Protein AF-A0A1Q2MFT2-F1 (afdb_monomer)

Sequence (692 aa):
MNIEKLARWLEPIIPDKIKTWMKARDMGDISMRQLIEKQIISTAYRIFGDPRKAMILSLPPYKITNKPIKLGNVWYDHKRQVFGLNYEQLLQHTAIFGRSGAGKSNIVMNIFRQLIGRDMPTLFLDWKRNGREILPHVTKKVNVYTAGRKVNSFPFNPFIPPPGVELNVYIQHVVDVMAEAYTLGDGARSLIQKALVSANMKLGVAPSVDQLIDELELISESSKSDKSRSRGWKTTAMRALEELKLANLTGGSSKEQQMFTIGLATSINVIELDSLSISTRKFIIPLLFSWIYQVKLSSSQREKLSLVLILEEAHNVLYRTQRSTETLTEQLLRQAREIGIGVILVDQQPSQISPTVLGNVHTSVIMNLKDPADITKAAGLSLLDDTEKYYLTRLEIGVGIVKLQSTWQRPFIVSFDHLKLDKGKITDEVLLRLAQGKSPRFPQRQGICTDTGRGSRGRLADTGFAGVEDGVLLLVNDIIVHPDDGVRVRYKRIGLSVGKANRLKQELLVLGWIRQRAVAVGITRKVILEIADEGKRVFGLPTKLDAMLHSPVKPEKNGRIDVGLVIDHIQASNEDNKLRKESMEHAYWKYRYAKKLAELGYTVQVEAPVGAGFADLAAQKGQERLIFEIETGSSDFVKNLTQGLQLADTVVMVATSEMAMQRIEKTLAKKGLLIQGRVEMVLKDKSRYFKG

Secondary structure (DSSP, 8-state):
--HHHHHHHHTTTSHHHHHHHHHHHHHS-HHHHHHHHHHHHHHHHHHHSSTTTS-------HHHH--SEEEEEEEETTEEEEEEE-HHHHHT-EEEE--TTSSHHHHHHHHHHHHHHTT--EEEEESSS-GGGGGGG-SS--EEEETTSSSS-----TTSPPTT--HHHHHHHHHHHHHHHTT--HHHHHHHHHHHHHHHHHHSSPPPHHHHHHHHHHHHHH--S-TTHHHHHHHHHHHHHHHHHHTT-----HHHHHHHHHHHHHSEEEEE-TTS-HHHHHHHHHHHHHHHHHHHHT-S--SS--EEEEEETGGGTSB--SSSSPPHHHHHHHHHTTTTEEEEEEES-GGGB-HHHHHT-SEEEE-----HHHHHHHHHHHT--TTTTTHHHHPPTTEEEEEESSS-SS-EEEEEPP----TT-S-HHHHHHHHTT---------PPPPP------------------HHHHHHHHHHHH-TT--HHHHHHHTT--HHHHHHHHHHHHHTTSEEEEEEEETTEEEEEEEE-HHHHHHTTPPPHHHHHHSS--PPPSS----TT-SSTTTT-------SSS--HHHHHHHHHHHHHHHHTT-EEEEEEEETTEEEEEEEEETTEEEEEEEE-SSS-HHHHHHHHHHH-SEEEEEESSHHHHHHHHHHHHHTT---TTTEEEEETTSSGGG--

Mean predicted aligned error: 18.17 Å

Foldseek 3Di:
DDLVVLLQLCCVVCVVLSVVLVVCLVPDDPVSVVVSSVVSVVVSCVQQPPPLPGQAWHDDDLVLAPEQLWFFWFDRRPDTHTGDDYLLQLLLAEEAAAAPLQCQVQSVLSNLQSCQVVQFQEEEAAQDPCNCLCVVVHPGDEAEAEFLDPLHHDQDDLQADAPPDDNLNSLVLLLVLLCVLLVADPLLSVLLSVLQVVLCVVVVGGDDLVSSLVSSVVVLVPPPPDPPVNVVSSVSNNVSSVLLVSSVHHYDGSVVNLVVLVCSQNGHYYYYCNNHDLSNCSNVVLSSLVNNLSSLVPDPDFQAARYEYEDAQCLSNQFADPDPDDRSNLVSLVCSRGSRYRYYHYHHALLGGHPSNLVSNFKYWQTAHDDPSRLVNSCVSQVNDPSSSCVSNVGHRQKTWMAGVPSDHIITIGRTDGDDGDPPQCDSVQSSCVVVVHDRDRDDPDDDDDDDDDDDDDDDDDDDDPDDPPLLVLLVVLCVLPQPDAQVVSCVVSVHDPVVSVVSVVVCVVVVQKDWDWDDDDPDTGIGMHGGQVVCVVLVHQDPVNVVVPDDDDDDPDDDDDPPPPPPPPPDDDDDDDPNDDDSLQVVLLVVVQVLLVVVVWDKDAQPDQPPGTFRMWTDDDPAIETEHEDPPPDPVVVVLVSRLVPGQAYEYEYQDPVSLVVVVVVCVVVVNPDPRHYHYDYSQGDPSNDD

Solvent-accessible surface area (backbone atoms only — not comparable to full-atom values): 39136 Å² total; per-residue (Å²): 131,65,61,68,61,52,45,63,57,40,28,89,79,44,46,71,60,40,56,52,44,54,53,48,36,76,74,41,54,75,67,52,24,54,52,41,53,51,49,54,52,54,51,44,38,72,72,56,46,58,64,91,76,47,93,78,67,47,78,79,59,65,83,72,26,60,34,84,49,65,52,30,29,34,54,49,91,91,50,73,44,59,27,27,42,46,60,74,52,42,23,36,15,32,36,40,33,21,38,92,84,25,41,65,68,43,53,52,49,49,48,48,55,52,33,54,76,65,72,44,17,24,35,34,46,24,59,79,62,59,67,63,47,49,56,90,79,50,92,67,83,67,48,67,29,28,37,43,42,88,62,36,64,40,64,52,47,84,62,51,61,44,78,95,50,57,62,73,63,41,51,50,52,49,41,52,40,41,25,64,32,65,68,48,52,69,64,22,40,53,48,53,47,51,19,52,53,52,39,29,70,74,65,76,42,62,54,53,64,66,55,40,51,55,38,40,53,55,57,59,70,72,54,86,74,57,79,66,66,54,49,54,24,49,53,55,42,47,53,51,48,54,56,48,50,67,31,59,56,39,58,68,56,72,67,55,39,49,53,52,43,49,49,47,53,67,32,38,33,30,40,29,42,58,72,38,52,71,42,52,48,35,34,47,52,47,52,51,48,51,38,45,49,45,63,38,63,75,50,89,66,58,66,42,65,54,27,37,39,34,34,49,59,30,48,67,69,43,41,60,68,94,60,94,68,82,51,72,48,56,55,50,57,72,50,23,36,54,50,6,34,11,39,38,39,30,35,60,51,61,59,43,36,24,66,73,56,58,72,58,40,33,33,41,37,40,26,21,40,81,54,69,63,31,44,53,42,48,23,63,75,36,70,48,51,85,86,51,45,62,50,41,63,66,41,50,73,38,24,30,40,36,22,36,64,84,87,40,84,59,32,25,38,32,42,44,60,85,69,90,64,64,80,81,61,67,42,65,68,32,48,37,34,46,73,70,74,39,80,73,62,60,83,66,82,79,70,80,88,74,79,92,78,86,82,84,91,84,89,85,84,90,84,92,85,87,82,78,59,71,67,55,56,49,53,54,50,46,36,70,79,43,43,90,43,35,63,71,60,53,30,62,73,68,72,42,54,70,68,59,45,48,50,52,50,50,52,35,44,74,71,44,25,32,45,77,47,78,42,78,57,87,97,45,73,41,47,26,42,45,76,24,66,61,24,21,61,75,71,73,44,87,32,75,67,54,55,69,73,63,58,84,76,77,85,69,98,68,97,72,91,73,90,83,74,81,77,81,69,87,82,76,82,92,80,85,92,80,88,87,79,76,54,71,70,45,53,52,52,49,56,51,52,46,53,46,41,42,76,72,63,27,56,64,39,73,60,29,81,42,92,98,47,64,36,52,29,33,36,36,48,92,90,51,31,38,28,35,43,68,46,82,79,86,72,72,58,69,61,54,51,58,51,36,59,76,77,25,62,30,28,37,42,32,14,72,41,74,70,44,38,54,52,52,50,56,53,31,56,76,69,70,62,73,42,87,85,36,50,45,81,32,49,70,83,72,34,78,86,66,71,127

Radius of gyration: 33.86 Å; Cα contacts (8 Å, |Δi|>4): 1054; chains: 1; bounding box: 88×83×98 Å

Nearest PDB structures (foldseek):
  4d2i-assembly1_B-3  TM=6.577E-01  e=5.277E-15  Saccharolobus solfataricus P2
  4d2i-assembly1_A  TM=6.431E-01  e=2.480E-14  Saccharolobus solfataricus P2
  8woc-assembly1_D  TM=6.471E-01  e=1.477E-11  Paenibacillus sp. 453mf
  8wld-assembly1_D  TM=6.047E-01  e=5.722E-12  Paenibacillus sp. 453mf
  8wk0-assembly1_O  TM=6.307E-01  e=4.009E-11  Paenibacillus sp. 453mf

InterPro domains:
  IPR002789 Helicase HerA, central domain [PF01935] (70-286)
  IPR027417 P-loop containing nucleoside triphosphate hydrolase [G3DSA:3.40.50.300] (61-157)
  IPR027417 P-loop containing nucleoside triphosphate hydrolase [G3DSA:3.40.50.300] (240-431)
  IPR027417 P-loop containing nucleoside triphosphate hydrolase [SSF52540] (56-419)

pLDDT: mean 80.15, std 19.77, range [22.45, 98.5]

Organism: NCBI:txid1851148

Structure (mmCIF, N/CA/C/O backbone):
data_AF-A0A1Q2MFT2-F1
#
_entry.id   AF-A0A1Q2MFT2-F1
#
loop_
_atom_site.group_PDB
_atom_site.id
_atom_site.type_symbol
_atom_site.label_atom_id
_atom_site.label_alt_id
_atom_site.label_comp_id
_atom_site.label_asym_id
_atom_site.label_entity_id
_atom_site.label_seq_id
_atom_site.pdbx_PDB_ins_code
_atom_site.Cartn_x
_atom_site.Cartn_y
_atom_site.Cartn_z
_atom_site.occupancy
_atom_site.B_iso_or_equiv
_atom_site.auth_seq_id
_atom_site.auth_comp_id
_atom_site.auth_asym_id
_atom_site.auth_atom_id
_atom_site.pdbx_PDB_model_num
ATOM 1 N N . MET A 1 1 ? 33.132 -2.093 -22.147 1.00 68.06 1 MET A N 1
ATOM 2 C CA . MET A 1 1 ? 31.696 -2.460 -22.166 1.00 68.06 1 MET A CA 1
ATOM 3 C C . MET A 1 1 ? 31.608 -3.945 -21.846 1.00 68.06 1 MET A C 1
ATOM 5 O O . MET A 1 1 ? 32.399 -4.693 -22.401 1.00 68.06 1 MET A O 1
ATOM 9 N N . ASN A 1 2 ? 30.758 -4.369 -20.911 1.00 86.94 2 ASN A N 1
ATOM 10 C CA . ASN A 1 2 ? 30.739 -5.765 -20.460 1.00 86.94 2 ASN A CA 1
ATOM 11 C C . ASN A 1 2 ? 30.124 -6.672 -21.551 1.00 86.94 2 ASN A C 1
ATOM 13 O O . ASN A 1 2 ? 28.916 -6.620 -21.782 1.00 86.94 2 ASN A O 1
ATOM 17 N N . ILE A 1 3 ? 30.954 -7.480 -22.226 1.00 91.88 3 ILE A N 1
ATOM 18 C CA . ILE A 1 3 ? 30.529 -8.368 -23.325 1.00 91.88 3 ILE A CA 1
ATOM 19 C C . ILE A 1 3 ? 29.489 -9.380 -22.859 1.00 91.88 3 ILE A C 1
ATOM 21 O O . ILE A 1 3 ? 28.518 -9.626 -23.566 1.00 91.88 3 ILE A O 1
ATOM 25 N N . GLU A 1 4 ? 29.649 -9.942 -21.664 1.00 91.00 4 GLU A N 1
ATOM 26 C CA . GLU A 1 4 ? 28.701 -10.920 -21.130 1.00 91.00 4 GLU A CA 1
ATOM 27 C C . GLU A 1 4 ? 27.334 -10.294 -20.866 1.00 91.00 4 GLU A C 1
ATOM 29 O O . GLU A 1 4 ? 26.314 -10.951 -21.054 1.00 91.00 4 GLU A O 1
ATOM 34 N N . LYS A 1 5 ? 27.292 -9.025 -20.437 1.00 89.50 5 LYS A N 1
ATOM 35 C CA . LYS A 1 5 ? 26.039 -8.276 -20.266 1.00 89.50 5 LYS A CA 1
ATOM 36 C C . LYS A 1 5 ? 25.350 -8.053 -21.616 1.00 89.50 5 LYS A C 1
ATOM 38 O O . LYS A 1 5 ? 24.159 -8.316 -21.735 1.00 89.50 5 LYS A O 1
ATOM 43 N N . LEU A 1 6 ? 26.100 -7.669 -22.652 1.00 91.56 6 LEU A N 1
ATOM 44 C CA . LEU A 1 6 ? 25.559 -7.513 -24.010 1.00 91.56 6 LEU A CA 1
ATOM 45 C C . LEU A 1 6 ? 25.082 -8.836 -24.608 1.00 91.56 6 LEU A C 1
ATOM 47 O O . LEU A 1 6 ? 24.008 -8.885 -25.201 1.00 91.56 6 LEU A O 1
ATOM 51 N N . ALA A 1 7 ? 25.850 -9.911 -24.435 1.00 92.44 7 ALA A N 1
ATOM 52 C CA . ALA A 1 7 ? 25.461 -11.241 -24.881 1.00 92.44 7 ALA A CA 1
ATOM 53 C C . ALA A 1 7 ? 24.163 -11.685 -24.191 1.00 92.44 7 ALA A C 1
ATOM 55 O O . ALA A 1 7 ? 23.237 -12.123 -24.869 1.00 92.44 7 ALA A O 1
ATOM 56 N N . ARG A 1 8 ? 24.045 -11.462 -22.873 1.00 90.69 8 ARG A N 1
ATOM 57 C CA . ARG A 1 8 ? 22.811 -11.696 -22.101 1.00 90.69 8 ARG A CA 1
ATOM 58 C C . ARG A 1 8 ? 21.625 -10.874 -22.605 1.00 90.69 8 ARG A C 1
ATOM 60 O O . ARG A 1 8 ? 20.501 -11.363 -22.566 1.00 90.69 8 ARG A O 1
ATOM 67 N N . TRP A 1 9 ? 21.848 -9.645 -23.066 1.00 91.56 9 TRP A N 1
ATOM 68 C CA . TRP A 1 9 ? 20.788 -8.829 -23.660 1.00 91.56 9 TRP A CA 1
ATOM 69 C C . TRP A 1 9 ? 20.393 -9.295 -25.071 1.00 91.56 9 TRP A C 1
ATOM 71 O O . TRP A 1 9 ? 19.230 -9.218 -25.466 1.00 91.56 9 TRP A O 1
ATOM 81 N N . LEU A 1 10 ? 21.339 -9.798 -25.854 1.00 92.38 10 LEU A N 1
ATOM 82 C CA . LEU A 1 10 ? 21.076 -10.287 -27.207 1.00 92.38 10 LEU A CA 1
ATOM 83 C C . LEU A 1 10 ? 20.459 -11.690 -27.230 1.00 92.38 10 LEU A C 1
ATOM 85 O O . LEU A 1 10 ? 19.709 -12.007 -28.153 1.00 92.38 10 LEU A O 1
ATOM 89 N N . GLU A 1 11 ? 20.744 -12.517 -26.225 1.00 92.56 11 GLU A N 1
ATOM 90 C CA . GLU A 1 11 ? 20.306 -13.914 -26.134 1.00 92.56 11 GLU A CA 1
ATOM 91 C C . GLU A 1 11 ? 18.787 -14.095 -26.343 1.00 92.56 11 GLU A C 1
ATOM 93 O O . GLU A 1 11 ? 18.416 -14.920 -27.175 1.00 92.56 11 GLU A O 1
ATOM 98 N N . PRO A 1 12 ? 17.876 -13.304 -25.737 1.00 90.12 12 PRO A N 1
ATOM 99 C CA . PRO A 1 12 ? 16.438 -13.452 -25.980 1.00 90.12 12 PRO A CA 1
ATOM 100 C C . PRO A 1 12 ? 15.972 -13.053 -27.393 1.00 90.12 12 PRO A C 1
ATOM 102 O O . PRO A 1 12 ? 14.805 -13.265 -27.741 1.00 90.12 12 PRO A O 1
ATOM 105 N N . ILE A 1 13 ? 16.829 -12.418 -28.198 1.00 90.19 13 ILE A N 1
ATOM 106 C CA . ILE A 1 13 ? 16.522 -11.965 -29.565 1.00 90.19 13 ILE A CA 1
ATOM 107 C C . ILE A 1 13 ? 17.140 -12.912 -30.599 1.00 90.19 13 ILE A C 1
ATOM 109 O O . ILE A 1 13 ? 16.458 -13.290 -31.547 1.00 90.19 13 ILE A O 1
ATOM 113 N N . ILE A 1 14 ? 18.400 -13.310 -30.402 1.00 92.62 14 ILE A N 1
ATOM 114 C CA . ILE A 1 14 ? 19.185 -14.156 -31.317 1.00 92.62 14 ILE A CA 1
ATOM 115 C C . ILE A 1 14 ? 19.902 -15.299 -30.561 1.00 92.62 14 ILE A C 1
ATOM 117 O O . ILE A 1 14 ? 21.136 -15.362 -30.569 1.00 92.62 14 ILE A O 1
ATOM 121 N N . PRO A 1 15 ? 19.157 -16.214 -29.911 1.00 93.06 15 PRO A N 1
ATOM 122 C CA . PRO A 1 15 ? 19.715 -17.185 -28.965 1.00 93.06 15 PRO A CA 1
ATOM 123 C C . PRO A 1 15 ? 20.765 -18.108 -29.594 1.00 93.06 15 PRO A C 1
ATOM 125 O O . PRO A 1 15 ? 21.859 -18.252 -29.050 1.00 93.06 15 PRO A O 1
ATOM 128 N N . ASP A 1 16 ? 20.489 -18.667 -30.776 1.00 95.19 16 ASP A N 1
ATOM 129 C CA . ASP A 1 16 ? 21.389 -19.627 -31.433 1.00 95.19 16 ASP A CA 1
ATOM 130 C C . ASP A 1 16 ? 22.723 -18.992 -31.843 1.00 95.19 16 ASP A C 1
ATOM 132 O O . ASP A 1 16 ? 23.794 -19.587 -31.674 1.00 95.19 16 ASP A O 1
ATOM 136 N N . LYS A 1 17 ? 22.677 -17.740 -32.323 1.00 95.31 17 LYS A N 1
ATOM 137 C CA . LYS A 1 17 ? 23.882 -16.976 -32.672 1.00 95.31 17 LYS A CA 1
ATOM 138 C C . LYS A 1 17 ? 24.712 -16.683 -31.432 1.00 95.31 17 LYS A C 1
ATOM 140 O O . LYS A 1 17 ? 25.914 -16.915 -31.455 1.00 95.31 17 LYS A O 1
ATOM 145 N N . ILE A 1 18 ? 24.081 -16.230 -30.348 1.00 96.19 18 ILE A N 1
ATOM 146 C CA . ILE A 1 18 ? 24.788 -15.924 -29.100 1.00 96.19 18 ILE A CA 1
ATOM 147 C C . ILE A 1 18 ? 25.408 -17.178 -28.494 1.00 96.19 18 ILE A C 1
ATOM 149 O O . ILE A 1 18 ? 26.580 -17.142 -28.132 1.00 96.19 18 ILE A O 1
ATOM 153 N N . LYS A 1 19 ? 24.690 -18.305 -28.461 1.00 94.94 19 LYS A N 1
ATOM 154 C CA . LYS A 1 19 ? 25.240 -19.582 -27.986 1.00 94.94 19 LYS A CA 1
ATOM 155 C C . LYS A 1 19 ? 26.477 -20.000 -28.787 1.00 94.94 19 LYS A C 1
ATOM 157 O O . LYS A 1 19 ? 27.484 -20.398 -28.205 1.00 94.94 19 LYS A O 1
ATOM 162 N N . THR A 1 20 ? 26.415 -19.866 -30.112 1.00 95.62 20 THR A N 1
ATOM 163 C CA . THR A 1 20 ? 27.535 -20.182 -31.011 1.00 95.62 20 THR A CA 1
ATOM 164 C C . THR A 1 20 ? 28.718 -19.239 -30.789 1.00 95.62 20 THR A C 1
ATOM 166 O O . THR A 1 20 ? 29.846 -19.696 -30.630 1.00 95.62 20 THR A O 1
ATOM 169 N N . TRP A 1 21 ? 28.466 -17.930 -30.727 1.00 96.19 21 TRP A N 1
ATOM 170 C CA . TRP A 1 21 ? 29.494 -16.912 -30.512 1.00 96.19 21 TRP A CA 1
ATOM 171 C C . TRP A 1 21 ? 30.176 -17.064 -29.156 1.00 96.19 21 TRP A C 1
ATOM 173 O O . TRP A 1 21 ? 31.397 -17.064 -29.101 1.00 96.19 21 TRP A O 1
ATOM 183 N N . MET A 1 22 ? 29.422 -17.261 -28.075 1.00 95.88 22 MET A N 1
ATOM 184 C CA . MET A 1 22 ? 29.998 -17.443 -26.740 1.00 95.88 22 MET A CA 1
ATOM 185 C C . MET A 1 22 ? 30.873 -18.701 -26.678 1.00 95.88 22 MET A C 1
ATOM 187 O O . MET A 1 22 ? 32.005 -18.622 -26.213 1.00 95.88 22 MET A O 1
ATOM 191 N N . LYS A 1 23 ? 30.424 -19.824 -27.259 1.00 94.44 23 LYS A N 1
ATOM 192 C CA . LYS A 1 23 ? 31.241 -21.045 -27.354 1.00 94.44 23 LYS A CA 1
ATOM 193 C C . LYS A 1 23 ? 32.531 -20.817 -28.156 1.00 94.44 23 LYS A C 1
ATOM 195 O O . LYS A 1 23 ? 33.597 -21.233 -27.718 1.00 94.44 23 LYS A O 1
ATOM 200 N N . ALA A 1 24 ? 32.442 -20.142 -29.304 1.00 93.62 24 ALA A N 1
ATOM 201 C CA . ALA A 1 24 ? 33.606 -19.819 -30.131 1.00 93.62 24 ALA A CA 1
ATOM 202 C C . ALA A 1 24 ? 34.573 -18.851 -29.430 1.00 93.62 24 ALA A C 1
ATOM 204 O O . ALA A 1 24 ? 35.781 -18.997 -29.554 1.00 93.62 24 ALA A O 1
ATOM 205 N N . ARG A 1 25 ? 34.055 -17.888 -28.661 1.00 93.81 25 ARG A N 1
ATOM 206 C CA . ARG A 1 25 ? 34.855 -16.948 -27.864 1.00 93.81 25 ARG A CA 1
ATOM 207 C C . ARG A 1 25 ? 35.655 -17.660 -26.776 1.00 93.81 25 ARG A C 1
ATOM 209 O O . ARG A 1 25 ? 36.798 -17.290 -26.536 1.00 93.81 25 ARG A O 1
ATOM 216 N N . ASP A 1 26 ? 35.037 -18.634 -26.114 1.00 93.19 26 ASP A N 1
ATOM 217 C CA . ASP A 1 26 ? 35.637 -19.332 -24.977 1.00 93.19 26 ASP A CA 1
ATOM 218 C C . ASP A 1 26 ? 36.643 -20.415 -25.424 1.00 93.19 26 ASP A C 1
ATOM 220 O O . ASP A 1 26 ? 37.579 -20.715 -24.690 1.00 93.19 26 ASP A O 1
ATOM 224 N N . MET A 1 27 ? 36.474 -20.978 -26.628 1.00 93.00 27 MET A N 1
ATOM 225 C CA . MET A 1 27 ? 37.380 -21.983 -27.219 1.00 93.00 27 MET A CA 1
ATOM 226 C C . MET A 1 27 ? 38.430 -21.394 -28.176 1.00 93.00 27 MET A C 1
ATOM 228 O O . MET A 1 27 ? 39.373 -22.089 -28.547 1.00 93.00 27 MET A O 1
ATOM 232 N N . GLY A 1 28 ? 38.231 -20.159 -28.637 1.00 89.50 28 GLY A N 1
ATOM 233 C CA . GLY A 1 28 ? 39.033 -19.527 -29.681 1.00 89.50 28 GLY A CA 1
ATOM 234 C C . GLY A 1 28 ? 40.343 -18.922 -29.181 1.00 89.50 28 GLY A C 1
ATOM 235 O O . GLY A 1 28 ? 40.512 -18.622 -27.998 1.00 89.50 28 GLY A O 1
ATOM 236 N N . ASP A 1 29 ? 41.263 -18.694 -30.118 1.00 93.12 29 ASP A N 1
ATOM 237 C CA . ASP A 1 29 ? 42.487 -17.934 -29.872 1.00 93.12 29 ASP A CA 1
ATOM 238 C C . ASP A 1 29 ? 42.196 -16.437 -29.626 1.00 93.12 29 ASP A C 1
ATOM 240 O O . ASP A 1 29 ? 41.060 -15.959 -29.722 1.00 93.12 29 ASP A O 1
ATOM 244 N N . ILE A 1 30 ? 43.235 -15.665 -29.291 1.00 94.00 30 ILE A N 1
ATOM 245 C CA . ILE A 1 30 ? 43.105 -14.235 -28.956 1.00 94.00 30 ILE A CA 1
ATOM 246 C C . ILE A 1 30 ? 42.434 -13.455 -30.101 1.00 94.00 30 ILE A C 1
ATOM 248 O O . ILE A 1 30 ? 41.567 -12.611 -29.853 1.00 94.00 30 ILE A O 1
ATOM 252 N N . SER A 1 31 ? 42.793 -13.758 -31.350 1.00 93.38 31 SER A N 1
ATOM 253 C CA . SER A 1 31 ? 42.261 -13.102 -32.548 1.00 93.38 31 SER A CA 1
ATOM 254 C C . SER A 1 31 ? 40.775 -13.399 -32.752 1.00 93.38 31 SER A C 1
ATOM 256 O O . SER A 1 31 ? 39.971 -12.480 -32.940 1.00 93.38 31 SER A O 1
ATOM 258 N N . MET A 1 32 ? 40.381 -14.671 -32.662 1.00 92.56 32 MET A N 1
ATOM 259 C CA . MET A 1 32 ? 38.991 -15.104 -32.776 1.00 92.56 32 MET A CA 1
ATOM 260 C C . MET A 1 32 ? 38.139 -14.517 -31.654 1.00 92.56 32 MET A C 1
ATOM 262 O O . MET A 1 32 ? 37.052 -13.995 -31.912 1.00 92.56 32 MET A O 1
ATOM 266 N N . ARG A 1 33 ? 38.647 -14.520 -30.418 1.00 94.25 33 ARG A N 1
ATOM 267 C CA . ARG A 1 33 ? 37.972 -13.905 -29.274 1.00 94.25 33 ARG A CA 1
ATOM 268 C C . ARG A 1 33 ? 37.681 -12.425 -29.521 1.00 94.25 33 ARG A C 1
ATOM 270 O O . ARG A 1 33 ? 36.534 -12.005 -29.369 1.00 94.25 33 ARG A O 1
ATOM 277 N N . GLN A 1 34 ? 38.671 -11.647 -29.961 1.00 94.38 34 GLN A N 1
ATOM 278 C CA . GLN A 1 34 ? 38.482 -10.223 -30.266 1.00 94.38 34 GLN A CA 1
ATOM 279 C C . GLN A 1 34 ? 37.464 -9.989 -31.391 1.00 94.38 34 GLN A C 1
ATOM 281 O O . GLN A 1 34 ? 36.662 -9.053 -31.315 1.00 94.38 34 GLN A O 1
ATOM 286 N N . LEU A 1 35 ? 37.471 -10.833 -32.427 1.00 94.94 35 LEU A N 1
ATOM 287 C CA . LEU A 1 35 ? 36.508 -10.752 -33.524 1.00 94.94 35 LEU A CA 1
ATOM 288 C C . LEU A 1 35 ? 35.076 -10.990 -33.026 1.00 94.94 35 LEU A C 1
ATOM 290 O O . LEU A 1 35 ? 34.175 -10.209 -33.339 1.00 94.94 35 LEU A O 1
ATOM 294 N N . ILE A 1 36 ? 34.868 -12.026 -32.209 1.00 95.88 36 ILE A N 1
ATOM 295 C CA . ILE A 1 36 ? 33.556 -12.339 -31.636 1.00 95.88 36 ILE A CA 1
ATOM 296 C C . ILE A 1 36 ? 33.075 -11.230 -30.693 1.00 95.88 36 ILE A C 1
ATOM 298 O O . ILE A 1 36 ? 31.911 -10.831 -30.754 1.00 95.88 36 ILE A O 1
ATOM 302 N N . GLU A 1 37 ? 33.952 -10.684 -29.849 1.00 95.50 37 GLU A N 1
ATOM 303 C CA . GLU A 1 37 ? 33.603 -9.571 -28.961 1.00 95.50 37 GLU A CA 1
ATOM 304 C C . GLU A 1 37 ? 33.158 -8.331 -29.760 1.00 95.50 37 GLU A C 1
ATOM 306 O O . GLU A 1 37 ? 32.112 -7.747 -29.459 1.00 95.50 37 GLU A O 1
ATOM 311 N N . LYS A 1 38 ? 33.872 -7.976 -30.840 1.00 95.31 38 LYS A N 1
ATOM 312 C CA . LYS A 1 38 ? 33.462 -6.905 -31.769 1.00 95.31 38 LYS A CA 1
ATOM 313 C C . LYS A 1 38 ? 32.120 -7.204 -32.440 1.00 95.31 38 LYS A C 1
ATOM 315 O O . LYS A 1 38 ? 31.290 -6.302 -32.563 1.00 95.31 38 LYS A O 1
ATOM 320 N N . GLN A 1 39 ? 31.880 -8.456 -32.829 1.00 95.75 39 GLN A N 1
ATOM 321 C CA . GLN A 1 39 ? 30.625 -8.881 -33.447 1.00 95.75 39 GLN A CA 1
ATOM 322 C C . GLN A 1 39 ? 29.432 -8.727 -32.492 1.00 95.75 39 GLN A C 1
ATOM 324 O O . GLN A 1 39 ? 28.379 -8.220 -32.894 1.00 95.75 39 GLN A O 1
ATOM 329 N N . ILE A 1 40 ? 29.598 -9.112 -31.220 1.00 96.12 40 ILE A N 1
ATOM 330 C CA . ILE A 1 40 ? 28.587 -8.935 -30.166 1.00 96.12 40 ILE A CA 1
ATOM 331 C C . ILE A 1 40 ? 28.298 -7.446 -29.960 1.00 96.12 40 ILE A C 1
ATOM 333 O O . ILE A 1 40 ? 27.134 -7.046 -29.962 1.00 96.12 40 ILE A O 1
ATOM 337 N N . ILE A 1 41 ? 29.342 -6.617 -29.837 1.00 95.06 41 ILE A N 1
ATOM 338 C CA . ILE A 1 41 ? 29.201 -5.164 -29.671 1.00 95.06 41 ILE A CA 1
ATOM 339 C C . ILE A 1 41 ? 28.439 -4.557 -30.852 1.00 95.06 41 ILE A C 1
ATOM 341 O O . ILE A 1 41 ? 27.421 -3.901 -30.646 1.00 95.06 41 ILE A O 1
ATOM 345 N N . SER A 1 42 ? 28.899 -4.800 -32.080 1.00 94.81 42 SER A N 1
ATOM 346 C CA . SER A 1 42 ? 28.284 -4.266 -33.301 1.00 94.81 42 SER A CA 1
ATOM 347 C C . SER A 1 42 ? 26.813 -4.674 -33.415 1.00 94.81 42 SER A C 1
ATOM 349 O O . SER A 1 42 ? 25.937 -3.850 -33.683 1.00 94.81 42 SER A O 1
ATOM 351 N N . THR A 1 43 ? 26.509 -5.938 -33.107 1.00 94.69 43 THR A N 1
ATOM 352 C CA . THR A 1 43 ? 25.132 -6.441 -33.118 1.00 94.69 43 THR A CA 1
ATOM 353 C C . THR A 1 43 ? 24.265 -5.766 -32.056 1.00 94.69 43 THR A C 1
ATOM 355 O O . THR A 1 43 ? 23.126 -5.412 -32.354 1.00 94.69 43 THR A O 1
ATOM 358 N N . ALA A 1 44 ? 24.791 -5.547 -30.846 1.00 92.62 44 ALA A N 1
ATOM 359 C CA . ALA A 1 44 ? 24.077 -4.832 -29.792 1.00 92.62 44 ALA A CA 1
ATOM 360 C C . ALA A 1 44 ? 23.773 -3.385 -30.193 1.00 92.62 44 ALA A C 1
ATOM 362 O O . ALA A 1 44 ? 22.648 -2.938 -29.992 1.00 92.62 44 ALA A O 1
ATOM 363 N N . TYR A 1 45 ? 24.730 -2.682 -30.811 1.00 93.38 45 TYR A N 1
ATOM 364 C CA . TYR A 1 45 ? 24.505 -1.319 -31.298 1.00 93.38 45 TYR A CA 1
ATOM 365 C C . TYR A 1 45 ? 23.442 -1.255 -32.397 1.00 93.38 45 TYR A C 1
ATOM 367 O O . TYR A 1 45 ? 22.596 -0.365 -32.419 1.00 93.38 45 TYR A O 1
ATOM 375 N N . ARG A 1 46 ? 23.458 -2.232 -33.305 1.00 92.62 46 ARG A N 1
ATOM 376 C CA . ARG A 1 46 ? 22.487 -2.312 -34.398 1.00 92.62 46 ARG A CA 1
ATOM 377 C C . ARG A 1 46 ? 21.059 -2.556 -33.908 1.00 92.62 46 ARG A C 1
ATOM 379 O O . ARG A 1 46 ? 20.132 -2.044 -34.519 1.00 92.62 46 ARG A O 1
ATOM 386 N N . ILE A 1 47 ? 20.883 -3.362 -32.860 1.00 90.25 47 ILE A N 1
ATOM 387 C CA . ILE A 1 47 ? 19.554 -3.722 -32.339 1.00 90.25 47 ILE A CA 1
ATOM 388 C C . ILE A 1 47 ? 19.049 -2.673 -31.345 1.00 90.25 47 ILE A C 1
ATOM 390 O O . ILE A 1 47 ? 17.924 -2.215 -31.464 1.00 90.25 47 ILE A O 1
ATOM 394 N N . PHE A 1 48 ? 19.879 -2.266 -30.386 1.00 88.56 48 PHE A N 1
ATOM 395 C CA . PHE A 1 48 ? 19.445 -1.446 -29.252 1.00 88.56 48 PHE A CA 1
ATOM 396 C C . PHE A 1 48 ? 19.782 0.049 -29.378 1.00 88.56 48 PHE A C 1
ATOM 398 O O . PHE A 1 48 ? 19.527 0.817 -28.448 1.00 88.56 48 PHE A O 1
ATOM 405 N N . GLY A 1 49 ? 20.395 0.487 -30.482 1.00 89.31 49 GLY A N 1
ATOM 406 C CA . GLY A 1 49 ? 20.943 1.840 -30.594 1.00 89.31 49 GLY A CA 1
ATOM 407 C C . GLY A 1 49 ? 22.216 1.982 -29.760 1.00 89.31 49 GLY A C 1
ATOM 408 O O . GLY A 1 49 ? 23.114 1.169 -29.890 1.00 89.31 49 GLY A O 1
ATOM 409 N N . ASP A 1 50 ? 22.338 2.995 -28.897 1.00 87.00 50 ASP A N 1
ATOM 410 C CA . ASP A 1 50 ? 23.468 3.071 -27.955 1.00 87.00 50 ASP A CA 1
ATOM 411 C C . ASP A 1 50 ? 23.156 2.248 -26.689 1.00 87.00 50 ASP A C 1
ATOM 413 O O . ASP A 1 50 ? 22.403 2.733 -25.833 1.00 87.00 50 ASP A O 1
ATOM 417 N N . PRO A 1 51 ? 23.744 1.046 -26.491 1.00 82.06 51 PRO A N 1
ATOM 418 C CA . PRO A 1 51 ? 23.402 0.182 -25.360 1.00 82.06 51 PRO A CA 1
ATOM 419 C C . PRO A 1 51 ? 23.770 0.804 -24.007 1.00 82.06 51 PRO A C 1
ATOM 421 O O . PRO A 1 51 ? 23.263 0.383 -22.974 1.00 82.06 51 PRO A O 1
ATOM 424 N N . ARG A 1 52 ? 24.630 1.833 -23.996 1.00 79.44 52 ARG A N 1
ATOM 425 C CA . ARG A 1 52 ? 24.988 2.596 -22.788 1.00 79.44 52 ARG A CA 1
ATOM 426 C C . ARG A 1 52 ? 23.865 3.529 -22.333 1.00 79.44 52 ARG A C 1
ATOM 428 O O . ARG A 1 52 ? 23.833 3.927 -21.174 1.00 79.44 52 ARG A O 1
ATOM 435 N N . LYS A 1 53 ? 22.975 3.920 -23.250 1.00 80.69 53 LYS A N 1
ATOM 436 C CA . LYS A 1 53 ? 21.833 4.809 -22.985 1.00 80.69 53 LYS A CA 1
ATOM 437 C C . LYS A 1 53 ? 20.513 4.049 -22.896 1.00 80.69 53 LYS A C 1
ATOM 439 O O . LYS A 1 53 ? 19.568 4.574 -22.303 1.00 80.69 53 LYS A O 1
ATOM 444 N N . ALA A 1 54 ? 20.451 2.857 -23.487 1.00 82.00 54 ALA A N 1
ATOM 445 C CA . ALA A 1 54 ? 19.278 2.001 -23.476 1.00 82.00 54 ALA A CA 1
ATOM 446 C C . ALA A 1 54 ? 18.978 1.476 -22.061 1.00 82.00 54 ALA A C 1
ATOM 448 O O . ALA A 1 54 ? 19.880 1.134 -21.295 1.00 82.00 54 ALA A O 1
ATOM 449 N N . MET A 1 55 ? 17.692 1.423 -21.713 1.00 87.44 55 MET A N 1
ATOM 450 C CA . MET A 1 55 ? 17.211 0.855 -20.454 1.00 87.44 55 MET A CA 1
ATOM 451 C C . MET A 1 55 ? 16.824 -0.603 -20.705 1.00 87.44 55 MET A C 1
ATOM 453 O O . MET A 1 55 ? 15.695 -0.885 -21.099 1.00 87.44 55 MET A O 1
ATOM 457 N N . ILE A 1 56 ? 17.777 -1.522 -20.551 1.00 88.94 56 ILE A N 1
ATOM 458 C CA . ILE A 1 56 ? 17.578 -2.942 -20.868 1.00 88.94 56 ILE A CA 1
ATOM 459 C C . ILE A 1 56 ? 17.874 -3.767 -19.624 1.00 88.94 56 ILE A C 1
ATOM 461 O O . ILE A 1 56 ? 18.945 -3.662 -19.035 1.00 88.94 56 ILE A O 1
ATOM 465 N N . LEU A 1 57 ? 16.908 -4.598 -19.234 1.00 92.12 57 LEU A N 1
ATOM 466 C CA . LEU A 1 57 ? 17.063 -5.571 -18.156 1.00 92.12 57 LEU A CA 1
ATOM 467 C C . LEU A 1 57 ? 16.977 -6.984 -18.744 1.00 92.12 57 LEU A C 1
ATOM 469 O O . LEU A 1 57 ? 17.771 -7.335 -19.612 1.00 92.12 57 LEU A O 1
ATOM 473 N N . SER A 1 58 ? 16.027 -7.809 -18.306 1.00 93.06 58 SER A N 1
ATOM 474 C CA . SER A 1 58 ? 15.823 -9.155 -18.847 1.00 93.06 58 SER A CA 1
ATOM 475 C C . SER A 1 58 ? 14.476 -9.311 -19.557 1.00 93.06 58 SER A C 1
ATOM 477 O O . SER A 1 58 ? 13.540 -8.551 -19.309 1.00 93.06 58 SER A O 1
ATOM 479 N N . LEU A 1 59 ? 14.376 -10.323 -20.424 1.00 94.00 59 LEU A N 1
ATOM 480 C CA . LEU A 1 59 ? 13.123 -10.780 -21.023 1.00 94.00 59 LEU A CA 1
ATOM 481 C C . LEU A 1 59 ? 12.776 -12.169 -20.464 1.00 94.00 59 LEU A C 1
ATOM 483 O O . LEU A 1 59 ? 13.395 -13.153 -20.875 1.00 94.00 59 LEU A O 1
ATOM 487 N N . PRO A 1 60 ? 11.817 -12.285 -19.529 1.00 93.44 60 PRO A N 1
ATOM 488 C CA . PRO A 1 60 ? 11.384 -13.586 -19.035 1.00 93.44 60 PRO A CA 1
ATOM 489 C C . PRO A 1 60 ? 10.637 -14.378 -20.125 1.00 93.44 60 PRO A C 1
ATOM 491 O O . PRO A 1 60 ? 9.968 -13.767 -20.959 1.00 93.44 60 PRO A O 1
ATOM 494 N N . PRO A 1 61 ? 10.658 -15.721 -20.104 1.00 92.44 61 PRO A N 1
ATOM 495 C CA . PRO A 1 61 ? 9.839 -16.556 -20.981 1.00 92.44 61 PRO A CA 1
ATOM 496 C C . PRO A 1 61 ? 8.335 -16.262 -20.879 1.00 92.44 61 PRO A C 1
ATOM 498 O O . PRO A 1 61 ? 7.806 -16.058 -19.784 1.00 92.44 61 PRO A O 1
ATOM 501 N N . TYR A 1 62 ? 7.613 -16.372 -21.999 1.00 92.81 62 TYR A N 1
ATOM 502 C CA . TYR A 1 62 ? 6.167 -16.110 -22.069 1.00 92.81 62 TYR A CA 1
ATOM 503 C C . TYR A 1 62 ? 5.338 -16.921 -21.055 1.00 92.81 62 TYR A C 1
ATOM 505 O O . TYR A 1 62 ? 4.392 -16.412 -20.463 1.00 92.81 62 TYR A O 1
ATOM 513 N N . LYS A 1 63 ? 5.720 -18.176 -20.775 1.00 93.25 63 LYS A N 1
ATOM 514 C CA . LYS A 1 63 ? 5.050 -19.038 -19.778 1.00 93.25 63 LYS A CA 1
ATOM 515 C C . LYS A 1 63 ? 5.122 -18.478 -18.346 1.00 93.25 63 LYS A C 1
ATOM 517 O O . LYS A 1 63 ? 4.252 -18.771 -17.517 1.00 93.25 63 LYS A O 1
ATOM 522 N N . ILE A 1 64 ? 6.160 -17.697 -18.042 1.00 93.50 64 ILE A N 1
ATOM 523 C CA . ILE A 1 64 ? 6.348 -17.055 -16.737 1.00 93.50 64 ILE A CA 1
ATOM 524 C C . ILE A 1 64 ? 5.483 -15.799 -16.629 1.00 93.50 64 ILE A C 1
ATOM 526 O O . ILE A 1 64 ? 4.882 -15.571 -15.583 1.00 93.50 64 ILE A O 1
ATOM 530 N N . THR A 1 65 ? 5.381 -15.014 -17.700 1.00 94.44 65 THR A N 1
ATOM 531 C CA . THR A 1 65 ? 4.725 -13.698 -17.691 1.00 94.44 65 THR A CA 1
ATOM 532 C C . THR A 1 65 ? 3.232 -13.771 -17.992 1.00 94.44 65 THR A C 1
ATOM 534 O O . THR A 1 65 ? 2.450 -13.023 -17.409 1.00 94.44 65 THR A O 1
ATOM 537 N N . ASN A 1 66 ? 2.790 -14.707 -18.832 1.00 95.69 66 ASN A N 1
ATOM 538 C CA . ASN A 1 66 ? 1.390 -14.862 -19.206 1.00 95.69 66 ASN A CA 1
ATOM 539 C C . ASN A 1 66 ? 0.571 -15.568 -18.108 1.00 95.69 66 ASN A C 1
ATOM 541 O O . ASN A 1 66 ? 0.283 -16.761 -18.197 1.00 95.69 66 ASN A O 1
ATOM 545 N N . LYS A 1 67 ? 0.178 -14.832 -17.062 1.00 96.25 67 LYS A N 1
ATOM 546 C CA . LYS A 1 67 ? -0.665 -15.343 -15.961 1.00 96.25 67 LYS A CA 1
ATOM 547 C C . LYS A 1 67 ? -2.056 -14.692 -15.924 1.00 96.25 67 LYS A C 1
ATOM 549 O O . LYS A 1 67 ? -2.253 -13.702 -16.627 1.00 96.25 67 LYS A O 1
ATOM 554 N N . PRO A 1 68 ? -3.038 -15.229 -15.171 1.00 96.06 68 PRO A N 1
ATOM 555 C CA . PRO A 1 68 ? -4.435 -14.792 -15.256 1.00 96.06 68 PRO A CA 1
ATOM 556 C C . PRO A 1 68 ? -4.714 -13.341 -14.848 1.00 96.06 68 PRO A C 1
ATOM 558 O O . PRO A 1 68 ? -5.593 -12.731 -15.451 1.00 96.06 68 PRO A O 1
ATOM 561 N N . ILE A 1 69 ? -4.017 -12.790 -13.848 1.00 96.94 69 ILE A N 1
ATOM 562 C CA . ILE A 1 69 ? -4.214 -11.408 -13.381 1.00 96.94 69 ILE A CA 1
ATOM 563 C C . ILE A 1 69 ? -3.296 -10.488 -14.182 1.00 96.94 69 ILE A C 1
ATOM 565 O O . ILE A 1 69 ? -2.107 -10.402 -13.893 1.00 96.94 69 ILE A O 1
ATOM 569 N N . LYS A 1 70 ? -3.828 -9.841 -15.220 1.00 97.06 70 LYS A N 1
ATOM 570 C CA . LYS A 1 70 ? -3.058 -9.050 -16.191 1.00 97.06 70 LYS A CA 1
ATOM 571 C C . LYS A 1 70 ? -2.653 -7.700 -15.614 1.00 97.06 70 LYS A C 1
ATOM 573 O O . LYS A 1 70 ? -3.498 -6.973 -15.116 1.00 97.06 70 LYS A O 1
ATOM 578 N N . LEU A 1 71 ? -1.378 -7.349 -15.689 1.00 95.56 71 LEU A N 1
ATOM 579 C CA . LEU A 1 71 ? -0.874 -6.079 -15.156 1.00 95.56 71 LEU A CA 1
ATOM 580 C C . LEU A 1 71 ? -0.453 -5.117 -16.266 1.00 95.56 71 LEU A C 1
ATOM 582 O O . LEU A 1 71 ? -0.613 -3.905 -16.126 1.00 95.56 71 LEU A O 1
ATOM 586 N N . GLY A 1 72 ? 0.075 -5.655 -17.361 1.00 96.06 72 GLY A N 1
ATOM 587 C CA . GLY A 1 72 ? 0.526 -4.868 -18.496 1.00 96.06 72 GLY A CA 1
ATOM 588 C C . GLY A 1 72 ? 1.410 -5.690 -19.415 1.00 96.06 72 GLY A C 1
ATOM 589 O O . GLY A 1 72 ? 1.197 -6.891 -19.578 1.00 96.06 72 GLY A O 1
ATOM 590 N N . ASN A 1 73 ? 2.426 -5.061 -19.994 1.00 96.31 73 ASN A N 1
ATOM 591 C CA . ASN A 1 73 ? 3.300 -5.672 -20.984 1.00 96.31 73 ASN A CA 1
ATOM 592 C C . ASN A 1 73 ? 4.769 -5.517 -20.589 1.00 96.31 73 ASN A C 1
ATOM 594 O O . ASN A 1 73 ? 5.223 -4.407 -20.313 1.00 96.31 73 ASN A O 1
ATOM 598 N N . VAL A 1 74 ? 5.525 -6.618 -20.596 1.00 95.88 74 VAL A N 1
ATOM 599 C CA . VAL A 1 74 ? 6.987 -6.566 -20.532 1.00 95.88 74 VAL A CA 1
ATOM 600 C C . VAL A 1 74 ? 7.484 -5.842 -21.770 1.00 95.88 74 VAL A C 1
ATOM 602 O O . VAL A 1 74 ? 7.117 -6.198 -22.894 1.00 95.88 74 VAL A O 1
ATOM 605 N N . TRP A 1 75 ? 8.321 -4.841 -21.540 1.00 86.69 75 TRP A N 1
ATOM 606 C CA . TRP A 1 75 ? 8.952 -4.064 -22.585 1.00 86.69 75 TRP A CA 1
ATOM 607 C C . TRP A 1 75 ? 10.412 -4.486 -22.714 1.00 86.69 75 TRP A C 1
ATOM 609 O O . TRP A 1 75 ? 11.187 -4.382 -21.763 1.00 86.69 75 TRP A O 1
ATOM 619 N N . TYR A 1 76 ? 10.765 -5.006 -23.887 1.00 88.75 76 TYR A N 1
ATOM 620 C CA . TYR A 1 76 ? 12.125 -5.414 -24.205 1.00 88.75 76 TYR A CA 1
ATOM 621 C C . TYR A 1 76 ? 12.426 -5.060 -25.655 1.00 88.75 76 TYR A C 1
ATOM 623 O O . TYR A 1 76 ? 12.120 -5.833 -26.566 1.00 88.75 76 TYR A O 1
ATOM 631 N N . ASP A 1 77 ? 12.984 -3.866 -25.856 1.00 82.50 77 ASP A N 1
ATOM 632 C CA . ASP A 1 77 ? 13.204 -3.304 -27.188 1.00 82.50 77 ASP A CA 1
ATOM 633 C C . ASP A 1 77 ? 11.889 -3.288 -28.009 1.00 82.50 77 ASP A C 1
ATOM 635 O O . ASP A 1 77 ? 10.902 -2.679 -27.574 1.00 82.50 77 ASP A O 1
ATOM 639 N N . HIS A 1 78 ? 11.822 -3.979 -29.152 1.00 75.00 78 HIS A N 1
ATOM 640 C CA . HIS A 1 78 ? 10.614 -4.087 -29.973 1.00 75.00 78 HIS A CA 1
ATOM 641 C C . HIS A 1 78 ? 9.655 -5.197 -29.514 1.00 75.00 78 HIS A C 1
ATOM 643 O O . HIS A 1 78 ? 8.507 -5.248 -29.960 1.00 75.00 78 HIS A O 1
ATOM 649 N N . LYS A 1 79 ? 10.089 -6.102 -28.626 1.00 76.62 79 LYS A N 1
ATOM 650 C CA . LYS A 1 79 ? 9.243 -7.192 -28.130 1.00 76.62 79 LYS A CA 1
ATOM 651 C C . LYS A 1 79 ? 8.311 -6.683 -27.032 1.00 76.62 79 LYS A C 1
ATOM 653 O O . LYS A 1 79 ? 8.734 -6.047 -26.065 1.00 76.62 79 LYS A O 1
ATOM 658 N N . ARG A 1 80 ? 7.030 -7.030 -27.168 1.00 84.75 80 ARG A N 1
ATOM 659 C CA . ARG A 1 80 ? 6.000 -6.834 -26.145 1.00 84.75 80 ARG A CA 1
ATOM 660 C C . ARG A 1 80 ? 5.382 -8.178 -25.810 1.00 84.75 80 ARG A C 1
ATOM 662 O O . ARG A 1 80 ? 4.952 -8.902 -26.702 1.00 84.75 80 ARG A O 1
ATOM 669 N N . GLN A 1 81 ? 5.339 -8.506 -24.527 1.00 92.88 81 GLN A N 1
ATOM 670 C CA . GLN A 1 81 ? 4.661 -9.708 -24.049 1.00 92.88 81 GLN A CA 1
ATOM 671 C C . GLN A 1 81 ? 3.833 -9.387 -22.816 1.00 92.88 81 GLN A C 1
ATOM 673 O O . GLN A 1 81 ? 4.257 -8.617 -21.960 1.00 92.88 81 GLN A O 1
ATOM 678 N N . VAL A 1 82 ? 2.661 -10.000 -22.710 1.00 95.62 82 VAL A N 1
ATOM 679 C CA . VAL A 1 82 ? 1.756 -9.763 -21.588 1.00 95.62 82 VAL A CA 1
ATOM 680 C C . VAL A 1 82 ? 2.394 -10.240 -20.285 1.00 95.62 82 VAL A C 1
ATOM 682 O O . VAL A 1 82 ? 2.894 -11.360 -20.201 1.00 95.62 82 VAL A O 1
ATOM 685 N N . PHE A 1 83 ? 2.324 -9.401 -19.261 1.00 97.00 83 PHE A N 1
ATOM 686 C CA . PHE A 1 83 ? 2.705 -9.708 -17.894 1.00 97.00 83 PHE A CA 1
ATOM 687 C C . PHE A 1 83 ? 1.476 -9.756 -16.985 1.00 97.00 83 PHE A C 1
ATOM 689 O O . PHE A 1 83 ? 0.589 -8.902 -17.042 1.00 97.00 83 PHE A O 1
ATOM 696 N N . GLY A 1 84 ? 1.448 -10.750 -16.110 1.00 97.00 84 GLY A N 1
ATOM 697 C CA . GLY A 1 84 ? 0.465 -10.888 -15.058 1.00 97.00 84 GLY A CA 1
ATOM 698 C C . GLY A 1 84 ? 0.951 -11.779 -13.924 1.00 97.00 84 GLY A C 1
ATOM 699 O O . GLY A 1 84 ? 2.030 -12.366 -14.0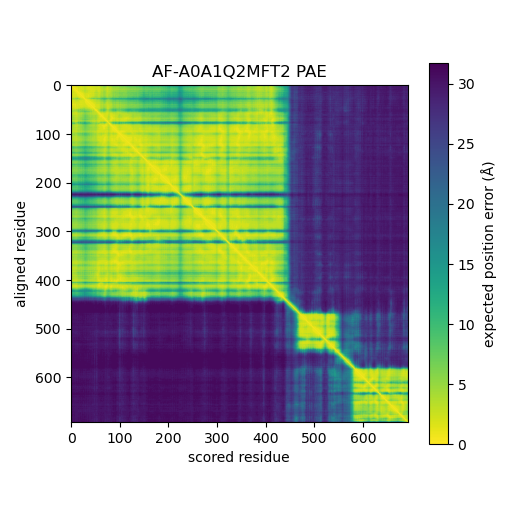00 1.00 97.00 84 GLY A O 1
ATOM 700 N N . LEU A 1 85 ? 0.106 -11.929 -12.905 1.00 96.88 85 LEU A N 1
ATOM 701 C CA . LEU A 1 85 ? 0.329 -12.804 -11.752 1.00 96.88 85 LEU A CA 1
ATOM 702 C C . LEU A 1 85 ? -0.725 -13.916 -11.674 1.00 96.88 85 LEU A C 1
ATOM 704 O O . LEU A 1 85 ? -1.835 -13.787 -12.202 1.00 96.88 85 LEU A O 1
ATOM 708 N N . ASN A 1 86 ? -0.374 -15.033 -11.039 1.00 96.00 86 ASN A N 1
ATOM 709 C CA . ASN A 1 86 ? -1.328 -16.069 -10.638 1.00 96.00 86 ASN A CA 1
ATOM 710 C C . ASN A 1 86 ? -1.663 -15.953 -9.136 1.00 96.00 86 ASN A C 1
ATOM 712 O O . ASN A 1 86 ? -1.104 -15.126 -8.415 1.00 96.00 86 ASN A O 1
ATOM 716 N N . TYR A 1 87 ? -2.593 -16.779 -8.660 1.00 96.50 87 TYR A N 1
ATOM 717 C CA . TYR A 1 87 ? -3.018 -16.749 -7.260 1.00 96.50 87 TYR A CA 1
ATOM 718 C C . TYR A 1 87 ? -1.934 -17.208 -6.278 1.00 96.50 87 TYR A C 1
ATOM 720 O O . TYR A 1 87 ? -1.829 -16.641 -5.198 1.00 96.50 87 TYR A O 1
ATOM 728 N N . GLU A 1 88 ? -1.089 -18.167 -6.661 1.00 95.00 88 GLU A N 1
ATOM 729 C CA . GLU A 1 88 ? 0.049 -18.618 -5.842 1.00 95.00 88 GLU A CA 1
ATOM 730 C C . GLU A 1 88 ? 1.080 -17.502 -5.624 1.00 95.00 88 GLU A C 1
ATOM 732 O O . GLU A 1 88 ? 1.666 -17.387 -4.550 1.00 95.00 88 GLU A O 1
ATOM 737 N N . GLN A 1 89 ? 1.298 -16.657 -6.634 1.00 95.69 89 GLN A N 1
ATOM 738 C CA . GLN A 1 89 ? 2.187 -15.500 -6.550 1.00 95.69 89 GLN A CA 1
ATOM 739 C C . GLN A 1 89 ? 1.571 -14.376 -5.711 1.00 95.69 89 GLN A C 1
ATOM 741 O O . GLN A 1 89 ? 2.287 -13.724 -4.959 1.00 95.69 89 GLN A O 1
ATOM 746 N N . LEU A 1 90 ? 0.254 -14.156 -5.805 1.00 96.69 90 LEU A N 1
ATOM 747 C CA . LEU A 1 90 ? -0.452 -13.192 -4.948 1.00 96.69 90 LEU A CA 1
ATOM 748 C C . LEU A 1 90 ? -0.486 -13.634 -3.478 1.00 96.69 90 LEU A C 1
ATOM 750 O O . LEU A 1 90 ? -0.388 -12.791 -2.586 1.00 96.69 90 LEU A O 1
ATOM 754 N N . LEU A 1 91 ? -0.589 -14.943 -3.225 1.00 96.44 91 LEU A N 1
ATOM 755 C CA . LEU A 1 91 ? -0.527 -15.519 -1.881 1.00 96.44 91 LEU A CA 1
ATOM 756 C C . LEU A 1 91 ? 0.817 -15.239 -1.197 1.00 96.44 91 LEU A C 1
ATOM 758 O O . LEU A 1 91 ? 0.849 -14.999 0.002 1.00 96.44 91 LEU A O 1
ATOM 762 N N . GLN A 1 92 ? 1.910 -15.198 -1.961 1.00 95.50 92 GLN A N 1
ATOM 763 C CA . GLN A 1 92 ? 3.257 -14.882 -1.468 1.00 95.50 92 GLN A CA 1
ATOM 764 C C . GLN A 1 92 ? 3.551 -13.370 -1.423 1.00 95.50 92 GLN A C 1
ATOM 766 O O . GLN A 1 92 ? 4.703 -12.947 -1.473 1.00 95.50 92 GLN A O 1
ATOM 771 N N . HIS A 1 93 ? 2.501 -12.557 -1.347 1.00 97.06 93 HIS A N 1
ATOM 772 C CA . HIS A 1 93 ? 2.539 -11.104 -1.232 1.00 97.06 93 HIS A CA 1
ATOM 773 C C . HIS A 1 93 ? 3.153 -10.363 -2.436 1.00 97.06 93 HIS A C 1
ATOM 775 O O . HIS A 1 93 ? 3.974 -10.851 -3.216 1.00 97.06 93 HIS A O 1
ATOM 781 N N . THR A 1 94 ? 2.709 -9.127 -2.620 1.00 97.94 94 THR A N 1
ATOM 782 C CA . THR A 1 94 ? 3.173 -8.225 -3.676 1.00 97.94 94 THR A CA 1
ATOM 783 C C . THR A 1 94 ? 3.451 -6.864 -3.068 1.00 97.94 94 THR A C 1
ATOM 785 O O . THR A 1 94 ? 2.629 -6.361 -2.314 1.00 97.94 94 THR A O 1
ATOM 788 N N . ALA A 1 95 ? 4.577 -6.245 -3.404 1.00 98.00 95 ALA A N 1
ATOM 789 C CA . ALA A 1 95 ? 4.887 -4.883 -2.998 1.00 98.00 95 ALA A CA 1
ATOM 790 C C . ALA A 1 95 ? 4.991 -3.961 -4.212 1.00 98.00 95 ALA A C 1
ATOM 792 O O . ALA A 1 95 ? 5.646 -4.289 -5.200 1.00 98.00 95 ALA A O 1
ATOM 793 N N . ILE A 1 96 ? 4.338 -2.805 -4.133 1.00 98.50 96 ILE A N 1
ATOM 794 C CA . ILE A 1 96 ? 4.266 -1.797 -5.188 1.00 98.50 96 ILE A CA 1
ATOM 795 C C . ILE A 1 96 ? 4.815 -0.486 -4.627 1.00 98.50 96 ILE A C 1
ATOM 797 O O . ILE A 1 96 ? 4.182 0.160 -3.791 1.00 98.50 96 ILE A O 1
ATOM 801 N N . PHE A 1 97 ? 5.980 -0.077 -5.125 1.00 98.38 97 PHE A N 1
ATOM 802 C CA . PHE A 1 97 ? 6.699 1.115 -4.684 1.00 98.38 97 PHE A CA 1
ATOM 803 C C . PHE A 1 97 ? 6.810 2.164 -5.784 1.00 98.38 97 PHE A C 1
ATOM 805 O O . PHE A 1 97 ? 6.870 1.846 -6.969 1.00 98.38 97 PHE A O 1
ATOM 812 N N . GLY A 1 98 ? 6.856 3.438 -5.401 1.00 97.25 98 GLY A N 1
ATOM 813 C CA . GLY A 1 98 ? 7.025 4.546 -6.340 1.00 97.25 98 GLY A CA 1
ATOM 814 C C . GLY A 1 98 ? 6.580 5.882 -5.764 1.00 97.25 98 GLY A C 1
ATOM 815 O O . GLY A 1 98 ? 5.717 5.940 -4.891 1.00 97.25 98 GLY A O 1
ATOM 816 N N . ARG A 1 99 ? 7.091 6.991 -6.294 1.00 95.19 99 ARG A N 1
ATOM 817 C CA . ARG A 1 99 ? 6.698 8.339 -5.856 1.00 95.19 99 ARG A CA 1
ATOM 818 C C . ARG A 1 99 ? 5.210 8.638 -6.085 1.00 95.19 99 ARG A C 1
ATOM 820 O O . ARG A 1 99 ? 4.507 7.936 -6.825 1.00 95.19 99 ARG A O 1
ATOM 827 N N . SER A 1 100 ? 4.712 9.717 -5.484 1.00 92.50 100 SER A N 1
ATOM 828 C CA . SER A 1 100 ? 3.390 10.252 -5.829 1.00 92.50 100 SER A CA 1
ATOM 829 C C . SER A 1 100 ? 3.283 10.543 -7.337 1.00 92.50 100 SER A C 1
ATOM 831 O O . SER A 1 100 ? 4.219 11.058 -7.960 1.00 92.50 100 SER A O 1
ATOM 833 N N . GLY A 1 101 ? 2.159 10.140 -7.935 1.00 91.75 101 GLY A N 1
ATOM 834 C CA . GLY A 1 101 ? 1.900 10.267 -9.373 1.00 91.75 101 GLY A CA 1
ATOM 835 C C . GLY A 1 101 ? 2.605 9.248 -10.281 1.00 91.75 101 GLY A C 1
ATOM 836 O O . GLY A 1 101 ? 2.416 9.311 -11.487 1.00 91.75 101 GLY A O 1
ATOM 837 N N . ALA A 1 102 ? 3.382 8.293 -9.752 1.00 95.12 102 ALA A N 1
ATOM 838 C CA . ALA A 1 102 ? 4.075 7.303 -10.591 1.00 95.12 102 ALA A CA 1
ATOM 839 C C . ALA A 1 102 ? 3.132 6.289 -11.275 1.00 95.12 102 ALA A C 1
ATOM 841 O O . ALA A 1 102 ? 3.496 5.719 -12.299 1.00 95.12 102 ALA A O 1
ATOM 842 N N . GLY A 1 103 ? 1.927 6.081 -10.727 1.00 94.94 103 GLY A N 1
ATOM 843 C CA . GLY A 1 103 ? 0.936 5.124 -11.242 1.00 94.94 103 GLY A CA 1
ATOM 844 C C . GLY A 1 103 ? 0.591 3.961 -10.301 1.00 94.94 103 GLY A C 1
ATOM 845 O O . GLY A 1 103 ? -0.138 3.064 -10.707 1.00 94.94 103 GLY A O 1
ATOM 846 N N . LYS A 1 104 ? 1.048 3.974 -9.039 1.00 96.50 104 LYS A N 1
ATOM 847 C CA . LYS A 1 104 ? 0.776 2.901 -8.055 1.00 96.50 104 LYS A CA 1
ATOM 848 C C . LYS A 1 104 ? -0.710 2.559 -7.923 1.00 96.50 104 LYS A C 1
ATOM 850 O O . LYS A 1 104 ? -1.093 1.415 -8.135 1.00 96.50 104 LYS A O 1
ATOM 855 N N . SER A 1 105 ? -1.551 3.559 -7.640 1.00 94.81 105 SER A N 1
ATOM 856 C CA . SER A 1 105 ? -2.995 3.352 -7.472 1.00 94.81 105 SER A CA 1
ATOM 857 C C . SER A 1 105 ? -3.650 2.811 -8.747 1.00 94.81 105 SER A C 1
ATOM 859 O O . SER A 1 105 ? -4.576 2.022 -8.654 1.00 94.81 105 SER A O 1
ATOM 861 N N . ASN A 1 106 ? -3.132 3.130 -9.941 1.00 95.94 106 ASN A N 1
ATOM 862 C CA . ASN A 1 106 ? -3.619 2.533 -11.189 1.00 95.94 106 ASN A CA 1
ATOM 863 C C . ASN A 1 106 ? -3.361 1.016 -11.239 1.00 95.94 106 ASN A C 1
ATOM 865 O O . ASN A 1 106 ? -4.260 0.255 -11.589 1.00 95.94 106 ASN A O 1
ATOM 869 N N . ILE A 1 107 ? -2.163 0.570 -10.843 1.00 97.31 107 ILE A N 1
ATOM 870 C CA . ILE A 1 107 ? -1.831 -0.863 -10.765 1.00 97.31 107 ILE A CA 1
ATOM 871 C C . ILE A 1 107 ? -2.759 -1.560 -9.766 1.00 97.31 107 ILE A C 1
ATOM 873 O O . ILE A 1 107 ? -3.353 -2.589 -10.088 1.00 97.31 107 ILE A O 1
ATOM 877 N N . VAL A 1 108 ? -2.930 -0.965 -8.582 1.00 97.38 108 VAL A N 1
ATOM 878 C CA . VAL A 1 108 ? -3.812 -1.477 -7.523 1.00 97.38 108 VAL A CA 1
ATOM 879 C C . VAL A 1 108 ? -5.245 -1.612 -8.022 1.00 97.38 108 VAL A C 1
ATOM 881 O O . VAL A 1 108 ? -5.831 -2.680 -7.883 1.00 97.38 108 VAL A O 1
ATOM 884 N N . MET A 1 109 ? -5.796 -0.582 -8.668 1.00 96.75 109 MET A N 1
ATOM 885 C CA . MET A 1 109 ? -7.159 -0.627 -9.200 1.00 96.75 109 MET A CA 1
ATOM 886 C C . MET A 1 109 ? -7.324 -1.642 -10.324 1.00 96.75 109 MET A C 1
ATOM 888 O O . MET A 1 109 ? -8.364 -2.292 -10.411 1.00 96.75 109 MET A O 1
ATOM 892 N N . ASN A 1 110 ? -6.312 -1.821 -11.176 1.00 96.50 110 ASN A N 1
ATOM 893 C CA . ASN A 1 110 ? -6.364 -2.830 -12.228 1.00 96.50 110 ASN A CA 1
ATOM 894 C C . ASN A 1 110 ? -6.383 -4.253 -11.640 1.00 96.50 110 ASN A C 1
ATOM 896 O O . ASN A 1 110 ? -7.180 -5.092 -12.074 1.00 96.50 110 ASN A O 1
ATOM 900 N N . ILE A 1 111 ? -5.569 -4.509 -10.609 1.00 97.62 111 ILE A N 1
ATOM 901 C CA . ILE A 1 111 ? -5.623 -5.762 -9.846 1.00 97.62 111 ILE A CA 1
ATOM 902 C C . ILE A 1 111 ? -6.995 -5.909 -9.189 1.00 97.62 111 ILE A C 1
ATOM 904 O O . ILE A 1 111 ? -7.665 -6.918 -9.398 1.00 97.62 111 ILE A O 1
ATOM 908 N N . PHE A 1 112 ? -7.448 -4.891 -8.459 1.00 98.00 112 PHE A N 1
ATOM 909 C CA . PHE A 1 112 ? -8.696 -4.927 -7.706 1.00 98.00 112 PHE A CA 1
ATOM 910 C C . PHE A 1 112 ? -9.903 -5.213 -8.605 1.00 98.00 112 PHE A C 1
ATOM 912 O O . PHE A 1 112 ? -10.669 -6.134 -8.330 1.00 98.00 112 PHE A O 1
ATOM 919 N N . ARG A 1 113 ? -10.011 -4.535 -9.756 1.00 97.19 113 ARG A N 1
ATOM 920 C CA . ARG A 1 113 ? -11.040 -4.793 -10.779 1.00 97.19 113 ARG A CA 1
ATOM 921 C C . ARG A 1 113 ? -11.074 -6.253 -11.222 1.00 97.19 113 ARG A C 1
ATOM 923 O O . ARG A 1 113 ? -12.138 -6.837 -11.415 1.00 97.19 113 ARG A O 1
ATOM 930 N N . GLN A 1 114 ? -9.899 -6.841 -11.425 1.00 97.25 114 GLN A N 1
ATOM 931 C CA . GLN A 1 114 ? -9.768 -8.217 -11.888 1.00 97.25 114 GLN A CA 1
ATOM 932 C C . GLN A 1 114 ? -10.080 -9.244 -10.805 1.00 97.25 114 GLN A C 1
ATOM 934 O O . GLN A 1 114 ? -10.628 -10.298 -11.139 1.00 97.25 114 GLN A O 1
ATOM 939 N N . LEU A 1 115 ? -9.751 -8.944 -9.548 1.00 97.88 115 LEU A N 1
ATOM 940 C CA . LEU A 1 115 ? -10.140 -9.744 -8.389 1.00 97.88 115 LEU A CA 1
ATOM 941 C C . LEU A 1 115 ? -11.660 -9.710 -8.199 1.00 97.88 115 LEU A C 1
ATOM 943 O O . LEU A 1 115 ? -12.265 -10.773 -8.076 1.00 97.88 115 LEU A O 1
ATOM 947 N N . ILE A 1 116 ? -12.276 -8.526 -8.323 1.00 97.19 116 ILE A N 1
ATOM 948 C CA . ILE A 1 116 ? -13.735 -8.358 -8.322 1.00 97.19 116 ILE A CA 1
ATOM 949 C C . ILE A 1 116 ? -14.366 -9.233 -9.403 1.00 97.19 116 ILE A C 1
ATOM 951 O O . ILE A 1 116 ? -15.188 -10.092 -9.101 1.00 97.19 116 ILE A O 1
ATOM 955 N N . GLY A 1 117 ? -13.929 -9.093 -10.659 1.00 95.94 117 GLY A N 1
ATOM 956 C CA . GLY A 1 117 ? -14.452 -9.883 -11.779 1.00 95.94 117 GLY A CA 1
ATOM 957 C C . GLY A 1 117 ? -14.370 -11.402 -11.566 1.00 95.94 117 GLY A C 1
ATOM 958 O O . GLY A 1 117 ? -15.185 -12.137 -12.116 1.00 95.94 117 GLY A O 1
ATOM 959 N N . ARG A 1 118 ? -13.452 -11.871 -10.713 1.00 96.06 118 ARG A N 1
ATOM 960 C CA . ARG A 1 118 ? -13.213 -13.289 -10.404 1.00 96.06 118 ARG A CA 1
ATOM 961 C C . ARG A 1 118 ? -13.814 -13.762 -9.072 1.00 96.06 118 ARG A C 1
ATOM 963 O O . ARG A 1 118 ? -13.520 -14.882 -8.682 1.00 96.06 118 ARG A O 1
ATOM 970 N N . ASP A 1 119 ? -14.622 -12.942 -8.389 1.00 95.75 119 ASP A N 1
ATOM 971 C CA . ASP A 1 119 ? -15.157 -13.237 -7.039 1.00 95.75 119 ASP A CA 1
ATOM 972 C C . ASP A 1 119 ? -14.070 -13.618 -6.026 1.00 95.75 119 ASP A C 1
ATOM 974 O O . ASP A 1 119 ? -14.281 -14.453 -5.154 1.00 95.75 119 ASP A O 1
ATOM 978 N N . MET A 1 120 ? -12.885 -13.011 -6.130 1.00 97.25 120 MET A N 1
ATOM 979 C CA . MET A 1 120 ? -11.853 -13.210 -5.116 1.00 97.25 120 MET A CA 1
ATOM 980 C C . MET A 1 120 ? -12.137 -12.283 -3.927 1.00 97.25 120 MET A C 1
ATOM 982 O O . MET A 1 120 ? -12.083 -11.058 -4.117 1.00 97.25 120 MET A O 1
ATOM 986 N N . PRO A 1 121 ? -12.392 -12.814 -2.711 1.00 97.75 121 PRO A N 1
ATOM 987 C CA . PRO A 1 121 ? -12.546 -11.986 -1.524 1.00 97.75 121 PRO A CA 1
ATOM 988 C C . PRO A 1 121 ? -11.350 -11.054 -1.379 1.00 97.75 121 PRO A C 1
ATOM 990 O O . PRO A 1 121 ? -10.192 -11.469 -1.482 1.00 97.75 121 PRO A O 1
ATOM 993 N N . THR A 1 122 ? -11.636 -9.770 -1.210 1.00 98.50 122 THR A N 1
ATOM 994 C CA . THR A 1 122 ? -10.611 -8.729 -1.190 1.00 98.50 122 THR A CA 1
ATOM 995 C C . THR A 1 122 ? -10.990 -7.694 -0.154 1.00 98.50 122 THR A C 1
ATOM 997 O O . THR A 1 122 ? -12.109 -7.192 -0.182 1.00 98.50 122 THR A O 1
ATOM 1000 N N . LEU A 1 123 ? -10.058 -7.352 0.728 1.00 98.44 123 LEU A N 1
ATOM 1001 C CA . LEU A 1 123 ? -10.188 -6.238 1.652 1.00 98.44 123 LEU A CA 1
ATOM 1002 C C . LEU A 1 123 ? -9.209 -5.142 1.243 1.00 98.44 123 LEU A C 1
ATOM 1004 O O . LEU A 1 123 ? -7.998 -5.315 1.356 1.00 98.44 123 LEU A O 1
ATOM 1008 N N . PHE A 1 124 ? -9.728 -4.014 0.777 1.00 98.44 124 PHE A N 1
ATOM 1009 C CA . PHE A 1 124 ? -8.932 -2.846 0.438 1.00 98.44 124 PHE A CA 1
ATOM 1010 C C . PHE A 1 124 ? -9.007 -1.813 1.564 1.00 98.44 124 PHE A C 1
ATOM 1012 O O . PHE A 1 124 ? -10.023 -1.147 1.742 1.00 98.44 124 PHE A O 1
ATOM 1019 N N . LEU A 1 125 ? -7.914 -1.678 2.313 1.00 97.56 125 LEU A N 1
ATOM 1020 C CA . LEU A 1 125 ? -7.700 -0.588 3.257 1.00 97.56 125 LEU A CA 1
ATOM 1021 C C . LEU A 1 125 ? -7.213 0.642 2.478 1.00 97.56 125 LEU A C 1
ATOM 1023 O O . LEU A 1 125 ? -6.080 0.677 1.998 1.00 97.56 125 LEU A O 1
ATOM 1027 N N . ASP A 1 126 ? -8.100 1.616 2.298 1.00 95.62 126 ASP A N 1
ATOM 1028 C CA . ASP A 1 126 ? -7.932 2.747 1.386 1.00 95.62 126 ASP A CA 1
ATOM 1029 C C . ASP A 1 126 ? -7.699 4.052 2.155 1.00 95.62 126 ASP A C 1
ATOM 1031 O O . ASP A 1 126 ? -8.525 4.491 2.958 1.00 95.62 126 ASP A O 1
ATOM 1035 N N . TRP A 1 127 ? -6.565 4.700 1.885 1.00 92.69 127 TRP A N 1
ATOM 1036 C CA . TRP A 1 127 ? -6.159 5.932 2.564 1.00 92.69 127 TRP A CA 1
ATOM 1037 C C . TRP A 1 127 ? -6.726 7.190 1.913 1.00 92.69 127 TRP A C 1
ATOM 1039 O O . TRP A 1 127 ? -6.788 8.234 2.564 1.00 92.69 127 TRP A O 1
ATOM 1049 N N . LYS A 1 128 ? -7.061 7.128 0.621 1.00 88.56 128 LYS A N 1
ATOM 1050 C CA . LYS A 1 128 ? -7.320 8.310 -0.219 1.00 88.56 128 LYS A CA 1
ATOM 1051 C C . LYS A 1 128 ? -8.711 8.313 -0.846 1.00 88.56 128 LYS A C 1
ATOM 1053 O O . LYS A 1 128 ? -9.006 9.227 -1.609 1.00 88.56 128 LYS A O 1
ATOM 1058 N N . ARG A 1 129 ? -9.565 7.345 -0.496 1.00 90.62 129 ARG A N 1
ATOM 1059 C CA . ARG A 1 129 ? -10.924 7.161 -1.045 1.00 90.62 129 ARG A CA 1
ATOM 1060 C C . ARG A 1 129 ? -10.910 6.861 -2.542 1.00 90.62 129 ARG A C 1
ATOM 1062 O O . ARG A 1 129 ? -11.839 7.223 -3.261 1.00 90.62 129 ARG A O 1
ATOM 1069 N N . ASN A 1 130 ? -9.855 6.214 -3.023 1.00 89.88 130 ASN A N 1
ATOM 1070 C CA . ASN A 1 130 ? -9.770 5.806 -4.417 1.00 89.88 130 ASN A CA 1
ATOM 1071 C C . ASN A 1 130 ? -10.593 4.527 -4.668 1.00 89.88 130 ASN A C 1
ATOM 1073 O O . ASN A 1 130 ? -11.131 4.338 -5.753 1.00 89.88 130 ASN A O 1
ATOM 1077 N N . GLY A 1 131 ? -10.705 3.626 -3.688 1.00 92.44 131 GLY A N 1
ATOM 1078 C CA . GLY A 1 131 ? -11.315 2.297 -3.809 1.00 92.44 131 GLY A CA 1
ATOM 1079 C C . GLY A 1 131 ? -12.759 2.340 -4.293 1.00 92.44 131 GLY A C 1
ATOM 1080 O O . GLY A 1 131 ? -13.154 1.540 -5.138 1.00 92.44 131 GLY A O 1
ATOM 1081 N N . ARG A 1 132 ? -13.533 3.331 -3.837 1.00 93.00 132 ARG A N 1
ATOM 1082 C CA . ARG A 1 132 ? -14.913 3.571 -4.292 1.00 93.00 132 ARG A CA 1
ATOM 1083 C C . ARG A 1 132 ? -15.029 3.929 -5.775 1.00 93.00 132 ARG A C 1
ATOM 1085 O O . ARG A 1 132 ? -16.097 3.754 -6.354 1.00 93.00 132 ARG A O 1
ATOM 1092 N N . GLU A 1 133 ? -13.969 4.433 -6.407 1.00 92.81 133 GLU A N 1
ATOM 1093 C CA . GLU A 1 133 ? -14.007 4.855 -7.813 1.00 92.81 133 GLU A CA 1
ATOM 1094 C C . GLU A 1 133 ? -14.191 3.662 -8.754 1.00 92.81 133 GLU A C 1
ATOM 1096 O O . GLU A 1 133 ? -14.575 3.843 -9.905 1.00 92.81 133 GLU A O 1
ATOM 1101 N N . ILE A 1 134 ? -13.976 2.434 -8.267 1.00 93.31 134 ILE A N 1
ATOM 1102 C CA . ILE A 1 134 ? -14.176 1.225 -9.060 1.00 93.31 134 ILE A CA 1
ATOM 1103 C C . ILE A 1 134 ? -15.652 0.872 -9.267 1.00 93.31 134 ILE A C 1
ATOM 1105 O O . ILE A 1 134 ? -15.964 0.151 -10.212 1.00 93.31 134 ILE A O 1
ATOM 1109 N N . LEU A 1 135 ? -16.556 1.367 -8.410 1.00 91.69 135 LEU A N 1
ATOM 1110 C CA . LEU A 1 135 ? -17.960 0.939 -8.366 1.00 91.69 135 LEU A CA 1
ATOM 1111 C C . LEU A 1 135 ? -18.695 1.065 -9.717 1.00 91.69 135 LEU A C 1
ATOM 1113 O O . LEU A 1 135 ? -19.383 0.117 -10.081 1.00 91.69 135 LEU A O 1
ATOM 1117 N N . PRO A 1 136 ? -18.540 2.148 -10.510 1.00 88.56 136 PRO A N 1
ATOM 1118 C CA . PRO A 1 136 ? -19.163 2.245 -11.836 1.00 88.56 136 PRO A CA 1
ATOM 1119 C C . PRO A 1 136 ? -18.611 1.260 -12.874 1.00 88.56 136 PRO A C 1
ATOM 1121 O O . PRO A 1 136 ? -19.223 1.059 -13.919 1.00 88.56 136 PRO A O 1
ATOM 1124 N N . HIS A 1 137 ? -17.432 0.689 -12.626 1.00 88.69 137 HIS A N 1
ATOM 1125 C CA . HIS A 1 137 ? -16.685 -0.123 -13.586 1.00 88.69 137 HIS A CA 1
ATOM 1126 C C . HIS A 1 137 ? -16.770 -1.624 -13.293 1.00 88.69 137 HIS A C 1
ATOM 1128 O O . HIS A 1 137 ? -16.067 -2.417 -13.928 1.00 88.69 137 HIS A O 1
ATOM 1134 N N . VAL A 1 138 ? -17.606 -2.022 -12.332 1.00 89.62 138 VAL A N 1
ATOM 1135 C CA . VAL A 1 138 ? -17.825 -3.417 -11.948 1.00 89.62 138 VAL A CA 1
ATOM 1136 C C . VAL A 1 138 ? -19.313 -3.697 -11.786 1.00 89.62 138 VAL A C 1
ATOM 1138 O O . VAL A 1 138 ? -20.087 -2.837 -11.387 1.00 89.62 138 VAL A O 1
ATOM 1141 N N . THR A 1 139 ? -19.717 -4.924 -12.100 1.00 87.44 139 THR A N 1
ATOM 1142 C CA . THR A 1 139 ? -21.108 -5.385 -11.952 1.00 87.44 139 THR A CA 1
ATOM 1143 C C . THR A 1 139 ? -21.355 -6.088 -10.621 1.00 87.44 139 THR A C 1
ATOM 1145 O O . THR A 1 139 ? -22.495 -6.232 -10.189 1.00 87.44 139 THR A O 1
ATOM 1148 N N . LYS A 1 140 ? -20.283 -6.547 -9.974 1.00 90.44 140 LYS A N 1
ATOM 1149 C CA . LYS A 1 140 ? -20.330 -7.301 -8.724 1.00 90.44 140 LYS A CA 1
ATOM 1150 C C . LYS A 1 140 ? -20.378 -6.367 -7.524 1.00 90.44 140 LYS A C 1
ATOM 1152 O O . LYS A 1 140 ? -19.830 -5.266 -7.554 1.00 90.44 140 LYS A O 1
ATOM 1157 N N . LYS A 1 141 ? -21.029 -6.832 -6.457 1.00 90.69 141 LYS A N 1
ATOM 1158 C CA . LYS A 1 141 ? -21.196 -6.069 -5.220 1.00 90.69 141 LYS A CA 1
ATOM 1159 C C . LYS A 1 141 ? -19.841 -5.846 -4.546 1.00 90.69 141 LYS A C 1
ATOM 1161 O O . LYS A 1 141 ? -19.094 -6.793 -4.316 1.00 90.69 141 LYS A O 1
ATOM 1166 N N . VAL A 1 142 ? -19.573 -4.595 -4.187 1.00 94.44 142 VAL A N 1
ATOM 1167 C CA . VAL A 1 142 ? -18.433 -4.183 -3.363 1.00 94.44 142 VAL A CA 1
ATOM 1168 C C . VAL A 1 142 ? -18.990 -3.427 -2.162 1.00 94.44 142 VAL A C 1
ATOM 1170 O O . VAL A 1 142 ? -19.725 -2.453 -2.333 1.00 94.44 142 VAL A O 1
ATOM 1173 N N . ASN A 1 143 ? -18.672 -3.877 -0.951 1.00 94.12 143 ASN A N 1
ATOM 1174 C CA . ASN A 1 143 ? -19.065 -3.187 0.274 1.00 94.12 143 ASN A CA 1
ATOM 1175 C C . ASN A 1 143 ? -18.047 -2.080 0.561 1.00 94.12 143 ASN A C 1
ATOM 1177 O O . ASN A 1 143 ? -16.849 -2.344 0.559 1.00 94.12 143 ASN A O 1
ATOM 1181 N N . VAL A 1 144 ? -18.497 -0.852 0.819 1.00 95.31 144 VAL A N 1
ATOM 1182 C CA . VAL A 1 144 ? -17.599 0.269 1.145 1.00 95.31 144 VAL A CA 1
ATOM 1183 C C . VAL A 1 144 ? -17.946 0.800 2.525 1.00 95.31 144 VAL A C 1
ATOM 1185 O O . VAL A 1 144 ? -19.027 1.352 2.704 1.00 95.31 144 VAL A O 1
ATOM 1188 N N . TYR A 1 145 ? -17.042 0.641 3.484 1.00 93.56 145 TYR A N 1
ATOM 1189 C CA . TYR A 1 145 ? -17.168 1.140 4.850 1.00 93.56 145 TYR A CA 1
ATOM 1190 C C . TYR A 1 145 ? -16.360 2.425 5.016 1.00 93.56 145 TYR A C 1
ATOM 1192 O O . TYR A 1 145 ? -15.264 2.554 4.474 1.00 93.56 145 TYR A O 1
ATOM 1200 N N . THR A 1 146 ? -16.883 3.375 5.781 1.00 91.94 146 THR A N 1
ATOM 1201 C CA . THR A 1 146 ? -16.275 4.689 5.998 1.00 91.94 146 THR A CA 1
ATOM 1202 C C . THR A 1 146 ? -15.885 4.841 7.463 1.00 91.94 146 THR A C 1
ATOM 1204 O O . THR A 1 146 ? -16.702 5.249 8.287 1.00 91.94 146 THR A O 1
ATOM 1207 N N . ALA A 1 147 ? -14.647 4.500 7.821 1.00 90.44 147 ALA A N 1
ATOM 1208 C CA . ALA A 1 147 ? -14.194 4.624 9.203 1.00 90.44 147 ALA A CA 1
ATOM 1209 C C . ALA A 1 147 ? -14.048 6.109 9.590 1.00 90.44 147 ALA A C 1
ATOM 1211 O O . ALA A 1 147 ? -13.532 6.916 8.815 1.00 90.44 147 ALA A O 1
ATOM 1212 N N . GLY A 1 148 ? -14.550 6.498 10.766 1.00 86.94 148 GLY A N 1
ATOM 1213 C CA . GLY A 1 148 ? -14.608 7.906 11.182 1.00 86.94 148 GLY A CA 1
ATOM 1214 C C . GLY A 1 148 ? -15.752 8.724 10.575 1.00 86.94 148 GLY A C 1
ATOM 1215 O O . GLY A 1 148 ? -15.926 9.882 10.952 1.00 86.94 148 GLY A O 1
ATOM 1216 N N . ARG A 1 149 ? -16.565 8.158 9.668 1.00 87.06 149 ARG A N 1
ATOM 1217 C CA . ARG A 1 149 ? -17.686 8.860 9.019 1.00 87.06 149 ARG A CA 1
ATOM 1218 C C . ARG A 1 149 ? -18.983 8.060 9.091 1.00 87.06 149 ARG A C 1
ATOM 1220 O O . ARG A 1 149 ? -18.994 6.843 8.971 1.00 87.06 149 ARG A O 1
ATOM 1227 N N . LYS A 1 150 ? -20.108 8.769 9.207 1.00 81.44 150 LYS A N 1
ATOM 1228 C CA . LYS A 1 150 ? -21.453 8.181 9.363 1.00 81.44 150 LYS A CA 1
ATOM 1229 C C . LYS A 1 150 ? -22.139 7.805 8.036 1.00 81.44 150 LYS A C 1
ATOM 1231 O O . LYS A 1 150 ? -23.357 7.699 7.994 1.00 81.44 150 LYS A O 1
ATOM 1236 N N . VAL A 1 151 ? -21.387 7.654 6.941 1.00 83.81 151 VAL A N 1
ATOM 1237 C CA . VAL A 1 151 ? -21.957 7.362 5.610 1.00 83.81 151 VAL A CA 1
ATOM 1238 C C . VAL A 1 151 ? -22.325 5.886 5.506 1.00 83.81 151 VAL A C 1
ATOM 1240 O O . VAL A 1 151 ? -23.471 5.546 5.236 1.00 83.81 151 VAL A O 1
ATOM 1243 N N . ASN A 1 152 ? -21.358 5.008 5.755 1.00 84.56 152 ASN A N 1
ATOM 1244 C CA . ASN A 1 152 ? -21.593 3.588 5.961 1.00 84.56 152 ASN A CA 1
ATOM 1245 C C . ASN A 1 152 ? -20.615 3.117 7.037 1.00 84.56 152 ASN A C 1
ATOM 1247 O O . ASN A 1 152 ? -19.450 2.851 6.741 1.00 84.56 152 ASN A O 1
ATOM 1251 N N . SER A 1 153 ? -21.061 3.138 8.293 1.00 83.12 153 SER A N 1
ATOM 1252 C CA . SER A 1 153 ? -20.198 2.988 9.469 1.00 83.12 153 SER A CA 1
ATOM 1253 C C . SER A 1 153 ? -19.354 1.715 9.425 1.00 83.12 153 SER A C 1
ATOM 1255 O O . SER A 1 153 ? -19.764 0.700 8.871 1.00 83.12 153 SER A O 1
ATOM 1257 N N . PHE A 1 154 ? -18.175 1.774 10.042 1.00 89.12 154 PHE A N 1
ATOM 1258 C CA . PHE A 1 154 ? -17.273 0.641 10.238 1.00 89.12 154 PHE A CA 1
ATOM 1259 C C . PHE A 1 154 ? -17.481 0.069 11.656 1.00 89.12 154 PHE A C 1
ATOM 1261 O O . PHE A 1 154 ? -16.981 0.663 12.617 1.00 89.12 154 PHE A O 1
ATOM 1268 N N . PRO A 1 155 ? -18.255 -1.027 11.821 1.00 88.75 155 PRO A N 1
ATOM 1269 C CA . PRO A 1 155 ? -18.655 -1.533 13.129 1.00 88.75 155 PRO A CA 1
ATOM 1270 C C . PRO A 1 155 ? -17.576 -2.433 13.743 1.00 88.75 155 PRO A C 1
ATOM 1272 O O . PRO A 1 155 ? -17.693 -3.658 13.750 1.00 88.75 155 PRO A O 1
ATOM 1275 N N . PHE A 1 156 ? -16.502 -1.820 14.231 1.00 92.00 156 PHE A N 1
ATOM 1276 C CA . PHE A 1 156 ? -15.381 -2.525 14.838 1.00 92.00 156 PHE A CA 1
ATOM 1277 C C . PHE A 1 156 ? -14.994 -1.899 16.177 1.00 92.00 156 PHE A C 1
ATOM 1279 O O . PHE A 1 156 ? -14.503 -0.772 16.218 1.00 92.00 156 PHE A O 1
ATOM 1286 N N . ASN A 1 157 ? -15.161 -2.650 17.264 1.00 93.44 157 ASN A N 1
ATOM 1287 C CA . ASN A 1 157 ? -14.618 -2.308 18.570 1.00 93.44 157 ASN A CA 1
ATOM 1288 C C . ASN A 1 157 ? -13.253 -3.000 18.762 1.00 93.44 157 ASN A C 1
ATOM 1290 O O . ASN A 1 157 ? -13.192 -4.233 18.832 1.00 93.44 157 ASN A O 1
ATOM 1294 N N . PRO A 1 158 ? -12.153 -2.231 18.885 1.00 94.50 158 PRO A N 1
ATOM 1295 C CA . PRO A 1 158 ? -10.812 -2.786 19.048 1.00 94.50 158 PRO A CA 1
ATOM 1296 C C . PRO A 1 158 ? -10.611 -3.510 20.387 1.00 94.50 158 PRO A C 1
ATOM 1298 O O . PRO A 1 158 ? -9.655 -4.268 20.515 1.00 94.50 158 PRO A O 1
ATOM 1301 N N . PHE A 1 159 ? -11.489 -3.319 21.374 1.00 95.25 159 PHE A N 1
ATOM 1302 C CA . PHE A 1 159 ? -11.373 -3.936 22.698 1.00 95.25 159 PHE A CA 1
ATOM 1303 C C . PHE A 1 159 ? -12.057 -5.302 22.806 1.00 95.25 159 PHE A C 1
ATOM 1305 O O . PHE A 1 159 ? -11.863 -5.995 23.803 1.00 95.25 159 PHE A O 1
ATOM 1312 N N . ILE A 1 160 ? -12.819 -5.720 21.789 1.00 94.94 160 ILE A N 1
ATOM 1313 C CA . ILE A 1 160 ? -13.405 -7.064 21.748 1.00 94.94 160 ILE A CA 1
ATOM 1314 C C . ILE A 1 160 ? -12.315 -8.066 21.329 1.00 94.94 160 ILE A C 1
ATOM 1316 O O . ILE A 1 160 ? -11.698 -7.861 20.277 1.00 94.94 160 ILE A O 1
ATOM 1320 N N . PRO A 1 161 ? -12.084 -9.151 22.093 1.00 94.44 161 PRO A N 1
ATOM 1321 C CA . PRO A 1 161 ? -11.137 -10.193 21.710 1.00 94.44 161 PRO A CA 1
ATOM 1322 C C . PRO A 1 161 ? -11.661 -11.039 20.534 1.00 94.44 161 PRO A C 1
ATOM 1324 O O . PRO A 1 161 ? -12.849 -11.380 20.514 1.00 94.44 161 PRO A O 1
ATOM 1327 N N . PRO A 1 162 ? -10.799 -11.409 19.564 1.00 94.00 162 PRO A N 1
ATOM 1328 C CA . PRO A 1 162 ? -11.142 -12.362 18.519 1.00 94.00 162 PRO A CA 1
ATOM 1329 C C . PRO A 1 162 ? -11.568 -13.722 19.090 1.00 94.00 162 PRO A C 1
ATOM 1331 O O . PRO A 1 162 ? -11.129 -14.100 20.180 1.00 94.00 162 PRO A O 1
ATOM 1334 N N . PRO A 1 163 ? -12.364 -14.509 18.344 1.00 90.75 163 PRO A N 1
ATOM 1335 C CA . PRO A 1 163 ? -12.745 -15.849 18.774 1.00 90.75 163 PRO A CA 1
ATOM 1336 C C . PRO A 1 163 ? -11.504 -16.728 18.987 1.00 90.75 163 PRO A C 1
ATOM 1338 O O . PRO A 1 163 ? -10.616 -16.764 18.139 1.00 90.75 163 PRO A O 1
ATOM 1341 N N . GLY A 1 164 ? -11.459 -17.441 20.116 1.00 89.94 164 GLY A N 1
ATOM 1342 C CA . GLY A 1 164 ? -10.353 -18.338 20.475 1.00 89.94 164 GLY A CA 1
ATOM 1343 C C . GLY A 1 164 ? -9.132 -17.657 21.102 1.00 89.94 164 GLY A C 1
ATOM 1344 O O . GLY A 1 164 ? -8.175 -18.348 21.441 1.00 89.94 164 GLY A O 1
ATOM 1345 N N . VAL A 1 165 ? -9.146 -16.331 21.279 1.00 93.12 165 VAL A N 1
ATOM 1346 C CA . VAL A 1 165 ? -8.068 -15.601 21.959 1.00 93.12 165 VAL A CA 1
ATOM 1347 C C . VAL A 1 165 ? -8.486 -15.274 23.388 1.00 93.12 165 VAL A C 1
ATOM 1349 O O . VAL A 1 165 ? -9.483 -14.590 23.612 1.00 93.12 165 VAL A O 1
ATOM 1352 N N . GLU A 1 166 ? -7.688 -15.724 24.354 1.00 93.69 166 GLU A N 1
ATOM 1353 C CA . GLU A 1 166 ? -7.898 -15.424 25.771 1.00 93.69 166 GLU A CA 1
ATOM 1354 C C . GLU A 1 166 ? -7.832 -13.917 26.051 1.00 93.69 166 GLU A C 1
ATOM 1356 O O . GLU A 1 166 ? -6.935 -13.213 25.572 1.00 93.69 166 GLU A O 1
ATOM 1361 N N . LEU A 1 167 ? -8.755 -13.421 26.881 1.00 93.50 167 LEU A N 1
ATOM 1362 C CA . LEU A 1 167 ? -8.930 -11.987 27.134 1.00 93.50 167 LEU A CA 1
ATOM 1363 C C . LEU A 1 167 ? -7.637 -11.311 27.612 1.00 93.50 167 LEU A C 1
ATOM 1365 O O . LEU A 1 167 ? -7.276 -10.252 27.109 1.00 93.50 167 LEU A O 1
ATOM 1369 N N . ASN A 1 168 ? -6.913 -11.930 28.547 1.00 93.12 168 ASN A N 1
ATOM 1370 C CA . ASN A 1 168 ? -5.682 -11.357 29.102 1.00 93.12 168 ASN A CA 1
ATOM 1371 C C . ASN A 1 168 ? -4.572 -11.222 28.049 1.00 93.12 168 ASN A C 1
ATOM 1373 O O . ASN A 1 168 ? -3.852 -10.224 28.032 1.00 93.12 168 ASN A O 1
ATOM 1377 N N . VAL A 1 169 ? -4.465 -12.198 27.142 1.00 93.75 169 VAL A N 1
ATOM 1378 C CA . VAL A 1 169 ? -3.518 -12.155 26.018 1.00 93.75 169 VAL A CA 1
ATOM 1379 C C . VAL A 1 169 ? -3.917 -11.042 25.052 1.00 93.75 169 VAL A C 1
ATOM 1381 O O . VAL A 1 169 ? -3.076 -10.257 24.616 1.00 93.75 169 VAL A O 1
ATOM 1384 N N . TYR A 1 170 ? -5.214 -10.919 24.760 1.00 95.38 170 TYR A N 1
ATOM 1385 C CA . TYR A 1 170 ? -5.709 -9.870 23.879 1.00 95.38 170 TYR A CA 1
ATOM 1386 C C . TYR A 1 170 ? -5.524 -8.463 24.460 1.00 95.38 170 TYR A C 1
ATOM 1388 O O . TYR A 1 170 ? -5.097 -7.566 23.738 1.00 95.38 170 TYR A O 1
ATOM 1396 N N . ILE A 1 171 ? -5.769 -8.266 25.760 1.00 95.75 171 ILE A N 1
ATOM 1397 C CA . ILE A 1 171 ? -5.509 -6.990 26.443 1.00 95.75 171 ILE A CA 1
ATOM 1398 C C . ILE A 1 171 ? -4.039 -6.591 26.280 1.00 95.75 171 ILE A C 1
ATOM 1400 O O . ILE A 1 171 ? -3.765 -5.431 25.978 1.00 95.75 171 ILE A O 1
ATOM 1404 N N . GLN A 1 172 ? -3.101 -7.534 26.413 1.00 93.62 172 GLN A N 1
ATOM 1405 C CA . GLN A 1 172 ? -1.681 -7.254 26.204 1.00 93.62 172 GLN A CA 1
ATOM 1406 C C . GLN A 1 172 ? -1.401 -6.793 24.765 1.00 93.62 172 GLN A C 1
ATOM 1408 O O . GLN A 1 172 ? -0.768 -5.756 24.572 1.00 93.62 172 GLN A O 1
ATOM 1413 N N . HIS A 1 173 ? -1.948 -7.487 23.759 1.00 94.12 173 HIS A N 1
ATOM 1414 C CA . HIS A 1 173 ? -1.827 -7.069 22.357 1.00 94.12 173 HIS A CA 1
ATOM 1415 C C . HIS A 1 173 ? -2.400 -5.668 22.113 1.00 94.12 173 HIS A C 1
ATOM 1417 O O . HIS A 1 173 ? -1.757 -4.846 21.464 1.00 94.12 173 HIS A O 1
ATOM 1423 N N . VAL A 1 174 ? -3.589 -5.375 22.647 1.00 96.06 174 VAL A N 1
ATOM 1424 C CA . VAL A 1 174 ? -4.222 -4.054 22.532 1.00 96.06 174 VAL A CA 1
ATOM 1425 C C . VAL A 1 174 ? -3.333 -2.979 23.148 1.00 96.06 174 VAL A C 1
ATOM 1427 O O . VAL A 1 174 ? -3.074 -1.967 22.503 1.00 96.06 174 VAL A O 1
ATOM 1430 N N . VAL A 1 175 ? -2.836 -3.196 24.369 1.00 95.50 175 VAL A N 1
ATOM 1431 C CA . VAL A 1 175 ? -1.972 -2.237 25.073 1.00 95.50 175 VAL A CA 1
ATOM 1432 C C . VAL A 1 175 ? -0.667 -2.015 24.316 1.00 95.50 175 VAL A C 1
ATOM 1434 O O . VAL A 1 175 ? -0.227 -0.873 24.202 1.00 95.50 175 VAL A O 1
ATOM 1437 N N . ASP A 1 176 ? -0.061 -3.064 23.762 1.00 93.00 176 ASP A N 1
ATOM 1438 C CA . ASP A 1 176 ? 1.195 -2.957 23.020 1.00 93.00 176 ASP A CA 1
ATOM 1439 C C . ASP A 1 176 ? 1.029 -2.197 21.705 1.00 93.00 176 ASP A C 1
ATOM 1441 O O . ASP A 1 176 ? 1.783 -1.257 21.440 1.00 93.00 176 ASP A O 1
ATOM 1445 N N . VAL A 1 177 ? -0.011 -2.527 20.936 1.00 94.19 177 VAL A N 1
ATOM 1446 C CA . VAL A 1 177 ? -0.342 -1.822 19.692 1.00 94.19 177 VAL A CA 1
ATOM 1447 C C . VAL A 1 177 ? -0.721 -0.366 19.981 1.00 94.19 177 VAL A C 1
ATOM 1449 O O . VAL A 1 177 ? -0.291 0.540 19.267 1.00 94.19 177 VAL A O 1
ATOM 1452 N N . MET A 1 178 ? -1.476 -0.098 21.051 1.00 94.69 178 MET A N 1
ATOM 1453 C CA . MET A 1 178 ? -1.839 1.266 21.449 1.00 94.69 178 MET A CA 1
ATOM 1454 C C . MET A 1 178 ? -0.615 2.070 21.895 1.00 94.69 178 MET A C 1
ATOM 1456 O O . MET A 1 178 ? -0.461 3.234 21.526 1.00 94.69 178 MET A O 1
ATOM 1460 N N . ALA A 1 179 ? 0.290 1.452 22.652 1.00 93.19 179 ALA A N 1
ATOM 1461 C CA . ALA A 1 179 ? 1.514 2.095 23.104 1.00 93.19 179 ALA A CA 1
ATOM 1462 C C . ALA A 1 179 ? 2.420 2.504 21.952 1.00 93.19 179 ALA A C 1
ATOM 1464 O O . ALA A 1 179 ? 3.040 3.564 21.984 1.00 93.19 179 ALA A O 1
ATOM 1465 N N . GLU A 1 180 ? 2.481 1.664 20.931 1.00 90.62 180 GLU A N 1
ATOM 1466 C CA . GLU A 1 180 ? 3.221 1.923 19.712 1.00 90.62 180 GLU A CA 1
ATOM 1467 C C . GLU A 1 180 ? 2.561 3.021 18.867 1.00 90.62 180 GLU A C 1
ATOM 1469 O O . GLU A 1 180 ? 3.221 3.982 18.469 1.00 90.62 180 GLU A O 1
ATOM 1474 N N . ALA A 1 181 ? 1.248 2.923 18.655 1.00 92.50 181 ALA A N 1
ATOM 1475 C CA . ALA A 1 181 ? 0.482 3.852 17.834 1.00 92.50 181 ALA A CA 1
ATOM 1476 C C . ALA A 1 181 ? 0.449 5.281 18.399 1.00 92.50 181 ALA A C 1
ATOM 1478 O O . ALA A 1 181 ? 0.557 6.240 17.634 1.00 92.50 181 ALA A O 1
ATOM 1479 N N . TYR A 1 182 ? 0.328 5.417 19.723 1.00 93.31 182 TYR A N 1
ATOM 1480 C CA . TYR A 1 182 ? 0.209 6.701 20.425 1.00 93.31 182 TYR A CA 1
ATOM 1481 C C . TYR A 1 182 ? 1.471 7.083 21.215 1.00 93.31 182 TYR A C 1
ATOM 1483 O O . TYR A 1 182 ? 1.461 8.059 21.964 1.00 93.31 182 TYR A O 1
ATOM 1491 N N . THR A 1 183 ? 2.576 6.345 21.053 1.00 91.38 183 THR A N 1
ATOM 1492 C CA . THR A 1 183 ? 3.863 6.591 21.739 1.00 91.38 183 THR A CA 1
ATOM 1493 C C . THR A 1 183 ? 3.739 6.668 23.267 1.00 91.38 183 THR A C 1
ATOM 1495 O O . THR A 1 183 ? 4.274 7.563 23.922 1.00 91.38 183 THR A O 1
ATOM 1498 N N . LEU A 1 184 ? 2.997 5.730 23.856 1.00 93.19 184 LEU A N 1
ATOM 1499 C CA . LEU A 1 184 ? 2.730 5.709 25.292 1.00 93.19 184 LEU A CA 1
ATOM 1500 C C . LEU A 1 184 ? 3.949 5.198 26.071 1.00 93.19 184 LEU A C 1
ATOM 1502 O O . LEU A 1 184 ? 4.487 4.129 25.778 1.00 93.19 184 LEU A O 1
ATOM 1506 N N . GLY A 1 185 ? 4.345 5.937 27.109 1.00 91.44 185 GLY A N 1
ATOM 1507 C CA . GLY A 1 185 ? 5.320 5.466 28.098 1.00 91.44 185 GLY A CA 1
ATOM 1508 C C . GLY A 1 185 ? 4.721 4.440 29.066 1.00 91.44 185 GLY A C 1
ATOM 1509 O O . GLY A 1 185 ? 3.500 4.355 29.212 1.00 91.44 185 GLY A O 1
ATOM 1510 N N . ASP A 1 186 ? 5.571 3.698 29.776 1.00 90.69 186 ASP A N 1
ATOM 1511 C CA . ASP A 1 186 ? 5.171 2.532 30.586 1.00 90.69 186 ASP A CA 1
ATOM 1512 C C . ASP A 1 186 ? 4.099 2.830 31.641 1.00 90.69 186 ASP A C 1
ATOM 1514 O O . ASP A 1 186 ? 3.198 2.023 31.866 1.00 90.69 186 ASP A O 1
ATOM 1518 N N . GLY A 1 187 ? 4.125 4.026 32.235 1.00 91.06 187 GLY A N 1
ATOM 1519 C CA . GLY A 1 187 ? 3.087 4.448 33.174 1.00 91.06 187 GLY A CA 1
ATOM 1520 C C . GLY A 1 187 ? 1.702 4.570 32.529 1.00 91.06 187 GLY A C 1
ATOM 1521 O O . GLY A 1 187 ? 0.719 4.090 33.089 1.00 91.06 187 GLY A O 1
ATOM 1522 N N . ALA A 1 188 ? 1.613 5.145 31.324 1.00 93.00 188 ALA A N 1
ATOM 1523 C CA . ALA A 1 188 ? 0.354 5.226 30.580 1.00 93.00 188 ALA A CA 1
ATOM 1524 C C . ALA A 1 188 ? -0.104 3.836 30.106 1.00 93.00 188 ALA A C 1
ATOM 1526 O O . ALA A 1 188 ? -1.294 3.534 30.177 1.00 93.00 188 ALA A O 1
ATOM 1527 N N . ARG A 1 189 ? 0.835 2.961 29.710 1.00 94.31 189 ARG A N 1
ATOM 1528 C CA . ARG A 1 189 ? 0.546 1.557 29.357 1.00 94.31 189 ARG A CA 1
ATOM 1529 C C . ARG A 1 189 ? -0.095 0.809 30.523 1.00 94.31 189 ARG A C 1
ATOM 1531 O O . ARG A 1 189 ? -1.150 0.207 30.352 1.00 94.31 189 ARG A O 1
ATOM 1538 N N . SER A 1 190 ? 0.498 0.909 31.716 1.00 93.00 190 SER A N 1
ATOM 1539 C CA . SER A 1 190 ? -0.019 0.262 32.927 1.00 93.00 190 SER A CA 1
ATOM 1540 C C . SER A 1 190 ? -1.417 0.763 33.300 1.00 93.00 190 SER A C 1
ATOM 1542 O O . SER A 1 190 ? -2.272 -0.036 33.679 1.00 93.00 190 SER A O 1
ATOM 1544 N N . LEU A 1 191 ? -1.678 2.068 33.165 1.00 93.56 191 LEU A N 1
ATOM 1545 C CA . LEU A 1 191 ? -3.002 2.632 33.438 1.00 93.56 191 LEU A CA 1
ATOM 1546 C C . LEU A 1 191 ? -4.068 2.106 32.468 1.00 93.56 191 LEU A C 1
ATOM 1548 O O . LEU A 1 191 ? -5.124 1.675 32.922 1.00 93.56 191 LEU A O 1
ATOM 1552 N N . ILE A 1 192 ? -3.783 2.079 31.162 1.00 95.19 192 ILE A N 1
ATOM 1553 C CA . ILE A 1 192 ? -4.717 1.543 30.156 1.00 95.19 192 ILE A CA 1
ATOM 1554 C C . ILE A 1 192 ? -4.967 0.054 30.390 1.00 95.19 192 ILE A C 1
ATOM 1556 O O . ILE A 1 192 ? -6.112 -0.386 30.344 1.00 95.19 192 ILE A O 1
ATOM 1560 N N . GLN A 1 193 ? -3.924 -0.720 30.697 1.00 95.56 193 GLN A N 1
ATOM 1561 C CA . GLN A 1 193 ? -4.063 -2.141 31.010 1.00 95.56 193 GLN A CA 1
ATOM 1562 C C . GLN A 1 193 ? -4.975 -2.368 32.222 1.00 95.56 193 GLN A C 1
ATOM 1564 O O . GLN A 1 193 ? -5.897 -3.179 32.151 1.00 95.56 193 GLN A O 1
ATOM 1569 N N . LYS A 1 194 ? -4.762 -1.628 33.319 1.00 94.19 194 LYS A N 1
ATOM 1570 C CA . LYS A 1 194 ? -5.617 -1.703 34.516 1.00 94.19 194 LYS A CA 1
ATOM 1571 C C . LYS A 1 194 ? -7.058 -1.305 34.209 1.00 94.19 194 LYS A C 1
ATOM 1573 O O . LYS A 1 194 ? -7.970 -1.989 34.662 1.00 94.19 194 LYS A O 1
ATOM 1578 N N . ALA A 1 195 ? -7.258 -0.245 33.424 1.00 95.00 195 ALA A N 1
ATOM 1579 C CA . ALA A 1 195 ? -8.583 0.207 33.016 1.00 95.00 195 ALA A CA 1
ATOM 1580 C C . ALA A 1 195 ? -9.306 -0.846 32.167 1.00 95.00 195 ALA A C 1
ATOM 1582 O O . ALA A 1 195 ? -10.457 -1.161 32.445 1.00 95.00 195 ALA A O 1
ATOM 1583 N N . LEU A 1 196 ? -8.621 -1.473 31.207 1.00 95.75 196 LEU A N 1
ATOM 1584 C CA . LEU A 1 196 ? -9.188 -2.554 30.397 1.00 95.75 196 LEU A CA 1
ATOM 1585 C C . LEU A 1 196 ? -9.583 -3.763 31.250 1.00 95.75 196 LEU A C 1
ATOM 1587 O O . LEU A 1 196 ? -10.693 -4.269 31.098 1.00 95.75 196 LEU A O 1
ATOM 1591 N N . VAL A 1 197 ? -8.705 -4.219 32.148 1.00 94.75 197 VAL A N 1
ATOM 1592 C CA . VAL A 1 197 ? -8.992 -5.359 33.035 1.00 94.75 197 VAL A CA 1
ATOM 1593 C C . VAL A 1 197 ? -10.173 -5.042 33.953 1.00 94.75 197 VAL A C 1
ATOM 1595 O O . VAL A 1 197 ? -11.122 -5.821 34.016 1.00 94.75 197 VAL A O 1
ATOM 1598 N N . SER A 1 198 ? -10.148 -3.882 34.612 1.00 93.94 198 SER A N 1
ATOM 1599 C CA . SER A 1 198 ? -11.206 -3.449 35.530 1.00 93.94 198 SER A CA 1
ATOM 1600 C C . SER A 1 198 ? -12.554 -3.303 34.819 1.00 93.94 198 SER A C 1
ATOM 1602 O O . SER A 1 198 ? -13.556 -3.849 35.279 1.00 93.94 198 SER A O 1
ATOM 1604 N N . ALA A 1 199 ? -12.582 -2.647 33.655 1.00 94.06 199 ALA A N 1
ATOM 1605 C CA . ALA A 1 199 ? -13.805 -2.464 32.881 1.00 94.06 199 ALA A CA 1
ATOM 1606 C C . ALA A 1 199 ? -14.394 -3.805 32.416 1.00 94.06 199 ALA A C 1
ATOM 1608 O O . ALA A 1 199 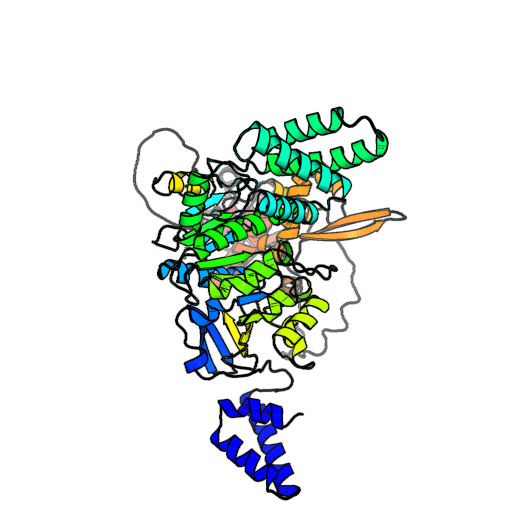? -15.593 -4.026 32.569 1.00 94.06 199 ALA A O 1
ATOM 1609 N N . ASN A 1 200 ? -13.564 -4.734 31.923 1.00 92.38 200 ASN A N 1
ATOM 1610 C CA . ASN A 1 200 ? -14.033 -6.070 31.539 1.00 92.38 200 ASN A CA 1
ATOM 1611 C C . ASN A 1 200 ? -14.596 -6.850 32.739 1.00 92.38 200 ASN A C 1
ATOM 1613 O O . ASN A 1 200 ? -15.641 -7.483 32.611 1.00 92.38 200 ASN A O 1
ATOM 1617 N N . MET A 1 201 ? -13.945 -6.787 33.908 1.00 92.44 201 MET A N 1
ATOM 1618 C CA . MET A 1 201 ? -14.433 -7.451 35.126 1.00 92.44 201 MET A CA 1
ATOM 1619 C C . MET A 1 201 ? -15.781 -6.892 35.598 1.00 92.44 201 MET A C 1
ATOM 1621 O O . MET A 1 201 ? -16.643 -7.662 36.010 1.00 92.44 201 MET A O 1
ATOM 1625 N N . LYS A 1 202 ? -15.980 -5.568 35.529 1.00 92.62 202 LYS A N 1
ATOM 1626 C CA . LYS A 1 202 ? -17.227 -4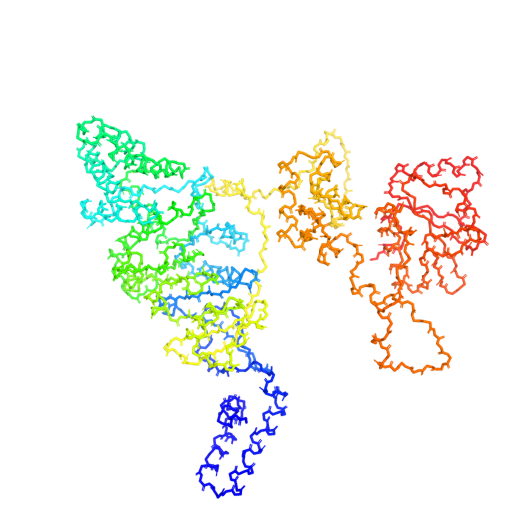.912 35.958 1.00 92.62 202 LYS A CA 1
ATOM 1627 C C . LYS A 1 202 ? -18.383 -5.126 34.984 1.00 92.62 202 LYS A C 1
ATOM 1629 O O . LYS A 1 202 ? -19.514 -5.322 35.417 1.00 92.62 202 LYS A O 1
ATOM 1634 N N . LEU A 1 203 ? -18.113 -5.044 33.682 1.00 89.62 203 LEU A N 1
ATOM 1635 C CA . LEU A 1 203 ? -19.144 -5.102 32.642 1.00 89.62 203 LEU A CA 1
ATOM 1636 C C . LEU A 1 203 ? -19.486 -6.538 32.226 1.00 89.62 203 LEU A C 1
ATOM 1638 O O . LEU A 1 203 ? -20.550 -6.768 31.656 1.00 89.62 203 LEU A O 1
ATOM 1642 N N . GLY A 1 204 ? -18.576 -7.495 32.441 1.00 86.69 204 GLY A N 1
ATOM 1643 C CA . GLY A 1 204 ? -18.687 -8.860 31.914 1.00 86.69 204 GLY A CA 1
ATOM 1644 C C . GLY A 1 204 ? -18.539 -8.953 30.388 1.00 86.69 204 GLY A C 1
ATOM 1645 O O . GLY A 1 204 ? -18.658 -10.035 29.816 1.00 86.69 204 GLY A O 1
ATOM 1646 N N . VAL A 1 205 ? -18.281 -7.826 29.721 1.00 87.38 205 VAL A N 1
ATOM 1647 C CA . VAL A 1 205 ? -18.086 -7.688 28.275 1.00 87.38 205 VAL A CA 1
ATOM 1648 C C . VAL A 1 205 ? -17.004 -6.646 27.996 1.00 87.38 205 VAL A C 1
ATOM 1650 O O . VAL A 1 205 ? -16.646 -5.851 28.867 1.00 87.38 205 VAL A O 1
ATOM 1653 N N . ALA A 1 206 ? -16.499 -6.633 26.763 1.00 90.19 206 ALA A N 1
ATOM 1654 C CA . ALA A 1 206 ? -15.520 -5.643 26.338 1.00 90.19 206 ALA A CA 1
ATOM 1655 C C . ALA A 1 206 ? -16.096 -4.214 26.412 1.00 90.19 206 ALA A C 1
ATOM 1657 O O . ALA A 1 206 ? -17.216 -3.988 25.941 1.00 90.19 206 ALA A O 1
ATOM 1658 N N . PRO A 1 207 ? -15.338 -3.243 26.949 1.00 92.81 207 PRO A N 1
ATOM 1659 C CA . PRO A 1 207 ? -15.818 -1.878 27.114 1.00 92.81 207 PRO A CA 1
ATOM 1660 C C . PRO A 1 207 ? -15.929 -1.131 25.780 1.00 92.81 207 PRO A C 1
ATOM 1662 O O . PRO A 1 207 ? -15.233 -1.431 24.802 1.00 92.81 207 PRO A O 1
ATOM 1665 N N . SER A 1 208 ? -16.778 -0.106 25.755 1.00 91.19 208 SER A N 1
ATOM 1666 C CA . SER A 1 208 ? -16.692 0.972 24.769 1.00 91.19 208 SER A CA 1
ATOM 1667 C C . SER A 1 208 ? -15.526 1.917 25.093 1.00 91.19 208 SER A C 1
ATOM 1669 O O . SER A 1 208 ? -14.969 1.893 26.191 1.00 91.19 208 SER A O 1
ATOM 1671 N N . VAL A 1 209 ? -15.162 2.785 24.143 1.00 91.69 209 VAL A N 1
ATOM 1672 C CA . VAL A 1 209 ? -14.143 3.822 24.387 1.00 91.69 209 VAL A CA 1
ATOM 1673 C C . VAL A 1 209 ? -14.568 4.743 25.537 1.00 91.69 209 VAL A C 1
ATOM 1675 O O . VAL A 1 209 ? -13.743 5.059 26.384 1.00 91.69 209 VAL A O 1
ATOM 1678 N N . ASP A 1 210 ? -15.848 5.123 25.597 1.00 91.38 210 ASP A N 1
ATOM 1679 C CA . ASP A 1 210 ? -16.394 5.974 26.663 1.00 91.38 210 ASP A CA 1
ATOM 1680 C C . ASP A 1 210 ? -16.285 5.311 28.037 1.00 91.38 210 ASP A C 1
ATOM 1682 O O . ASP A 1 210 ? -15.733 5.894 28.961 1.00 91.38 210 ASP A O 1
ATOM 1686 N N . GLN A 1 211 ? -16.703 4.049 28.147 1.00 93.19 211 GLN A N 1
ATOM 1687 C CA . GLN A 1 211 ? -16.605 3.299 29.402 1.00 93.19 211 GLN A CA 1
ATOM 1688 C C . GLN A 1 211 ? -15.154 3.131 29.859 1.00 93.19 211 GLN A C 1
ATOM 1690 O O . GLN A 1 211 ? -14.869 3.126 31.054 1.00 93.19 211 GLN A O 1
ATOM 1695 N N . LEU A 1 212 ? -14.225 2.984 28.912 1.00 93.94 212 LEU A N 1
ATOM 1696 C CA . LEU A 1 212 ? -12.807 2.878 29.225 1.00 93.94 212 LEU A CA 1
ATOM 1697 C C . LEU A 1 212 ? -12.217 4.215 29.696 1.00 93.94 212 LEU A C 1
ATOM 1699 O O . LEU A 1 212 ? -11.341 4.212 30.561 1.00 93.94 212 LEU A O 1
ATOM 1703 N N . ILE A 1 213 ? -12.693 5.337 29.151 1.00 93.62 213 ILE A N 1
ATOM 1704 C CA . ILE A 1 213 ? -12.352 6.683 29.625 1.00 93.62 213 ILE A CA 1
ATOM 1705 C C . ILE A 1 213 ? -12.841 6.867 31.066 1.00 93.62 213 ILE A C 1
ATOM 1707 O O . ILE A 1 213 ? -12.033 7.204 31.931 1.00 93.62 213 ILE A O 1
ATOM 1711 N N . ASP A 1 214 ? -14.111 6.559 31.338 1.00 93.25 214 ASP A N 1
ATOM 1712 C CA . ASP A 1 214 ? -14.700 6.676 32.677 1.00 93.25 214 ASP A CA 1
ATOM 1713 C C . ASP A 1 214 ? -13.934 5.810 33.697 1.00 93.25 214 ASP A C 1
ATOM 1715 O O . ASP A 1 214 ? -13.578 6.255 34.791 1.00 93.25 214 ASP A O 1
ATOM 1719 N N . GLU A 1 215 ? -13.593 4.573 33.322 1.00 93.56 215 GLU A N 1
ATOM 1720 C CA . GLU A 1 215 ? -12.830 3.668 34.184 1.00 93.56 215 GLU A CA 1
ATOM 1721 C C . GLU A 1 215 ? -11.404 4.177 34.454 1.00 93.56 215 GLU A C 1
ATOM 1723 O O . GLU A 1 215 ? -10.894 4.076 35.576 1.00 93.56 215 GLU A O 1
ATOM 1728 N N . LEU A 1 216 ? -10.749 4.750 33.442 1.00 92.06 216 LEU A N 1
ATOM 1729 C CA . LEU A 1 216 ? -9.419 5.338 33.579 1.00 92.06 216 LEU A CA 1
ATOM 1730 C C . LEU A 1 216 ? -9.432 6.540 34.539 1.00 92.06 216 LEU A C 1
ATOM 1732 O O . LEU A 1 216 ? -8.484 6.723 35.313 1.00 92.06 216 LEU A O 1
ATOM 1736 N N . GLU A 1 217 ? -10.498 7.344 34.523 1.00 91.12 217 GLU A N 1
ATOM 1737 C CA . GLU A 1 217 ? -10.681 8.446 35.466 1.00 91.12 217 GLU A CA 1
ATOM 1738 C C . GLU A 1 217 ? -10.790 7.940 36.907 1.00 91.12 217 GLU A C 1
ATOM 1740 O O . GLU A 1 217 ? -10.006 8.380 37.754 1.00 91.12 217 GLU A O 1
ATOM 1745 N N . LEU A 1 218 ? -11.628 6.934 37.163 1.00 89.44 218 LEU A N 1
ATOM 1746 C CA . LEU A 1 218 ? -11.804 6.338 38.494 1.00 89.44 218 LEU A CA 1
ATOM 1747 C C . LEU A 1 218 ? -10.499 5.755 39.066 1.00 89.44 218 LEU A C 1
ATOM 1749 O O . LEU A 1 218 ? -10.121 6.016 40.215 1.00 89.44 218 LEU A O 1
ATOM 1753 N N . ILE A 1 219 ? -9.755 4.990 38.261 1.00 86.19 219 ILE A N 1
ATOM 1754 C CA . ILE A 1 219 ? -8.480 4.385 38.689 1.00 86.19 219 ILE A CA 1
ATOM 1755 C C . ILE A 1 219 ? -7.455 5.469 39.041 1.00 86.19 219 ILE A C 1
ATOM 1757 O O . ILE A 1 219 ? -6.686 5.333 40.000 1.00 86.19 219 ILE A O 1
ATOM 1761 N N . SER A 1 220 ? -7.451 6.569 38.292 1.00 76.44 220 SER A N 1
ATOM 1762 C CA . SER A 1 220 ? -6.513 7.663 38.525 1.00 76.44 220 SER A CA 1
ATOM 1763 C C . SER A 1 220 ? -6.785 8.442 39.818 1.00 76.44 220 SER A C 1
ATOM 1765 O O . SER A 1 220 ? -5.841 8.935 40.432 1.00 76.44 220 SER A O 1
ATOM 1767 N N . GLU A 1 221 ? -8.042 8.525 40.259 1.00 76.00 221 GLU A N 1
ATOM 1768 C CA . GLU A 1 221 ? -8.441 9.230 41.486 1.00 76.00 221 GLU A CA 1
ATOM 1769 C C . GLU A 1 221 ? -8.141 8.422 42.753 1.00 76.00 221 GLU A C 1
ATOM 1771 O O . GLU A 1 221 ? -7.773 8.982 43.787 1.00 76.00 221 GLU A O 1
ATOM 1776 N N . SER A 1 222 ? -8.225 7.093 42.662 1.00 70.81 222 SER A N 1
ATOM 1777 C CA . SER A 1 222 ? -7.928 6.177 43.774 1.00 70.81 222 SER A CA 1
ATOM 1778 C C . SER A 1 222 ? -6.427 6.047 44.098 1.00 70.81 222 SER A C 1
ATOM 1780 O O . SER A 1 222 ? -6.050 5.666 45.210 1.00 70.81 222 SER A O 1
ATOM 1782 N N . SER A 1 223 ? -5.547 6.409 43.160 1.00 65.00 223 SER A N 1
ATOM 1783 C CA . SER A 1 223 ? -4.091 6.267 43.281 1.00 65.00 223 SER A CA 1
ATOM 1784 C C . SER A 1 223 ? -3.467 7.438 44.066 1.00 65.00 223 SER A C 1
ATOM 1786 O O . SER A 1 223 ? -3.025 8.431 43.491 1.00 65.00 223 SER A O 1
ATOM 1788 N N . LYS A 1 224 ? -3.416 7.336 45.404 1.00 58.19 224 LYS A N 1
ATOM 1789 C CA . LYS A 1 224 ? -2.935 8.401 46.321 1.00 58.19 224 LYS A CA 1
ATOM 1790 C C . LYS A 1 224 ? -1.418 8.690 46.291 1.00 58.19 224 LYS A C 1
ATOM 1792 O O . LYS A 1 224 ? -0.989 9.674 46.892 1.00 58.19 224 LYS A O 1
ATOM 1797 N N . SER A 1 225 ? -0.601 7.883 45.612 1.00 52.59 225 SER A N 1
ATOM 1798 C CA . SER A 1 225 ? 0.867 8.005 45.591 1.00 52.59 225 SER A CA 1
ATOM 1799 C C . SER A 1 225 ? 1.383 8.678 44.306 1.00 52.59 225 SER A C 1
ATOM 1801 O O . SER A 1 225 ? 1.106 8.208 43.206 1.00 52.59 225 SER A O 1
ATOM 1803 N N . ASP A 1 226 ? 2.171 9.750 44.456 1.00 55.31 226 ASP A N 1
ATOM 1804 C CA . ASP A 1 226 ? 2.864 10.514 43.398 1.00 55.31 226 ASP A CA 1
ATOM 1805 C C . ASP A 1 226 ? 1.981 11.313 42.404 1.00 55.31 226 ASP A C 1
ATOM 1807 O O . ASP A 1 226 ? 1.913 11.061 41.197 1.00 55.31 226 ASP A O 1
ATOM 1811 N N . LYS A 1 227 ? 1.357 12.386 42.923 1.00 61.78 227 LYS A N 1
ATOM 1812 C CA . LYS A 1 227 ? 0.417 13.290 42.219 1.00 61.78 227 LYS A CA 1
ATOM 1813 C C . LYS A 1 227 ? 0.923 13.908 40.902 1.00 61.78 227 LYS A C 1
ATOM 1815 O O . LYS A 1 227 ? 0.096 14.273 40.071 1.00 61.78 227 LYS A O 1
ATOM 1820 N N . SER A 1 228 ? 2.235 14.078 40.704 1.00 60.66 228 SER A N 1
ATOM 1821 C CA . SER A 1 228 ? 2.775 14.764 39.512 1.00 60.66 228 SER A CA 1
ATOM 1822 C C . SER A 1 228 ? 3.024 13.809 38.334 1.00 60.66 228 SER A C 1
ATOM 1824 O O . SER A 1 228 ? 2.490 14.017 37.244 1.00 60.66 228 SER A O 1
ATOM 1826 N N . ARG A 1 229 ? 3.757 12.705 38.556 1.00 67.62 229 ARG A N 1
ATOM 1827 C CA . ARG A 1 229 ? 4.068 11.712 37.506 1.00 67.62 229 ARG A CA 1
ATOM 1828 C C . ARG A 1 229 ? 2.831 10.937 37.052 1.00 67.62 229 ARG A C 1
ATOM 1830 O O . ARG A 1 229 ? 2.603 10.808 35.851 1.00 67.62 229 ARG A O 1
AT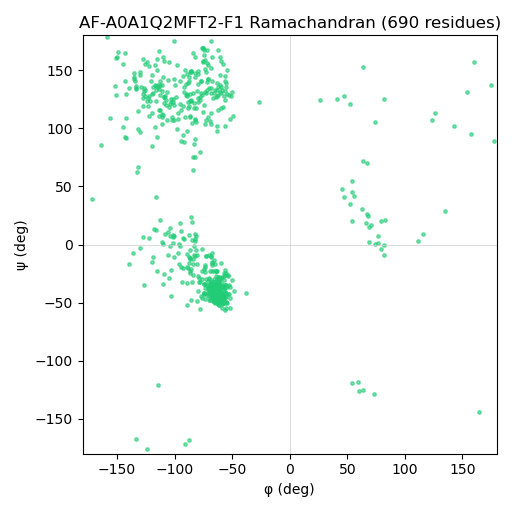OM 1837 N N . SER A 1 230 ? 1.991 10.514 37.999 1.00 74.00 230 SER A N 1
ATOM 1838 C CA . SER A 1 230 ? 0.744 9.797 37.703 1.00 74.00 230 SER A CA 1
ATOM 1839 C C . SER A 1 230 ? -0.226 10.642 36.859 1.00 74.00 230 SER A C 1
ATOM 1841 O O . SER A 1 230 ? -0.840 10.146 35.914 1.00 74.00 230 SER A O 1
ATOM 1843 N N . ARG A 1 231 ? -0.282 11.962 37.104 1.00 79.25 231 ARG A N 1
ATOM 1844 C CA . ARG A 1 231 ? -1.105 12.897 36.317 1.00 79.25 231 ARG A CA 1
ATOM 1845 C C . ARG A 1 231 ? -0.628 13.017 34.865 1.00 79.25 231 ARG A C 1
ATOM 1847 O O . ARG A 1 231 ? -1.462 13.067 33.960 1.00 79.25 231 ARG A O 1
ATOM 1854 N N . GLY A 1 232 ? 0.685 13.026 34.626 1.00 84.94 232 GLY A N 1
ATOM 1855 C CA . GLY A 1 232 ? 1.250 13.019 33.272 1.00 84.94 232 GLY A CA 1
ATOM 1856 C C . GLY A 1 232 ? 0.869 11.758 32.494 1.00 84.94 232 GLY A C 1
ATOM 1857 O O . GLY A 1 232 ? 0.395 11.848 31.364 1.00 84.94 232 GLY A O 1
ATOM 1858 N N . TRP A 1 233 ? 0.982 10.587 33.125 1.00 89.88 233 TRP A N 1
ATOM 1859 C CA . TRP A 1 233 ? 0.583 9.313 32.517 1.00 89.88 233 TRP A CA 1
ATOM 1860 C C . TRP A 1 233 ? -0.914 9.242 32.220 1.00 89.88 233 TRP A C 1
ATOM 1862 O O . TRP A 1 233 ? -1.279 8.843 31.114 1.00 89.88 233 TRP A O 1
ATOM 1872 N N . LYS A 1 234 ? -1.764 9.695 33.155 1.00 89.94 234 LYS A N 1
ATOM 1873 C CA . LYS A 1 234 ? -3.212 9.830 32.927 1.00 89.94 234 LYS A CA 1
ATOM 1874 C C . LYS A 1 234 ? -3.479 10.701 31.705 1.00 89.94 234 LYS A C 1
ATOM 1876 O O . LYS A 1 234 ? -4.219 10.294 30.822 1.00 89.94 234 LYS A O 1
ATOM 1881 N N . THR A 1 235 ? -2.852 11.875 31.635 1.00 90.75 235 THR A N 1
ATOM 1882 C CA . THR A 1 235 ? -3.057 12.828 30.533 1.00 90.75 235 THR A CA 1
ATOM 1883 C C . THR A 1 235 ? -2.725 12.195 29.182 1.00 90.75 235 THR A C 1
ATOM 1885 O O . THR A 1 235 ? -3.481 12.339 28.226 1.00 90.75 235 THR A O 1
ATOM 1888 N N . THR A 1 236 ? -1.614 11.464 29.099 1.00 92.81 236 THR A N 1
ATOM 1889 C CA . THR A 1 236 ? -1.204 10.779 27.869 1.00 92.81 236 THR A CA 1
ATOM 1890 C C . THR A 1 236 ? -2.162 9.645 27.487 1.00 92.81 236 THR A C 1
ATOM 1892 O O . THR A 1 236 ? -2.523 9.534 26.319 1.00 92.81 236 THR A O 1
ATOM 1895 N N . ALA A 1 237 ? -2.618 8.841 28.453 1.00 94.56 237 ALA A N 1
ATOM 1896 C CA . ALA A 1 237 ? -3.594 7.776 28.211 1.00 94.56 237 ALA A CA 1
ATOM 1897 C C . ALA A 1 237 ? -4.969 8.326 27.780 1.00 94.56 237 ALA A C 1
ATOM 1899 O O . ALA A 1 237 ? -5.539 7.847 26.801 1.00 94.56 237 ALA A O 1
ATOM 1900 N N . MET A 1 238 ? -5.458 9.373 28.454 1.00 93.75 238 MET A N 1
ATOM 1901 C CA . MET A 1 238 ? -6.716 10.051 28.124 1.00 93.75 238 MET A CA 1
ATOM 1902 C C . MET A 1 238 ? -6.697 10.602 26.702 1.00 93.75 238 MET A C 1
ATOM 1904 O O . MET A 1 238 ? -7.599 10.302 25.933 1.00 93.75 238 MET A O 1
ATOM 1908 N N . ARG A 1 239 ? -5.633 11.314 26.306 1.00 93.88 239 ARG A N 1
ATOM 1909 C CA . ARG A 1 239 ? -5.504 11.853 24.940 1.00 93.88 239 ARG A CA 1
ATOM 1910 C C . ARG A 1 239 ? -5.616 10.773 23.867 1.00 93.88 239 ARG A C 1
ATOM 1912 O O . ARG A 1 239 ? -6.260 10.992 22.847 1.00 93.88 239 ARG A O 1
ATOM 1919 N N . ALA A 1 240 ? -5.003 9.612 24.098 1.00 94.56 240 ALA A N 1
ATOM 1920 C CA . ALA A 1 240 ? -5.071 8.501 23.157 1.00 94.56 240 ALA A CA 1
ATOM 1921 C C . ALA A 1 240 ? -6.498 7.930 23.037 1.00 94.56 240 ALA A C 1
ATOM 1923 O O . ALA A 1 240 ? -6.956 7.650 21.929 1.00 94.56 240 ALA A O 1
ATOM 1924 N N . LEU A 1 241 ? -7.224 7.801 24.154 1.00 94.50 241 LEU A N 1
ATOM 1925 C CA . LEU A 1 241 ? -8.621 7.351 24.155 1.00 94.50 241 LEU A CA 1
ATOM 1926 C C . LEU A 1 241 ? -9.588 8.399 23.584 1.00 94.50 241 LEU A C 1
ATOM 1928 O O . LEU A 1 241 ? -10.495 8.043 22.838 1.00 94.50 241 LEU A O 1
ATOM 1932 N N . GLU A 1 242 ? -9.387 9.684 23.872 1.00 92.81 242 GLU A N 1
ATOM 1933 C CA . GLU A 1 242 ? -10.171 10.789 23.305 1.00 92.81 242 GLU A CA 1
ATOM 1934 C C . GLU A 1 242 ? -10.016 10.859 21.780 1.00 92.81 242 GLU A C 1
ATOM 1936 O O . GLU A 1 242 ? -10.999 11.024 21.056 1.00 92.81 242 GLU A O 1
ATOM 1941 N N . GLU A 1 243 ? -8.799 10.669 21.267 1.00 91.31 243 GLU A N 1
ATOM 1942 C CA . GLU A 1 243 ? -8.553 10.589 19.826 1.00 91.31 243 GLU A CA 1
ATOM 1943 C C . GLU A 1 243 ? -9.262 9.376 19.202 1.00 91.31 243 GLU A C 1
ATOM 1945 O O . GLU A 1 243 ? -9.885 9.492 18.144 1.00 91.31 243 GLU A O 1
ATOM 1950 N N . LEU A 1 244 ? -9.243 8.226 19.885 1.00 90.88 244 LEU A N 1
ATOM 1951 C CA . LEU A 1 244 ? -9.968 7.030 19.459 1.00 90.88 244 LEU A CA 1
ATOM 1952 C C . LEU A 1 244 ? -11.493 7.226 19.493 1.00 90.88 244 LEU A C 1
ATOM 1954 O O . LEU A 1 244 ? -12.198 6.725 18.619 1.00 90.88 244 LEU A O 1
ATOM 1958 N N . LYS A 1 245 ? -12.020 7.989 20.454 1.00 88.38 245 LYS A N 1
ATOM 1959 C CA . LYS A 1 245 ? -13.448 8.330 20.536 1.00 88.38 245 LYS A CA 1
ATOM 1960 C C . LYS A 1 245 ? -13.900 9.117 19.303 1.00 88.38 245 LYS A C 1
ATOM 1962 O O . LYS A 1 245 ? -14.952 8.825 18.735 1.00 88.38 245 LYS A O 1
ATOM 1967 N N . LEU A 1 246 ? -13.078 10.054 18.820 1.00 84.25 246 LEU A N 1
ATOM 1968 C CA . LEU A 1 246 ? -13.360 10.831 17.603 1.00 84.25 246 LEU A CA 1
ATOM 1969 C C . LEU A 1 246 ? -13.409 9.974 16.331 1.00 84.25 246 LEU A C 1
ATOM 1971 O O . LEU A 1 246 ? -14.069 10.350 15.360 1.00 84.25 246 LEU A O 1
ATOM 1975 N N . ALA A 1 247 ? -12.768 8.805 16.339 1.00 81.75 247 ALA A N 1
ATOM 1976 C CA . ALA A 1 247 ? -12.842 7.847 15.242 1.00 81.75 247 ALA A CA 1
ATOM 1977 C C . ALA A 1 247 ? -14.239 7.221 15.071 1.00 81.75 247 ALA A C 1
ATOM 1979 O O . ALA A 1 247 ? -14.460 6.521 14.080 1.00 81.75 247 ALA A O 1
ATOM 1980 N N . ASN A 1 248 ? -15.179 7.478 15.996 1.00 76.38 248 ASN A N 1
ATOM 1981 C CA . ASN A 1 248 ? -16.560 6.984 15.967 1.00 76.38 248 ASN A CA 1
ATOM 1982 C C . ASN A 1 248 ? -16.634 5.481 15.663 1.00 76.38 248 ASN A C 1
ATOM 1984 O O . ASN A 1 248 ? -17.462 5.031 14.867 1.00 76.38 248 ASN A O 1
ATOM 1988 N N . LEU A 1 249 ? -15.728 4.710 16.263 1.00 76.69 249 LEU A N 1
ATOM 1989 C CA . LEU A 1 249 ? -15.744 3.263 16.141 1.00 76.69 249 LEU A CA 1
ATOM 1990 C C . LEU A 1 249 ? -16.971 2.737 16.871 1.00 76.69 249 LEU A C 1
ATOM 1992 O O . LEU A 1 249 ? -17.091 2.860 18.088 1.00 76.69 249 LEU A O 1
ATOM 1996 N N . THR A 1 250 ? -17.911 2.189 16.114 1.00 65.81 250 THR A N 1
ATOM 1997 C CA . THR A 1 250 ? -19.118 1.592 16.679 1.00 65.81 250 THR A CA 1
ATOM 1998 C C . THR A 1 250 ? -18.844 0.127 16.982 1.00 65.81 250 THR A C 1
ATOM 2000 O O . THR A 1 250 ? -18.383 -0.600 16.109 1.00 65.81 250 THR A O 1
ATOM 2003 N N . GLY A 1 251 ? -19.130 -0.311 18.204 1.00 64.06 251 GLY A N 1
ATOM 2004 C CA . GLY A 1 251 ? -19.004 -1.704 18.621 1.00 64.06 251 GLY A CA 1
ATOM 2005 C C . GLY A 1 251 ? -20.360 -2.348 18.824 1.00 64.06 251 GLY A C 1
ATOM 2006 O O . GLY A 1 251 ? -21.171 -1.805 19.568 1.00 64.06 251 GLY A O 1
ATOM 2007 N N . GLY A 1 252 ? -20.586 -3.491 18.183 1.00 74.06 252 GLY A N 1
ATOM 2008 C CA . GLY A 1 252 ? -21.660 -4.404 18.560 1.00 74.06 252 GLY A CA 1
ATOM 2009 C C . GLY A 1 252 ? -21.203 -5.396 19.632 1.00 74.06 252 GLY A C 1
ATOM 2010 O O . GLY A 1 252 ? -20.116 -5.285 20.198 1.00 74.06 252 GLY A O 1
ATOM 2011 N N . SER A 1 253 ? -22.015 -6.414 19.875 1.00 87.56 253 SER A N 1
ATOM 2012 C CA . SER A 1 253 ? -21.618 -7.609 20.620 1.00 87.56 253 SER A CA 1
ATOM 2013 C C . SER A 1 253 ? -20.463 -8.356 19.933 1.00 87.56 253 SER A C 1
ATOM 2015 O O . SER A 1 253 ? -20.246 -8.237 18.722 1.00 87.56 253 SER A O 1
ATOM 2017 N N . SER A 1 254 ? -19.762 -9.223 20.674 1.00 89.50 254 SER A N 1
ATOM 2018 C CA . SER A 1 254 ? -18.690 -10.061 20.112 1.00 89.50 254 SER A CA 1
ATOM 2019 C C . SER A 1 254 ? -19.153 -10.902 18.915 1.00 89.50 254 SER A C 1
ATOM 2021 O O . SER A 1 254 ? -18.400 -11.087 17.959 1.00 89.50 254 SER A O 1
ATOM 2023 N N . LYS A 1 255 ? -20.413 -11.364 18.927 1.00 90.75 255 LYS A N 1
ATOM 2024 C CA . LYS A 1 255 ? -21.018 -12.124 17.820 1.00 90.75 255 LYS A CA 1
ATOM 2025 C C . LYS A 1 255 ? -21.201 -11.267 16.567 1.00 90.75 255 LYS A C 1
ATOM 2027 O O . LYS A 1 255 ? -20.904 -11.724 15.467 1.00 90.75 255 LYS A O 1
ATOM 2032 N N . GLU A 1 256 ? -21.660 -10.027 16.716 1.00 91.00 256 GLU A N 1
ATOM 2033 C CA . GLU A 1 256 ? -21.843 -9.107 15.586 1.00 91.00 256 GLU A CA 1
ATOM 2034 C C . GLU A 1 256 ? -20.504 -8.754 14.934 1.00 91.00 256 GLU A C 1
ATOM 2036 O O . GLU A 1 256 ? -20.390 -8.800 13.709 1.00 91.00 256 GLU A O 1
ATOM 2041 N N . GLN A 1 257 ? -19.467 -8.494 15.737 1.00 93.56 257 GLN A N 1
ATOM 2042 C CA . GLN A 1 257 ? -18.118 -8.245 15.221 1.00 93.56 257 GLN A CA 1
ATOM 2043 C C . GLN A 1 257 ? -17.531 -9.474 14.516 1.00 93.56 257 GLN A C 1
ATOM 2045 O O . GLN A 1 257 ? -16.896 -9.341 13.465 1.00 93.56 257 GLN A O 1
ATOM 2050 N N . GLN A 1 258 ? -17.776 -10.678 15.041 1.00 93.06 258 GLN A N 1
ATOM 2051 C CA . GLN A 1 258 ? -17.375 -11.919 14.382 1.00 93.06 258 GLN A CA 1
ATOM 2052 C C . GLN A 1 258 ? -18.060 -12.073 13.017 1.00 93.06 258 GLN A C 1
ATOM 2054 O O . GLN A 1 258 ? -17.378 -12.314 12.022 1.00 93.06 258 GLN A O 1
ATOM 2059 N N . MET A 1 259 ? -19.378 -11.871 12.940 1.00 92.38 259 MET A N 1
ATOM 2060 C CA . MET A 1 259 ? -20.132 -11.937 11.680 1.00 92.38 259 MET A CA 1
ATOM 2061 C C . MET A 1 259 ? -19.668 -10.883 10.673 1.00 92.38 259 MET A C 1
ATOM 2063 O O . MET A 1 259 ? -19.480 -11.188 9.494 1.00 92.38 259 MET A O 1
ATOM 2067 N N . PHE A 1 260 ? -19.425 -9.658 11.138 1.00 93.12 260 PHE A N 1
ATOM 2068 C CA . PHE A 1 260 ? -18.853 -8.590 10.325 1.00 93.12 260 PHE A CA 1
ATOM 2069 C C . PHE A 1 260 ? -17.484 -8.988 9.753 1.00 93.12 260 PHE A C 1
ATOM 2071 O O . PHE A 1 260 ? -17.258 -8.878 8.548 1.00 93.12 260 PHE A O 1
ATOM 2078 N N . THR A 1 261 ? -16.597 -9.531 10.589 1.00 94.56 261 THR A N 1
ATOM 2079 C CA . THR A 1 261 ? -15.249 -9.958 10.186 1.00 94.56 261 THR A CA 1
ATOM 2080 C C . THR A 1 261 ? -15.284 -11.148 9.220 1.00 94.56 261 THR A C 1
ATOM 2082 O O . THR A 1 261 ? -14.526 -11.173 8.250 1.00 94.56 261 THR A O 1
ATOM 2085 N N . ILE A 1 262 ? -16.200 -12.107 9.412 1.00 94.25 262 ILE A N 1
ATOM 2086 C CA . ILE A 1 262 ? -16.459 -13.183 8.439 1.00 94.25 262 ILE A CA 1
ATOM 2087 C C . ILE A 1 262 ? -16.881 -12.584 7.094 1.00 94.25 262 ILE A C 1
ATOM 2089 O O . ILE A 1 262 ? -16.357 -12.983 6.051 1.00 94.25 262 ILE A O 1
ATOM 2093 N N . GLY A 1 263 ? -17.767 -11.584 7.104 1.00 94.56 263 GLY A N 1
ATOM 2094 C CA . GLY A 1 263 ? -18.143 -10.828 5.911 1.00 94.56 263 GLY A CA 1
ATOM 2095 C C . GLY A 1 263 ? -16.935 -10.188 5.221 1.00 94.56 263 GLY A C 1
ATOM 2096 O O . GLY A 1 263 ? -16.776 -10.339 4.007 1.00 94.56 263 GLY A O 1
ATOM 2097 N N . LEU A 1 264 ? -16.032 -9.556 5.981 1.00 95.81 264 LEU A N 1
ATOM 2098 C CA . LEU A 1 264 ? -14.793 -8.977 5.446 1.00 95.81 264 LEU A CA 1
ATOM 2099 C C . LEU A 1 264 ? -13.883 -10.022 4.779 1.00 95.81 264 LEU A C 1
ATOM 2101 O O . LEU A 1 264 ? -13.267 -9.739 3.751 1.00 95.81 264 LEU A O 1
ATOM 2105 N N . ALA A 1 265 ? -13.816 -11.230 5.342 1.00 95.00 265 ALA A N 1
ATOM 2106 C CA . ALA A 1 265 ? -12.953 -12.313 4.874 1.00 95.00 265 ALA A CA 1
ATOM 2107 C C . ALA A 1 265 ? -13.507 -13.101 3.670 1.00 95.00 265 ALA A C 1
ATOM 2109 O O . ALA A 1 265 ? -12.751 -13.839 3.032 1.00 95.00 265 ALA A O 1
ATOM 2110 N N . THR A 1 266 ? -14.807 -12.977 3.380 1.00 95.00 266 THR A N 1
ATOM 2111 C CA . THR A 1 266 ? -15.528 -13.791 2.379 1.00 95.00 266 THR A CA 1
ATOM 2112 C C . THR A 1 266 ? -16.128 -12.984 1.230 1.00 95.00 266 THR A C 1
ATOM 2114 O O . THR A 1 266 ? -16.549 -13.565 0.234 1.00 95.00 266 THR A O 1
ATOM 2117 N N . SER A 1 267 ? -16.147 -11.654 1.329 1.00 96.25 267 SER A N 1
ATOM 2118 C CA . SER A 1 267 ? -16.693 -10.767 0.299 1.00 96.25 267 SER A CA 1
ATOM 2119 C C . SER A 1 267 ? -15.665 -9.738 -0.180 1.00 96.25 267 SER A C 1
ATOM 2121 O O . SER A 1 267 ? -14.491 -9.776 0.201 1.00 96.25 267 SER A O 1
ATOM 2123 N N . ILE A 1 268 ? -16.087 -8.833 -1.064 1.00 98.00 268 ILE A N 1
ATOM 2124 C CA . ILE A 1 268 ? -15.239 -7.756 -1.570 1.00 98.00 268 ILE A CA 1
ATOM 2125 C C . ILE A 1 268 ? -15.570 -6.463 -0.833 1.00 98.00 268 ILE A C 1
ATOM 2127 O O . ILE A 1 268 ? -16.699 -5.973 -0.885 1.00 98.00 268 ILE A O 1
ATOM 2131 N N . ASN A 1 269 ? -14.568 -5.910 -0.162 1.00 97.62 269 ASN A N 1
ATOM 2132 C CA . ASN A 1 269 ? -14.713 -4.847 0.812 1.00 97.62 269 ASN A CA 1
ATOM 2133 C C . ASN A 1 269 ? -13.669 -3.755 0.578 1.00 97.62 269 ASN A C 1
ATOM 2135 O O . ASN A 1 269 ? -12.504 -4.033 0.302 1.00 97.62 269 ASN A O 1
ATOM 2139 N N . VAL A 1 270 ? -14.088 -2.509 0.749 1.00 97.81 270 VAL A N 1
ATOM 2140 C CA . VAL A 1 270 ? -13.231 -1.331 0.856 1.00 97.81 270 VAL A CA 1
ATOM 2141 C C . VAL A 1 270 ? -13.495 -0.717 2.224 1.00 97.81 270 VAL A C 1
ATOM 2143 O O . VAL A 1 270 ? -14.651 -0.502 2.582 1.00 97.81 270 VAL A O 1
ATOM 2146 N N . ILE A 1 271 ? -12.448 -0.437 2.993 1.00 96.44 271 ILE A N 1
ATOM 2147 C CA . ILE A 1 271 ? -12.540 0.365 4.213 1.00 96.44 271 ILE A CA 1
ATOM 2148 C C . ILE A 1 271 ? -11.769 1.645 3.961 1.00 96.44 271 ILE A C 1
ATOM 2150 O O . ILE A 1 271 ? -10.554 1.630 3.776 1.00 96.44 271 ILE A O 1
ATOM 2154 N N . GLU A 1 272 ? -12.485 2.754 3.969 1.00 95.62 272 GLU A N 1
ATOM 2155 C CA . GLU A 1 272 ? -11.899 4.071 3.824 1.00 95.62 272 GLU A CA 1
ATOM 2156 C C . GLU A 1 272 ? -11.450 4.582 5.180 1.00 95.62 272 GLU A C 1
ATOM 2158 O O . GLU A 1 272 ? -12.231 4.667 6.130 1.00 95.62 272 GLU A O 1
ATOM 2163 N N . LEU A 1 273 ? -10.169 4.915 5.248 1.00 94.19 273 LEU A N 1
ATOM 2164 C CA . LEU A 1 273 ? -9.478 5.315 6.465 1.00 94.19 273 LEU A CA 1
ATOM 2165 C C . LEU A 1 273 ? -9.118 6.803 6.455 1.00 94.19 273 LEU A C 1
ATOM 2167 O O . LEU A 1 273 ? -8.523 7.291 7.413 1.00 94.19 273 LEU A O 1
ATOM 2171 N N . ASP A 1 274 ? -9.470 7.527 5.389 1.00 92.31 274 ASP A N 1
ATOM 2172 C CA . ASP A 1 274 ? -9.080 8.914 5.108 1.00 92.31 274 ASP A CA 1
ATOM 2173 C C . ASP A 1 274 ? -9.366 9.882 6.263 1.00 92.31 274 ASP A C 1
ATOM 2175 O O . ASP A 1 274 ? -8.577 10.788 6.522 1.00 92.31 274 ASP A O 1
ATOM 2179 N N . SER A 1 275 ? -10.461 9.651 6.987 1.00 91.25 275 SER A N 1
ATOM 2180 C CA . SER A 1 275 ? -10.916 10.509 8.083 1.00 91.25 275 SER A CA 1
ATOM 2181 C C . SER A 1 275 ? -10.286 10.162 9.435 1.00 91.25 275 SER A C 1
ATOM 2183 O O . SER A 1 275 ? -10.400 10.939 10.378 1.00 91.25 275 SER A O 1
ATOM 2185 N N . LEU A 1 276 ? -9.608 9.017 9.544 1.00 92.19 276 LEU A N 1
ATOM 2186 C CA . LEU A 1 276 ? -8.896 8.619 10.756 1.00 92.19 276 LEU A CA 1
ATOM 2187 C C . LEU A 1 276 ? -7.520 9.278 10.827 1.00 92.19 276 LEU A C 1
ATOM 2189 O O . LEU A 1 276 ? -6.858 9.450 9.803 1.00 92.19 276 LEU A O 1
ATOM 2193 N N . SER A 1 277 ? -7.046 9.575 12.035 1.00 92.75 277 SER A N 1
ATOM 2194 C CA . SER A 1 277 ? -5.663 10.005 12.242 1.00 92.75 277 SER A CA 1
ATOM 2195 C C . SER A 1 277 ? -4.669 8.877 11.944 1.00 92.75 277 SER A C 1
ATOM 2197 O O . SER A 1 277 ? -5.020 7.694 11.938 1.00 92.75 277 SER A O 1
ATOM 2199 N N . ILE A 1 278 ? -3.399 9.232 11.729 1.00 91.38 278 ILE A N 1
ATOM 2200 C CA . ILE A 1 278 ? -2.333 8.243 11.521 1.00 91.38 278 ILE A CA 1
ATOM 2201 C C . ILE A 1 278 ? -2.239 7.303 12.731 1.00 91.38 278 ILE A C 1
ATOM 2203 O O . ILE A 1 278 ? -2.254 6.091 12.537 1.00 91.38 278 ILE A O 1
ATOM 2207 N N . SER A 1 279 ? -2.220 7.836 13.958 1.00 93.38 279 SER A N 1
ATOM 2208 C CA . SER A 1 279 ? -2.168 7.051 15.201 1.00 93.38 279 SER A CA 1
ATOM 2209 C C . SER A 1 279 ? -3.337 6.068 15.296 1.00 93.38 279 SER A C 1
ATOM 2211 O O . SER A 1 279 ? -3.139 4.878 15.517 1.00 93.38 279 SER A O 1
ATOM 2213 N N . THR A 1 280 ? -4.556 6.522 14.999 1.00 93.75 280 THR A N 1
ATOM 2214 C CA . THR A 1 280 ? -5.745 5.660 15.020 1.00 93.75 280 THR A CA 1
ATOM 2215 C C . THR A 1 280 ? -5.665 4.540 13.979 1.00 93.75 280 THR A C 1
ATOM 2217 O O . THR A 1 280 ? -6.002 3.395 14.272 1.00 93.75 280 THR A O 1
ATOM 2220 N N . ARG A 1 281 ? -5.168 4.821 12.766 1.00 93.62 281 ARG A N 1
ATOM 2221 C CA . ARG A 1 281 ? -4.942 3.780 11.742 1.00 93.62 281 ARG A CA 1
ATOM 2222 C C . ARG A 1 281 ? -3.905 2.757 12.208 1.00 93.62 281 ARG A C 1
ATOM 2224 O O . ARG A 1 281 ? -4.135 1.559 12.061 1.00 93.62 281 ARG A O 1
ATOM 2231 N N . LYS A 1 282 ? -2.797 3.225 12.798 1.00 93.38 282 LYS A N 1
ATOM 2232 C CA . LYS A 1 282 ? -1.751 2.370 13.383 1.00 93.38 282 LYS A CA 1
ATOM 2233 C C . LYS A 1 282 ? -2.280 1.485 14.507 1.00 93.38 282 LYS A C 1
ATOM 2235 O O . LYS A 1 282 ? -1.773 0.388 14.681 1.00 93.38 282 LYS A O 1
ATOM 2240 N N . PHE A 1 283 ? -3.300 1.942 15.227 1.00 94.75 283 PHE A N 1
ATOM 2241 C CA . PHE A 1 283 ? -3.936 1.174 16.288 1.00 94.75 283 PHE A CA 1
ATOM 2242 C C . PHE A 1 283 ? -4.949 0.144 15.762 1.00 94.75 283 PHE A C 1
ATOM 2244 O O . PHE A 1 283 ? -4.901 -1.027 16.129 1.00 94.75 283 PHE A O 1
ATOM 2251 N N . ILE A 1 284 ? -5.852 0.552 14.867 1.00 94.06 284 ILE A N 1
ATOM 2252 C CA . ILE A 1 284 ? -6.960 -0.299 14.410 1.00 94.06 284 ILE A CA 1
ATOM 2253 C C . ILE A 1 284 ? -6.494 -1.388 13.445 1.00 94.06 284 ILE A C 1
ATOM 2255 O O . ILE A 1 284 ? -6.965 -2.518 13.542 1.00 94.06 284 ILE A O 1
ATOM 2259 N N . ILE A 1 285 ? -5.613 -1.073 12.489 1.00 95.19 285 ILE A N 1
ATOM 2260 C CA . ILE A 1 285 ? -5.279 -2.006 11.401 1.00 95.19 285 ILE A CA 1
ATOM 2261 C C . ILE A 1 285 ? -4.639 -3.305 11.922 1.00 95.19 285 ILE A C 1
ATOM 2263 O O . ILE A 1 285 ? -5.089 -4.367 11.487 1.00 95.19 285 ILE A O 1
ATOM 2267 N N . PRO A 1 286 ? -3.662 -3.284 12.854 1.00 94.94 286 PRO A N 1
ATOM 2268 C CA . PRO A 1 286 ? -3.111 -4.517 13.420 1.00 94.94 286 PRO A CA 1
ATOM 2269 C C . PRO A 1 286 ? -4.168 -5.375 14.121 1.00 94.94 286 PRO A C 1
ATOM 2271 O O . PRO A 1 286 ? -4.193 -6.591 13.944 1.00 94.94 286 PRO A O 1
ATOM 2274 N N . LEU A 1 287 ? -5.079 -4.748 14.874 1.00 95.81 287 LEU A N 1
ATOM 2275 C CA . LEU A 1 287 ? -6.147 -5.451 15.587 1.00 95.81 287 LEU A CA 1
ATOM 2276 C C . LEU A 1 287 ? -7.186 -6.030 14.621 1.00 95.81 287 LEU A C 1
ATOM 2278 O O . LEU A 1 287 ? -7.599 -7.177 14.780 1.00 95.81 287 LEU A O 1
ATOM 2282 N N . LEU A 1 288 ? -7.557 -5.288 13.576 1.00 95.88 288 LEU A N 1
ATOM 2283 C CA . LEU A 1 288 ? -8.418 -5.786 12.504 1.00 95.88 288 LEU A CA 1
ATOM 2284 C C . LEU A 1 288 ? -7.769 -6.971 11.781 1.00 95.88 288 LEU A C 1
ATOM 2286 O O . LEU A 1 288 ? -8.439 -7.962 11.497 1.00 95.88 288 LEU A O 1
ATOM 2290 N N . PHE A 1 289 ? -6.466 -6.897 11.499 1.00 95.38 289 PHE A N 1
ATOM 2291 C CA . PHE A 1 289 ? -5.751 -8.001 10.867 1.00 95.38 289 PHE A CA 1
ATOM 2292 C C . PHE A 1 289 ? -5.698 -9.226 11.790 1.00 95.38 289 PHE A C 1
ATOM 2294 O O . PHE A 1 289 ? -5.952 -10.334 11.328 1.00 95.38 289 PHE A O 1
ATOM 2301 N N . SER A 1 290 ? -5.483 -9.035 13.095 1.00 94.94 290 SER A N 1
ATOM 2302 C CA . SER A 1 290 ? -5.575 -10.107 14.095 1.00 94.94 290 SER A CA 1
ATOM 2303 C C . SER A 1 290 ? -6.956 -10.775 14.087 1.00 94.94 290 SER A C 1
ATOM 2305 O O . SER A 1 290 ? -7.059 -11.997 14.009 1.00 94.94 290 SER A O 1
ATOM 2307 N N . TRP A 1 291 ? -8.034 -9.988 14.042 1.00 95.94 291 TRP A N 1
ATOM 2308 C CA . TRP A 1 291 ? -9.402 -10.497 13.907 1.00 95.94 291 TRP A CA 1
ATOM 2309 C C . TRP A 1 291 ? -9.615 -11.321 12.632 1.00 95.94 291 TRP A C 1
ATOM 2311 O O . TRP A 1 291 ? -10.145 -12.433 12.689 1.00 95.94 291 TRP A O 1
ATOM 2321 N N . ILE A 1 292 ? -9.178 -10.804 11.481 1.00 95.44 292 ILE A N 1
ATOM 2322 C CA . ILE A 1 292 ? -9.278 -11.504 10.193 1.00 95.44 292 ILE A CA 1
ATOM 2323 C C . ILE A 1 292 ? -8.471 -12.804 10.221 1.00 95.44 292 ILE A C 1
ATOM 2325 O O . ILE A 1 292 ? -8.955 -13.829 9.741 1.00 95.44 292 ILE A O 1
ATOM 2329 N N . TYR A 1 293 ? -7.267 -12.767 10.794 1.00 94.81 293 TYR A N 1
ATOM 2330 C CA . TYR A 1 293 ? -6.403 -13.929 10.954 1.00 94.81 293 TYR A CA 1
ATOM 2331 C C . TYR A 1 293 ? -7.106 -15.023 11.761 1.00 94.81 293 TYR A C 1
ATOM 2333 O O . TYR A 1 293 ? -7.196 -16.152 11.293 1.00 94.81 293 TYR A O 1
ATOM 2341 N N . GLN A 1 294 ? -7.681 -14.685 12.919 1.00 93.56 294 GLN A N 1
ATOM 2342 C CA . GLN A 1 294 ? -8.351 -15.656 13.794 1.00 93.56 294 GLN A CA 1
ATOM 2343 C C . GLN A 1 294 ? -9.607 -16.255 13.152 1.00 93.56 294 GLN A C 1
ATOM 2345 O O . GLN A 1 294 ? -9.820 -17.466 13.198 1.00 93.56 294 GLN A O 1
ATOM 2350 N N . VAL A 1 295 ? -10.406 -15.438 12.457 1.00 92.25 295 VAL A N 1
ATOM 2351 C CA . VAL A 1 295 ? -11.548 -15.943 11.678 1.00 92.25 295 VAL A CA 1
ATOM 2352 C C . VAL A 1 295 ? -11.083 -16.902 10.578 1.00 92.25 295 VAL A C 1
ATOM 2354 O O . VAL A 1 295 ? -11.679 -17.962 10.393 1.00 92.25 295 VAL A O 1
ATOM 2357 N N . LYS A 1 296 ? -10.000 -16.576 9.867 1.00 91.75 296 LYS A N 1
ATOM 2358 C CA . LYS A 1 296 ? -9.436 -17.424 8.807 1.00 91.75 296 LYS A CA 1
ATOM 2359 C C . LYS A 1 296 ? -8.767 -18.690 9.335 1.00 91.75 296 LYS A C 1
ATOM 2361 O O . LYS A 1 296 ? -8.828 -19.706 8.651 1.00 91.75 296 LYS A O 1
ATOM 2366 N N . LEU A 1 297 ? -8.182 -18.661 10.530 1.00 90.19 297 LEU A N 1
ATOM 2367 C CA . LEU A 1 297 ? -7.521 -19.813 11.145 1.00 90.19 297 LEU A CA 1
ATOM 2368 C C . LEU A 1 297 ? -8.485 -20.994 11.349 1.00 90.19 297 LEU A C 1
ATOM 2370 O O . LEU A 1 297 ? -8.071 -22.147 11.282 1.00 90.19 297 LEU A O 1
ATOM 2374 N N . SER A 1 298 ? -9.779 -20.706 11.525 1.00 79.44 298 SER A N 1
ATOM 2375 C CA . SER A 1 298 ? -10.841 -21.717 11.626 1.00 79.44 298 SER A CA 1
ATOM 2376 C C . SER A 1 298 ? -11.194 -22.416 10.298 1.00 79.44 298 SER A C 1
ATOM 2378 O O . SER A 1 298 ? -11.926 -23.404 10.295 1.00 79.44 298 SER A O 1
ATOM 2380 N N . SER A 1 299 ? -10.678 -21.933 9.161 1.00 79.06 299 SER A N 1
ATOM 2381 C CA . SER A 1 299 ? -10.901 -22.525 7.838 1.00 79.06 299 SER A CA 1
ATOM 2382 C C . SER A 1 299 ? -10.052 -23.783 7.625 1.00 79.06 299 SER A C 1
ATOM 2384 O O . SER A 1 299 ? -8.870 -23.822 7.958 1.00 79.06 299 SER A O 1
ATOM 2386 N N . SER A 1 300 ? -10.628 -24.800 6.978 1.00 74.88 300 SER A N 1
ATOM 2387 C CA . SER A 1 300 ? -9.928 -26.046 6.630 1.00 74.88 300 SER A CA 1
ATOM 2388 C C . SER A 1 300 ? -8.972 -25.907 5.438 1.00 74.88 300 SER A C 1
ATOM 2390 O O . SER A 1 300 ? -8.040 -26.697 5.298 1.00 74.88 300 SER A O 1
ATOM 2392 N N . GLN A 1 301 ? -9.178 -24.911 4.570 1.00 77.69 301 GLN A N 1
ATOM 2393 C CA . GLN A 1 301 ? -8.309 -24.680 3.414 1.00 77.69 301 GLN A CA 1
ATOM 2394 C C . GLN A 1 301 ? -7.063 -23.896 3.826 1.00 77.69 301 GLN A C 1
ATOM 2396 O O . GLN A 1 301 ? -7.142 -22.693 4.081 1.00 77.69 301 GLN A O 1
ATOM 2401 N N . ARG A 1 302 ? -5.916 -24.581 3.844 1.00 84.44 302 ARG A N 1
ATOM 2402 C CA . ARG A 1 302 ? -4.591 -23.989 4.065 1.00 84.44 302 ARG A CA 1
ATOM 2403 C C . ARG A 1 302 ? -3.864 -23.745 2.748 1.00 84.44 302 ARG A C 1
ATOM 2405 O O . ARG A 1 302 ? -4.157 -24.388 1.744 1.00 84.44 302 ARG A O 1
ATOM 2412 N N . GLU A 1 303 ? -2.943 -22.784 2.761 1.00 88.44 303 GLU A N 1
ATOM 2413 C CA . GLU A 1 303 ? -2.009 -22.471 1.665 1.00 88.44 303 GLU A CA 1
ATOM 2414 C C . GLU A 1 303 ? -2.643 -22.209 0.286 1.00 88.44 303 GLU A C 1
ATOM 2416 O O . GLU A 1 303 ? -1.978 -22.251 -0.751 1.00 88.44 303 GLU A O 1
ATOM 2421 N N . LYS A 1 304 ? -3.933 -21.875 0.253 1.00 93.94 304 LYS A N 1
ATOM 2422 C CA . LYS A 1 304 ? -4.653 -21.497 -0.961 1.00 93.94 304 LYS A CA 1
ATOM 2423 C C . LYS A 1 304 ? -5.180 -20.083 -0.817 1.00 93.94 304 LYS A C 1
ATOM 2425 O O . LYS A 1 304 ? -5.838 -19.759 0.170 1.00 93.94 304 LYS A O 1
ATOM 2430 N N . LEU A 1 305 ? -4.919 -19.245 -1.822 1.00 96.25 305 LEU A N 1
ATOM 2431 C CA . LEU A 1 305 ? -5.397 -17.866 -1.816 1.00 96.25 305 LEU A CA 1
ATOM 2432 C C . LEU A 1 305 ? -6.923 -17.834 -1.698 1.00 96.25 305 LEU A C 1
ATOM 2434 O O . LEU A 1 305 ? -7.636 -18.326 -2.572 1.00 96.25 305 LEU A O 1
ATOM 2438 N N . SER A 1 306 ? -7.396 -17.230 -0.617 1.00 95.75 306 SER A N 1
ATOM 2439 C CA . SER A 1 306 ? -8.814 -17.110 -0.285 1.00 95.75 306 SER A CA 1
ATOM 2440 C C . SER A 1 306 ? -9.190 -15.711 0.207 1.00 95.75 306 SER A C 1
ATOM 2442 O O . SER A 1 306 ? -10.365 -15.447 0.445 1.00 95.75 306 SER A O 1
ATOM 2444 N N . LEU A 1 307 ? -8.214 -14.825 0.417 1.00 97.56 307 LEU A N 1
ATOM 2445 C CA . LEU A 1 307 ? -8.414 -13.404 0.690 1.00 97.56 307 LEU A CA 1
ATOM 2446 C C . LEU A 1 307 ? -7.199 -12.621 0.192 1.00 97.56 307 LEU A C 1
ATOM 2448 O O . LEU A 1 307 ? -6.062 -13.023 0.434 1.00 97.56 307 LEU A O 1
ATOM 2452 N N . VAL A 1 308 ? -7.437 -11.491 -0.468 1.00 98.44 308 VAL A N 1
ATOM 2453 C CA . VAL A 1 308 ? -6.395 -10.509 -0.788 1.00 98.44 308 VAL A CA 1
ATOM 2454 C C . VAL A 1 308 ? -6.578 -9.275 0.093 1.00 98.44 308 VAL A C 1
ATOM 2456 O O . VAL A 1 308 ? -7.608 -8.613 0.025 1.00 98.44 308 VAL A O 1
ATOM 2459 N N . LEU A 1 309 ? -5.579 -8.942 0.904 1.00 98.19 309 LEU A N 1
ATOM 2460 C CA . LEU A 1 309 ? -5.523 -7.696 1.665 1.00 98.19 309 LEU A CA 1
ATOM 2461 C C . LEU A 1 309 ? -4.712 -6.661 0.880 1.00 98.19 309 LEU A C 1
ATOM 2463 O O . LEU A 1 309 ? -3.543 -6.892 0.589 1.00 98.19 309 LEU A O 1
ATOM 2467 N N . ILE A 1 310 ? -5.305 -5.521 0.544 1.00 98.31 310 ILE A N 1
ATOM 2468 C CA . ILE A 1 310 ? -4.613 -4.395 -0.094 1.00 98.31 310 ILE A CA 1
ATOM 2469 C C . ILE A 1 310 ? -4.389 -3.319 0.968 1.00 98.31 310 ILE A C 1
ATOM 2471 O O . ILE A 1 310 ? -5.352 -2.821 1.552 1.00 98.31 310 ILE A O 1
ATOM 2475 N N . LEU A 1 311 ? -3.125 -2.965 1.199 1.00 96.62 311 LEU A N 1
ATOM 2476 C CA . LEU A 1 311 ? -2.693 -1.993 2.199 1.00 96.62 311 LEU A CA 1
ATOM 2477 C C . LEU A 1 311 ? -2.029 -0.797 1.502 1.00 96.62 311 LEU A C 1
ATOM 2479 O O . LEU A 1 311 ? -0.869 -0.883 1.088 1.00 96.62 311 LEU A O 1
ATOM 2483 N N . GLU A 1 312 ? -2.763 0.308 1.350 1.00 94.44 312 GLU A N 1
ATOM 2484 C CA . GLU A 1 312 ? -2.173 1.581 0.914 1.00 94.44 312 GLU A CA 1
ATOM 2485 C C . GLU A 1 312 ? -1.341 2.242 2.025 1.00 94.44 312 GLU A C 1
ATOM 2487 O O . GLU A 1 312 ? -1.585 2.029 3.200 1.00 94.44 312 GLU A O 1
ATOM 2492 N N . GLU A 1 313 ? -0.314 3.020 1.669 1.00 91.62 313 GLU A N 1
ATOM 2493 C CA . GLU A 1 313 ? 0.594 3.679 2.630 1.00 91.62 313 GLU A CA 1
ATOM 2494 C C . GLU A 1 313 ? 1.051 2.727 3.764 1.00 91.62 313 GLU A C 1
ATOM 2496 O O . GLU A 1 313 ? 0.980 3.046 4.961 1.00 91.62 313 GLU A O 1
ATOM 2501 N N . ALA A 1 314 ? 1.480 1.525 3.357 1.00 92.06 314 ALA A N 1
ATOM 2502 C CA . ALA A 1 314 ? 1.841 0.401 4.215 1.00 92.06 314 ALA A CA 1
ATOM 2503 C C . ALA A 1 314 ? 2.884 0.741 5.296 1.00 92.06 314 ALA A C 1
ATOM 2505 O O . ALA A 1 314 ? 2.861 0.130 6.365 1.00 92.06 314 ALA A O 1
ATOM 2506 N N . HIS A 1 315 ? 3.746 1.739 5.075 1.00 90.19 315 HIS A N 1
ATOM 2507 C CA . HIS A 1 315 ? 4.713 2.234 6.058 1.00 90.19 315 HIS A CA 1
ATOM 2508 C C . HIS A 1 315 ? 4.057 2.751 7.334 1.00 90.19 315 HIS A C 1
ATOM 2510 O O . HIS A 1 315 ? 4.740 2.921 8.330 1.00 90.19 315 HIS A O 1
ATOM 2516 N N . ASN A 1 316 ? 2.753 3.026 7.353 1.00 85.56 316 ASN A N 1
ATOM 2517 C CA . ASN A 1 316 ? 2.106 3.405 8.603 1.00 85.56 316 ASN A CA 1
ATOM 2518 C C . ASN A 1 316 ? 2.037 2.223 9.575 1.00 85.56 316 ASN A C 1
ATOM 2520 O O . ASN A 1 316 ? 2.219 2.421 10.769 1.00 85.56 316 ASN A O 1
ATOM 2524 N N . VAL A 1 317 ? 1.819 1.006 9.077 1.00 85.75 317 VAL A N 1
ATOM 2525 C CA . VAL A 1 317 ? 1.559 -0.179 9.915 1.00 85.75 317 VAL A CA 1
ATOM 2526 C C . VAL A 1 317 ? 2.729 -1.165 9.904 1.00 85.75 317 VAL A C 1
ATOM 2528 O O . VAL A 1 317 ? 2.914 -1.918 10.851 1.00 85.75 317 VAL A O 1
ATOM 2531 N N . LEU A 1 318 ? 3.532 -1.152 8.841 1.00 85.12 318 LEU A N 1
ATOM 2532 C CA . LEU A 1 318 ? 4.650 -2.069 8.609 1.00 85.12 318 LEU A CA 1
ATOM 2533 C C . LEU A 1 318 ? 5.986 -1.319 8.591 1.00 85.12 318 LEU A C 1
ATOM 2535 O O . LEU A 1 318 ? 6.835 -1.558 7.727 1.00 85.12 318 LEU A O 1
ATOM 2539 N N . TYR A 1 319 ? 6.140 -0.355 9.496 1.00 81.12 319 TYR A N 1
ATOM 2540 C CA . TYR A 1 319 ? 7.340 0.467 9.559 1.00 81.12 319 TYR A CA 1
ATOM 2541 C C . TYR A 1 319 ? 8.517 -0.289 10.166 1.00 81.12 319 TYR A C 1
ATOM 2543 O O . TYR A 1 319 ? 8.367 -1.238 10.932 1.00 81.12 319 TYR A O 1
ATOM 2551 N N . ARG A 1 320 ? 9.722 0.170 9.845 1.00 69.81 320 ARG A N 1
ATOM 2552 C CA . ARG A 1 320 ? 10.940 -0.324 10.474 1.00 69.81 320 ARG A CA 1
ATOM 2553 C C . ARG A 1 320 ? 11.018 0.161 11.923 1.00 69.81 320 ARG A C 1
ATOM 2555 O O . ARG A 1 320 ? 11.268 1.340 12.173 1.00 69.81 320 ARG A O 1
ATOM 2562 N N . THR A 1 321 ? 10.862 -0.750 12.875 1.00 66.56 321 THR A N 1
ATOM 2563 C CA . THR A 1 321 ? 11.116 -0.465 14.290 1.00 66.56 321 THR A CA 1
ATOM 2564 C C . THR A 1 321 ? 12.625 -0.517 14.577 1.00 66.56 321 THR A C 1
ATOM 2566 O O . THR A 1 321 ? 13.382 -1.237 13.924 1.00 66.56 321 THR A O 1
ATOM 2569 N N . GLN A 1 322 ? 13.098 0.277 15.547 1.00 58.66 322 GLN A N 1
ATOM 2570 C CA . GLN A 1 322 ? 14.454 0.125 16.113 1.00 58.66 322 GLN A CA 1
ATOM 2571 C C . GLN A 1 322 ? 14.513 -0.980 17.182 1.00 58.66 322 GLN A C 1
ATOM 2573 O O . GLN A 1 322 ? 15.578 -1.271 17.720 1.00 58.66 322 GLN A O 1
ATOM 2578 N N . ARG A 1 323 ? 13.361 -1.566 17.524 1.00 60.94 323 ARG A N 1
ATOM 2579 C CA . ARG A 1 323 ? 13.243 -2.626 18.524 1.00 60.94 323 ARG A CA 1
ATOM 2580 C C . ARG A 1 323 ? 13.654 -3.960 17.901 1.00 60.94 323 ARG A C 1
ATOM 2582 O O . ARG A 1 323 ? 13.427 -4.196 16.721 1.00 60.94 323 ARG A O 1
ATOM 2589 N N . SER A 1 324 ? 14.245 -4.835 18.709 1.00 57.84 324 SER A N 1
ATOM 2590 C CA . SER A 1 324 ? 14.598 -6.205 18.312 1.00 57.84 324 SER A CA 1
ATOM 2591 C C . SER A 1 324 ? 13.381 -7.131 18.210 1.00 57.84 324 SER A C 1
ATOM 2593 O O . SER A 1 324 ? 13.471 -8.193 17.600 1.00 57.84 324 SER A O 1
ATOM 2595 N N . THR A 1 325 ? 12.255 -6.744 18.813 1.00 67.88 325 THR A N 1
ATOM 2596 C CA . THR A 1 325 ? 11.019 -7.527 18.848 1.00 67.88 325 THR A CA 1
ATOM 2597 C C . THR A 1 325 ? 10.132 -7.211 17.653 1.00 67.88 325 THR A C 1
ATOM 2599 O O . THR A 1 325 ? 9.821 -6.048 17.392 1.00 67.88 325 THR A O 1
ATOM 2602 N N . GLU A 1 326 ? 9.693 -8.266 16.981 1.00 78.19 326 GLU A N 1
ATOM 2603 C CA . GLU A 1 326 ? 8.731 -8.211 15.887 1.00 78.19 326 GLU A CA 1
ATOM 2604 C C . GLU A 1 326 ? 7.367 -7.680 16.365 1.00 78.19 326 GLU A C 1
ATOM 2606 O O . GLU A 1 326 ? 6.889 -8.034 17.443 1.00 78.19 326 GLU A O 1
ATOM 2611 N N . THR A 1 327 ? 6.743 -6.826 15.560 1.00 86.12 327 THR A N 1
ATOM 2612 C CA . THR A 1 327 ? 5.391 -6.302 15.791 1.00 86.12 327 THR A CA 1
ATOM 2613 C C . THR A 1 327 ? 4.327 -7.358 15.480 1.00 86.12 327 THR A C 1
ATOM 2615 O O . THR A 1 327 ? 4.540 -8.259 14.665 1.00 86.12 327 THR A O 1
ATOM 2618 N N . LEU A 1 328 ? 3.129 -7.208 16.060 1.00 87.94 328 LEU 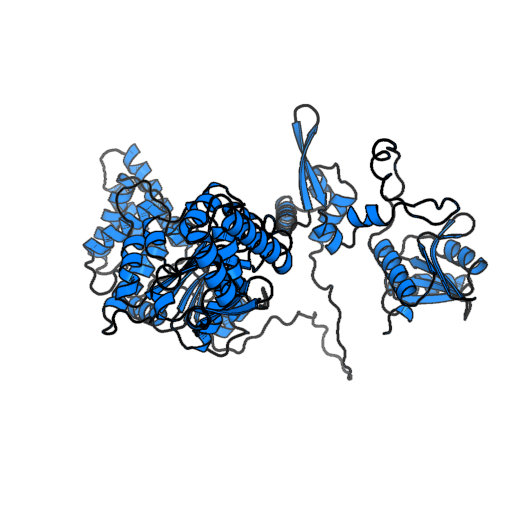A N 1
ATOM 2619 C CA . LEU A 1 328 ? 1.987 -8.087 15.775 1.00 87.94 328 LEU A CA 1
ATOM 2620 C C . LEU A 1 328 ? 1.714 -8.193 14.264 1.00 87.94 328 LEU A C 1
ATOM 2622 O O . LEU A 1 328 ? 1.491 -9.280 13.740 1.00 87.94 328 LEU A O 1
ATOM 2626 N N . THR A 1 329 ? 1.768 -7.077 13.536 1.00 89.88 329 THR A N 1
ATOM 2627 C CA . THR A 1 329 ? 1.477 -7.062 12.096 1.00 89.88 329 THR A CA 1
ATOM 2628 C C . THR A 1 329 ? 2.524 -7.819 11.276 1.00 89.88 329 THR A C 1
ATOM 2630 O O . THR A 1 329 ? 2.166 -8.495 10.314 1.00 89.88 329 THR A O 1
ATOM 2633 N N . GLU A 1 330 ? 3.807 -7.728 11.638 1.00 90.88 330 GLU A N 1
ATOM 2634 C CA . GLU A 1 330 ? 4.884 -8.487 10.985 1.00 90.88 330 GLU A CA 1
ATOM 2635 C C . GLU A 1 330 ? 4.709 -9.998 11.201 1.00 90.88 330 GLU A C 1
ATOM 2637 O O . GLU A 1 330 ? 4.759 -10.761 10.231 1.00 90.88 330 GLU A O 1
ATOM 2642 N N . GLN A 1 331 ? 4.389 -10.408 12.436 1.00 90.81 331 GLN A N 1
ATOM 2643 C CA . GLN A 1 331 ? 4.096 -11.805 12.776 1.00 90.81 331 GLN A CA 1
ATOM 2644 C C . GLN A 1 331 ? 2.916 -12.346 11.961 1.00 90.81 331 GLN A C 1
ATOM 2646 O O . GLN A 1 331 ? 3.024 -13.401 11.328 1.00 90.81 331 GLN A O 1
ATOM 2651 N N . LEU A 1 332 ? 1.806 -11.599 11.933 1.00 92.06 332 LEU A N 1
ATOM 2652 C CA . LEU A 1 332 ? 0.603 -11.965 11.186 1.00 92.06 332 LEU A CA 1
ATOM 2653 C C . LEU A 1 332 ? 0.870 -12.040 9.680 1.00 92.06 332 LEU A C 1
ATOM 2655 O O . LEU A 1 332 ? 0.370 -12.948 9.020 1.00 92.06 332 LEU A O 1
ATOM 2659 N N . LEU A 1 333 ? 1.678 -11.129 9.125 1.00 91.62 333 LEU A N 1
ATOM 2660 C CA . LEU A 1 333 ? 2.024 -11.141 7.702 1.00 91.62 333 LEU A CA 1
ATOM 2661 C C . LEU A 1 333 ? 2.855 -12.374 7.339 1.00 91.62 333 LEU A C 1
ATOM 2663 O O . LEU A 1 333 ? 2.568 -13.008 6.329 1.00 91.62 333 LEU A O 1
ATOM 2667 N N . ARG A 1 334 ? 3.825 -12.770 8.172 1.00 90.81 334 ARG A N 1
ATOM 2668 C CA . ARG A 1 334 ? 4.615 -13.991 7.935 1.00 90.81 334 ARG A CA 1
ATOM 2669 C C . ARG A 1 334 ? 3.741 -15.249 7.898 1.00 90.81 334 ARG A C 1
ATOM 2671 O O . ARG A 1 334 ? 3.981 -16.136 7.085 1.00 90.81 334 ARG A O 1
ATOM 2678 N N . GLN A 1 335 ? 2.714 -15.311 8.743 1.00 92.44 335 GLN A N 1
ATOM 2679 C CA . GLN A 1 335 ? 1.789 -16.448 8.827 1.00 92.44 335 GLN A CA 1
ATOM 2680 C C . GLN A 1 335 ? 0.603 -16.349 7.849 1.00 92.44 335 GLN A C 1
ATOM 2682 O O . GLN A 1 335 ? -0.121 -17.323 7.648 1.00 92.44 335 GLN A O 1
ATOM 2687 N N . ALA A 1 336 ? 0.396 -15.195 7.206 1.00 93.44 336 ALA A N 1
ATOM 2688 C CA . ALA A 1 336 ? -0.745 -14.930 6.328 1.00 93.44 336 ALA A CA 1
ATOM 2689 C C . ALA A 1 336 ? -0.851 -15.939 5.173 1.00 93.44 336 ALA A C 1
ATOM 2691 O O . ALA A 1 336 ? -1.952 -16.365 4.817 1.00 93.44 336 ALA A O 1
ATOM 2692 N N . ARG A 1 337 ? 0.292 -16.374 4.625 1.00 92.44 337 ARG A N 1
ATOM 2693 C CA . ARG A 1 337 ? 0.348 -17.382 3.559 1.00 92.44 337 ARG A CA 1
ATOM 2694 C C . ARG A 1 337 ? -0.285 -18.714 3.976 1.00 92.44 337 ARG A C 1
ATOM 2696 O O . ARG A 1 337 ? -1.027 -19.293 3.183 1.00 92.44 337 ARG A O 1
ATOM 2703 N N . GLU A 1 338 ? -0.013 -19.190 5.190 1.00 92.19 338 GLU A N 1
ATOM 2704 C CA . GLU A 1 338 ? -0.494 -20.491 5.687 1.00 92.19 338 GLU A CA 1
ATOM 2705 C C . GLU A 1 338 ? -2.025 -20.542 5.737 1.00 92.19 338 GLU A C 1
ATOM 2707 O O . GLU A 1 338 ? -2.639 -21.547 5.379 1.00 92.19 338 GLU A O 1
ATOM 2712 N N . ILE A 1 339 ? -2.646 -19.417 6.095 1.00 93.75 339 ILE A N 1
ATOM 2713 C CA . ILE A 1 339 ? -4.103 -19.266 6.208 1.00 93.75 339 ILE A CA 1
ATOM 2714 C C . ILE A 1 339 ? -4.763 -18.697 4.939 1.00 93.75 339 ILE A C 1
ATOM 2716 O O . ILE A 1 339 ? -5.933 -18.308 4.949 1.00 93.75 339 ILE A O 1
ATOM 2720 N N . GLY A 1 340 ? -4.028 -18.632 3.825 1.00 95.56 340 GLY A N 1
ATOM 2721 C CA . GLY A 1 340 ? -4.590 -18.260 2.528 1.00 95.56 340 GLY A CA 1
ATOM 2722 C C . GLY A 1 340 ? -4.807 -16.759 2.305 1.00 95.56 340 GLY A C 1
ATOM 2723 O O . GLY A 1 340 ? -5.603 -16.388 1.436 1.00 95.56 340 GLY A O 1
ATOM 2724 N N . ILE A 1 341 ? -4.130 -15.892 3.063 1.00 97.19 341 ILE A N 1
ATOM 2725 C CA . ILE A 1 341 ? -4.176 -14.435 2.899 1.00 97.19 341 ILE A CA 1
ATOM 2726 C C . ILE A 1 341 ? -2.970 -13.966 2.071 1.00 97.19 341 ILE A C 1
ATOM 2728 O O . ILE A 1 341 ? -1.825 -14.016 2.513 1.00 97.19 341 ILE A O 1
ATOM 2732 N N . GLY A 1 342 ? -3.238 -13.457 0.868 1.00 97.56 342 GLY A N 1
ATOM 2733 C CA . GLY A 1 342 ? -2.268 -12.705 0.070 1.00 97.56 342 GLY A CA 1
ATOM 2734 C C . GLY A 1 342 ? -2.312 -11.224 0.435 1.00 97.56 342 GLY A C 1
ATOM 2735 O O . GLY A 1 342 ? -3.385 -10.689 0.704 1.00 97.56 342 GLY A O 1
ATOM 2736 N N . VAL A 1 343 ? -1.169 -10.536 0.428 1.00 97.88 343 VAL A N 1
ATOM 2737 C CA . VAL A 1 343 ? -1.087 -9.123 0.844 1.00 97.88 343 VAL A CA 1
ATOM 2738 C C . VAL A 1 343 ? -0.452 -8.302 -0.271 1.00 97.88 343 VAL A C 1
ATOM 2740 O O . VAL A 1 343 ? 0.621 -8.643 -0.759 1.00 97.88 343 VAL A O 1
ATOM 2743 N N . ILE A 1 344 ? -1.112 -7.223 -0.681 1.00 98.31 344 ILE A N 1
ATOM 2744 C CA . ILE A 1 344 ? -0.601 -6.241 -1.634 1.00 98.31 344 ILE A CA 1
ATOM 2745 C C . ILE A 1 344 ? -0.245 -4.976 -0.860 1.00 98.31 344 ILE A C 1
ATOM 2747 O O . ILE A 1 344 ? -1.119 -4.233 -0.419 1.00 98.31 344 ILE A O 1
ATOM 2751 N N . LEU A 1 345 ? 1.051 -4.745 -0.704 1.00 97.56 345 LEU A N 1
ATOM 2752 C CA . LEU A 1 345 ? 1.631 -3.597 -0.027 1.00 97.56 345 LEU A CA 1
ATOM 2753 C C . LEU A 1 345 ? 1.851 -2.480 -1.037 1.00 97.56 345 LEU A C 1
ATOM 2755 O O . LEU A 1 345 ? 2.478 -2.697 -2.074 1.00 97.56 345 LEU A O 1
ATOM 2759 N N . VAL A 1 346 ? 1.365 -1.282 -0.742 1.00 97.62 346 VAL A N 1
ATOM 2760 C CA . VAL A 1 346 ? 1.501 -0.136 -1.639 1.00 97.62 346 VAL A CA 1
ATOM 2761 C C . VAL A 1 346 ? 2.106 1.012 -0.859 1.00 97.62 346 VAL A C 1
ATOM 2763 O O . VAL A 1 346 ? 1.516 1.481 0.109 1.00 97.62 346 VAL A O 1
ATOM 2766 N N . ASP A 1 347 ? 3.272 1.488 -1.287 1.00 96.50 347 ASP A N 1
ATOM 2767 C CA . ASP A 1 347 ? 3.965 2.553 -0.568 1.00 96.50 347 ASP A CA 1
ATOM 2768 C C . ASP A 1 347 ? 4.805 3.457 -1.473 1.00 96.50 347 ASP A C 1
ATOM 2770 O O . ASP A 1 347 ? 5.068 3.164 -2.639 1.00 96.50 347 ASP A O 1
ATOM 2774 N N . GLN A 1 348 ? 5.212 4.601 -0.939 1.00 95.00 348 GLN A N 1
ATOM 2775 C CA . GLN A 1 348 ? 6.123 5.532 -1.589 1.00 95.00 348 GLN A CA 1
ATOM 2776 C C . GLN A 1 348 ? 7.577 5.289 -1.188 1.00 95.00 348 GLN A C 1
ATOM 2778 O O . GLN A 1 348 ? 8.454 5.488 -2.027 1.00 95.00 348 GLN A O 1
ATOM 2783 N N . GLN A 1 349 ? 7.813 4.834 0.046 1.00 92.94 349 GLN A N 1
ATOM 2784 C CA . GLN A 1 349 ? 9.129 4.779 0.673 1.00 92.94 349 GLN A CA 1
ATOM 2785 C C . GLN A 1 349 ? 9.505 3.335 1.045 1.00 92.94 349 GLN A C 1
ATOM 2787 O O . GLN A 1 349 ? 9.305 2.911 2.186 1.00 92.94 349 GLN A O 1
ATOM 2792 N N . PRO A 1 350 ? 10.064 2.537 0.113 1.00 94.81 350 PRO A N 1
ATOM 2793 C CA . PRO A 1 350 ? 10.509 1.176 0.418 1.00 94.81 350 PRO A CA 1
ATOM 2794 C C . PRO A 1 350 ? 11.524 1.112 1.570 1.00 94.81 350 PRO A C 1
ATOM 2796 O O . PRO A 1 350 ? 11.605 0.083 2.238 1.00 94.81 350 PRO A O 1
ATOM 2799 N N . SER A 1 351 ? 12.292 2.180 1.826 1.00 94.56 351 SER A N 1
ATOM 2800 C CA . SER A 1 351 ? 13.250 2.239 2.940 1.00 94.56 351 SER A CA 1
ATOM 2801 C C . SER A 1 351 ? 12.597 2.252 4.328 1.00 94.56 351 SER A C 1
ATOM 2803 O O . SER A 1 351 ? 13.245 1.854 5.298 1.00 94.56 351 SER A O 1
ATOM 2805 N N . GLN A 1 352 ? 11.329 2.669 4.420 1.00 92.50 352 GLN A N 1
ATOM 2806 C CA . GLN A 1 352 ? 10.570 2.743 5.672 1.00 92.50 352 GLN A CA 1
ATOM 2807 C C . GLN A 1 352 ? 9.868 1.430 6.019 1.00 92.50 352 GLN A C 1
ATOM 2809 O O . GLN A 1 352 ? 9.476 1.238 7.167 1.00 92.50 352 GLN A O 1
ATOM 2814 N N . ILE A 1 353 ? 9.727 0.515 5.057 1.00 94.06 353 ILE A N 1
ATOM 2815 C CA . ILE A 1 353 ? 9.087 -0.780 5.284 1.00 94.06 353 ILE A CA 1
ATOM 2816 C C . ILE A 1 353 ? 10.042 -1.727 6.013 1.00 94.06 353 ILE A C 1
ATOM 2818 O O . ILE A 1 353 ? 11.239 -1.798 5.708 1.00 94.06 353 ILE A O 1
ATOM 2822 N N . SER A 1 354 ? 9.493 -2.499 6.950 1.00 91.62 354 SER A N 1
ATOM 2823 C CA . SER A 1 354 ? 10.214 -3.548 7.664 1.00 91.62 354 SER A CA 1
ATOM 2824 C C . SER A 1 354 ? 10.972 -4.497 6.714 1.00 91.62 354 SER A C 1
ATOM 2826 O O . SER A 1 354 ? 10.389 -5.034 5.762 1.00 91.62 354 SER A O 1
ATOM 2828 N N . PRO A 1 355 ? 12.266 -4.773 6.975 1.00 89.81 355 PRO A N 1
ATOM 2829 C CA . PRO A 1 355 ? 13.011 -5.804 6.261 1.00 89.81 355 PRO A CA 1
ATOM 2830 C C . PRO A 1 355 ? 12.369 -7.192 6.357 1.00 89.81 355 PRO A C 1
ATOM 2832 O O . PRO A 1 355 ? 12.417 -7.929 5.375 1.00 89.81 355 PRO A O 1
ATOM 2835 N N . THR A 1 356 ? 11.744 -7.525 7.492 1.00 88.75 356 THR A N 1
ATOM 2836 C CA . THR A 1 356 ? 11.054 -8.805 7.716 1.00 88.75 356 THR A CA 1
ATOM 2837 C C . THR A 1 356 ? 9.887 -8.964 6.751 1.00 88.75 356 THR A C 1
ATOM 2839 O O . THR A 1 356 ? 9.735 -10.005 6.116 1.00 88.75 356 THR A O 1
ATOM 2842 N N . VAL A 1 357 ? 9.104 -7.902 6.560 1.00 91.81 357 VAL A N 1
ATOM 2843 C CA . VAL A 1 357 ? 8.000 -7.888 5.594 1.00 91.81 357 VAL A CA 1
ATOM 2844 C C . VAL A 1 357 ? 8.526 -8.018 4.171 1.00 91.81 357 VAL A C 1
ATOM 2846 O O . VAL A 1 357 ? 8.074 -8.878 3.421 1.00 91.81 357 VAL A O 1
ATOM 2849 N N . LEU A 1 358 ? 9.509 -7.194 3.799 1.00 93.19 358 LEU A N 1
ATOM 2850 C CA . LEU A 1 358 ? 10.075 -7.200 2.448 1.00 93.19 358 LEU A CA 1
ATOM 2851 C C . LEU A 1 358 ? 10.735 -8.536 2.085 1.00 93.19 358 LEU A C 1
ATOM 2853 O O . LEU A 1 358 ? 10.687 -8.934 0.924 1.00 93.19 358 LEU A O 1
ATOM 2857 N N . GLY A 1 359 ? 11.321 -9.234 3.062 1.00 90.75 359 GLY A N 1
ATOM 2858 C CA . GLY A 1 359 ? 11.888 -10.571 2.881 1.00 90.75 359 GLY A CA 1
ATOM 2859 C C . GLY A 1 359 ? 10.846 -11.643 2.548 1.00 90.75 359 GLY A C 1
ATOM 2860 O O . GLY A 1 359 ? 11.192 -12.644 1.929 1.00 90.75 359 GLY A O 1
ATOM 2861 N N . ASN A 1 360 ? 9.574 -11.415 2.891 1.00 91.69 360 ASN A N 1
ATOM 2862 C CA . ASN A 1 360 ? 8.461 -12.317 2.588 1.00 91.69 360 ASN A CA 1
ATOM 2863 C C . ASN A 1 360 ? 7.706 -11.946 1.297 1.00 91.69 360 ASN A C 1
ATOM 2865 O O . ASN A 1 360 ? 6.769 -12.643 0.916 1.00 91.69 360 ASN A O 1
ATOM 2869 N N . VAL A 1 361 ? 8.093 -10.871 0.600 1.00 95.00 361 VAL A N 1
ATOM 2870 C CA . VAL A 1 361 ? 7.445 -10.450 -0.651 1.00 95.00 361 VAL A CA 1
ATOM 2871 C C . VAL A 1 361 ? 8.004 -11.226 -1.843 1.00 95.00 361 VAL A C 1
ATOM 2873 O O . VAL A 1 361 ? 9.187 -11.130 -2.172 1.00 95.00 361 VAL A O 1
ATOM 2876 N N . HIS A 1 362 ? 7.130 -11.926 -2.566 1.00 95.81 362 HIS A N 1
ATOM 2877 C CA . HIS A 1 362 ? 7.491 -12.613 -3.805 1.00 95.81 362 HIS A CA 1
ATOM 2878 C C . HIS A 1 362 ? 7.617 -11.663 -4.998 1.00 95.81 362 HIS A C 1
ATOM 2880 O O . HIS A 1 362 ? 8.539 -11.805 -5.807 1.00 95.81 362 HIS A O 1
ATOM 2886 N N . THR A 1 363 ? 6.666 -10.739 -5.147 1.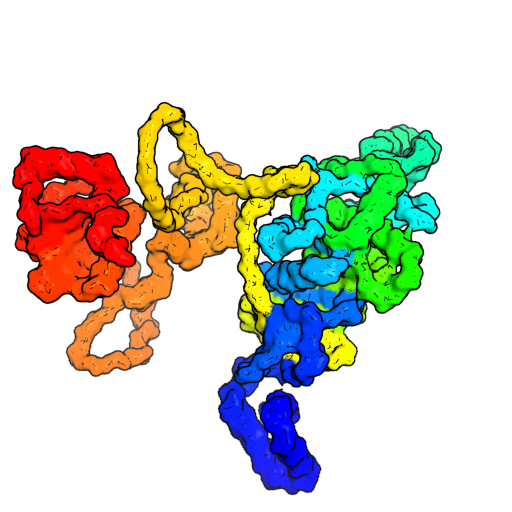00 97.19 363 THR A N 1
ATOM 2887 C CA . THR A 1 363 ? 6.589 -9.846 -6.309 1.00 97.19 363 THR A CA 1
ATOM 2888 C C . THR A 1 363 ? 6.874 -8.411 -5.899 1.00 97.19 363 THR A C 1
ATOM 2890 O O . THR A 1 363 ? 6.077 -7.804 -5.191 1.00 97.19 363 THR A O 1
ATOM 2893 N N . SER A 1 364 ? 7.957 -7.837 -6.413 1.00 97.50 364 SER A N 1
ATOM 2894 C CA . SER A 1 364 ? 8.286 -6.422 -6.224 1.00 97.50 364 SER A CA 1
ATOM 2895 C C . SER A 1 364 ? 8.051 -5.662 -7.521 1.00 97.50 364 SER A C 1
ATOM 2897 O O . SER A 1 364 ? 8.616 -6.011 -8.556 1.00 97.50 364 SER A O 1
ATOM 2899 N N . VAL A 1 365 ? 7.232 -4.616 -7.464 1.00 98.31 365 VAL A N 1
ATOM 2900 C CA . VAL A 1 365 ? 6.984 -3.668 -8.551 1.00 98.31 365 VAL A CA 1
ATOM 2901 C C . VAL A 1 365 ? 7.528 -2.312 -8.129 1.00 98.31 365 VAL A C 1
ATOM 2903 O O . VAL A 1 365 ? 6.985 -1.672 -7.233 1.00 98.31 365 VAL A O 1
ATOM 2906 N N . ILE A 1 366 ? 8.599 -1.864 -8.775 1.00 98.25 366 ILE A N 1
ATOM 2907 C CA . ILE A 1 366 ? 9.258 -0.597 -8.476 1.00 98.25 366 ILE A CA 1
ATOM 2908 C C . ILE A 1 366 ? 9.027 0.381 -9.623 1.00 98.25 366 ILE A C 1
ATOM 2910 O O . ILE A 1 366 ? 9.538 0.208 -10.726 1.00 98.25 366 ILE A O 1
ATOM 2914 N N . MET A 1 367 ? 8.253 1.425 -9.363 1.00 98.12 367 MET A N 1
ATOM 2915 C CA . MET A 1 367 ? 8.052 2.540 -10.284 1.00 98.12 367 MET A CA 1
ATOM 2916 C C . MET A 1 367 ? 9.079 3.648 -10.015 1.00 98.12 367 MET A C 1
ATOM 2918 O O . MET A 1 367 ? 9.995 3.486 -9.214 1.00 98.12 367 MET A O 1
ATOM 2922 N N . ASN A 1 368 ? 8.919 4.799 -10.668 1.00 97.19 368 ASN A N 1
ATOM 2923 C CA . ASN A 1 368 ? 9.819 5.938 -10.499 1.00 97.19 368 ASN A CA 1
ATOM 2924 C C . ASN A 1 368 ? 10.028 6.320 -9.014 1.00 97.19 368 ASN A C 1
ATOM 2926 O O . ASN A 1 368 ? 9.054 6.559 -8.291 1.00 97.19 368 ASN A O 1
ATOM 2930 N N . LEU A 1 369 ? 11.287 6.419 -8.579 1.00 96.19 369 LEU A N 1
ATOM 2931 C CA . LEU A 1 369 ? 11.712 6.830 -7.234 1.00 96.19 369 LEU A CA 1
ATOM 2932 C C . LEU A 1 369 ? 12.700 8.003 -7.318 1.00 96.19 369 LEU A C 1
ATOM 2934 O O . LEU A 1 369 ? 13.365 8.196 -8.335 1.00 96.19 369 LEU A O 1
ATOM 2938 N N . LYS A 1 370 ? 12.781 8.800 -6.246 1.00 92.56 370 LYS A N 1
ATOM 2939 C CA . LYS A 1 370 ? 13.641 9.999 -6.178 1.00 92.56 370 LYS A CA 1
ATOM 2940 C C . LYS A 1 370 ? 14.583 10.022 -4.980 1.00 92.56 370 LYS A C 1
ATOM 2942 O O . LYS A 1 370 ? 15.683 10.546 -5.101 1.00 92.56 370 LYS A O 1
ATOM 2947 N N . ASP A 1 371 ? 14.144 9.499 -3.842 1.00 94.31 371 ASP A N 1
ATOM 2948 C CA . ASP A 1 371 ? 14.940 9.517 -2.620 1.00 94.31 371 ASP A CA 1
ATOM 2949 C C . ASP A 1 371 ? 16.104 8.502 -2.698 1.00 94.31 371 ASP A C 1
ATOM 2951 O O . ASP A 1 371 ? 15.873 7.349 -3.076 1.00 94.31 371 ASP A O 1
ATOM 2955 N N . PRO A 1 372 ? 17.353 8.883 -2.364 1.00 94.25 372 PRO A N 1
ATOM 2956 C CA . PRO A 1 372 ? 18.504 7.982 -2.448 1.00 94.25 372 PRO A CA 1
ATOM 2957 C C . PRO A 1 372 ? 18.410 6.725 -1.572 1.00 94.25 372 PRO A C 1
ATOM 2959 O O . PRO A 1 372 ? 18.875 5.658 -1.993 1.00 94.25 372 PRO A O 1
ATOM 2962 N N . ALA A 1 373 ? 17.824 6.817 -0.373 1.00 94.44 373 ALA A N 1
ATOM 2963 C CA . ALA A 1 373 ? 17.657 5.668 0.513 1.00 94.44 373 ALA A CA 1
ATOM 2964 C C . ALA A 1 373 ? 16.621 4.696 -0.069 1.00 94.44 373 ALA A C 1
ATOM 2966 O O . ALA A 1 373 ? 16.865 3.487 -0.118 1.00 94.44 373 ALA A O 1
ATOM 2967 N N . ASP A 1 374 ? 15.523 5.225 -0.612 1.00 95.69 374 ASP A N 1
ATOM 2968 C CA . ASP A 1 374 ? 14.504 4.432 -1.300 1.00 95.69 374 ASP A CA 1
ATOM 2969 C C . ASP A 1 374 ? 15.034 3.776 -2.577 1.00 95.69 374 ASP A C 1
ATOM 2971 O O . ASP A 1 374 ? 14.799 2.589 -2.799 1.00 95.69 374 ASP A O 1
ATOM 2975 N N . ILE A 1 375 ? 15.795 4.507 -3.397 1.00 95.69 375 ILE A N 1
ATOM 2976 C CA . ILE A 1 375 ? 16.435 3.970 -4.607 1.00 95.69 375 ILE A CA 1
ATOM 2977 C C . ILE A 1 375 ? 17.390 2.834 -4.234 1.00 95.69 375 ILE A C 1
ATOM 2979 O O . ILE A 1 375 ? 17.388 1.788 -4.877 1.00 95.69 375 ILE A O 1
ATOM 2983 N N . THR A 1 376 ? 18.197 3.013 -3.186 1.00 95.62 376 THR A N 1
ATOM 2984 C CA . THR A 1 376 ? 19.128 1.979 -2.708 1.00 95.62 376 THR A CA 1
ATOM 2985 C C . THR A 1 376 ? 18.385 0.739 -2.236 1.00 95.62 376 THR A C 1
ATOM 2987 O O . THR A 1 376 ? 18.723 -0.372 -2.648 1.00 95.62 376 THR A O 1
ATOM 2990 N N . LYS A 1 377 ? 17.334 0.915 -1.431 1.00 95.62 377 LYS A N 1
ATOM 2991 C CA . LYS A 1 377 ? 16.525 -0.206 -0.958 1.00 95.62 377 LYS A CA 1
ATOM 2992 C C . LYS A 1 377 ? 15.838 -0.927 -2.116 1.00 95.62 377 LYS A C 1
ATOM 2994 O O . LYS A 1 377 ? 15.896 -2.151 -2.186 1.00 95.62 377 LYS A O 1
ATOM 2999 N N . ALA A 1 378 ? 15.232 -0.190 -3.041 1.00 96.00 378 ALA A N 1
ATOM 3000 C CA . ALA A 1 378 ? 14.512 -0.754 -4.174 1.00 96.00 378 ALA A CA 1
ATOM 3001 C C . ALA A 1 378 ? 15.428 -1.453 -5.191 1.00 96.00 378 ALA A C 1
ATOM 3003 O O . ALA A 1 378 ? 15.048 -2.492 -5.736 1.00 96.00 378 ALA A O 1
ATOM 3004 N N . ALA A 1 379 ? 16.639 -0.930 -5.408 1.00 95.56 379 ALA A N 1
ATOM 3005 C CA . ALA A 1 379 ? 17.670 -1.591 -6.204 1.00 95.56 379 ALA A CA 1
ATOM 3006 C C . ALA A 1 379 ? 18.067 -2.936 -5.583 1.00 95.56 379 ALA A C 1
ATOM 3008 O O . ALA A 1 379 ? 18.057 -3.946 -6.284 1.00 95.56 379 ALA A O 1
ATOM 3009 N N . GLY A 1 380 ? 18.289 -2.976 -4.263 1.00 94.06 380 GLY A N 1
ATOM 3010 C CA . GLY A 1 380 ? 18.554 -4.219 -3.533 1.00 94.06 380 GLY A CA 1
ATOM 3011 C C . GLY A 1 380 ? 17.403 -5.228 -3.624 1.00 94.06 380 GLY A C 1
ATOM 3012 O O . GLY A 1 380 ? 17.635 -6.399 -3.903 1.00 94.06 380 GLY A O 1
ATOM 3013 N N . LEU A 1 381 ? 16.150 -4.777 -3.480 1.00 92.50 381 LEU A N 1
ATOM 3014 C CA . LEU A 1 381 ? 14.961 -5.634 -3.638 1.00 92.50 381 LEU A CA 1
ATOM 3015 C C . LEU A 1 381 ? 14.808 -6.201 -5.056 1.00 92.50 381 LEU A C 1
ATOM 3017 O O . LEU A 1 381 ? 14.235 -7.276 -5.233 1.00 92.50 381 LEU A O 1
ATOM 3021 N N . SER A 1 382 ? 15.288 -5.469 -6.059 1.00 93.38 382 SER A N 1
ATOM 3022 C CA . SER A 1 382 ? 15.151 -5.824 -7.474 1.00 93.38 382 SER A CA 1
ATOM 3023 C C . SER A 1 382 ? 16.377 -6.541 -8.043 1.00 93.38 382 SER A C 1
ATOM 3025 O O . SER A 1 382 ? 16.307 -7.019 -9.173 1.00 93.38 382 SER A O 1
ATOM 3027 N N . LEU A 1 383 ? 17.469 -6.641 -7.273 1.00 92.19 383 LEU A N 1
ATOM 3028 C CA . LEU A 1 383 ? 18.789 -7.100 -7.721 1.00 92.19 383 LEU A CA 1
ATOM 3029 C C . LEU A 1 383 ? 19.325 -6.292 -8.918 1.00 92.19 383 LEU A C 1
ATOM 3031 O O . LEU A 1 383 ? 19.847 -6.866 -9.871 1.00 92.19 383 LEU A O 1
ATOM 3035 N N . LEU A 1 384 ? 19.153 -4.966 -8.881 1.00 93.31 384 LEU A N 1
ATOM 3036 C CA . LEU A 1 384 ? 19.765 -4.059 -9.858 1.00 93.31 384 LEU A CA 1
ATOM 3037 C C . LEU A 1 384 ? 21.229 -3.818 -9.502 1.00 93.31 384 LEU A C 1
ATOM 3039 O O . LEU A 1 384 ? 21.549 -3.600 -8.331 1.00 93.31 384 LEU A O 1
ATOM 3043 N N . ASP A 1 385 ? 22.095 -3.806 -10.513 1.00 88.38 385 ASP A N 1
ATOM 3044 C CA . ASP A 1 385 ? 23.486 -3.393 -10.331 1.00 88.38 385 ASP A CA 1
ATOM 3045 C C . ASP A 1 385 ? 23.619 -1.858 -10.203 1.00 88.38 385 ASP A C 1
ATOM 3047 O O . ASP A 1 385 ? 22.675 -1.099 -10.453 1.00 88.38 385 ASP A O 1
ATOM 3051 N N . ASP A 1 386 ? 24.802 -1.374 -9.814 1.00 85.75 386 ASP A N 1
ATOM 3052 C CA . ASP A 1 386 ? 25.045 0.065 -9.627 1.00 85.75 386 ASP A CA 1
ATOM 3053 C C . ASP A 1 386 ? 24.849 0.884 -10.914 1.00 85.75 386 ASP A C 1
ATOM 3055 O O . ASP A 1 386 ? 24.462 2.054 -10.854 1.00 85.75 386 ASP A O 1
ATOM 3059 N N . THR A 1 387 ? 25.058 0.273 -12.086 1.00 83.94 387 THR A N 1
ATOM 3060 C CA . THR A 1 387 ? 24.843 0.926 -13.388 1.00 83.94 387 THR A CA 1
ATOM 3061 C C . THR A 1 387 ? 23.358 1.029 -13.744 1.00 83.94 387 THR A C 1
ATOM 3063 O O . THR A 1 387 ? 22.937 1.979 -14.404 1.00 83.94 387 THR A O 1
ATOM 3066 N N . GLU A 1 388 ? 22.547 0.086 -13.269 1.00 90.38 388 GLU A N 1
ATOM 3067 C CA . GLU A 1 388 ? 21.103 0.000 -13.497 1.00 90.38 388 GLU A CA 1
ATOM 3068 C C . GLU A 1 388 ? 20.300 0.774 -12.451 1.00 90.38 388 GLU A C 1
ATOM 3070 O O . GLU A 1 388 ? 19.162 1.167 -12.708 1.00 90.38 388 GLU A O 1
ATOM 3075 N N . LYS A 1 389 ? 20.883 1.060 -11.283 1.00 91.31 389 LYS A N 1
ATOM 3076 C CA . LYS A 1 389 ? 20.236 1.808 -10.195 1.00 91.31 389 LYS A CA 1
ATOM 3077 C C . LYS A 1 389 ? 19.644 3.142 -10.661 1.00 91.31 389 LYS A C 1
ATOM 3079 O O . LYS A 1 389 ? 18.554 3.523 -10.230 1.00 91.31 389 LYS A O 1
ATOM 3084 N N . TYR A 1 390 ? 20.316 3.827 -11.589 1.00 88.44 390 TYR A N 1
ATOM 3085 C CA . TYR A 1 390 ? 19.839 5.089 -12.160 1.00 88.44 390 TYR A CA 1
ATOM 3086 C C . TYR A 1 390 ? 18.528 4.941 -12.956 1.00 88.44 390 TYR A C 1
ATOM 3088 O O . TYR A 1 390 ? 17.768 5.909 -13.056 1.00 88.44 390 TYR A O 1
ATOM 3096 N N . TYR A 1 391 ? 18.195 3.742 -13.459 1.00 93.75 391 TYR A N 1
ATOM 3097 C CA . TYR A 1 391 ? 16.944 3.483 -14.186 1.00 93.75 391 TYR A CA 1
ATOM 3098 C C . TYR A 1 391 ? 15.717 3.846 -13.353 1.00 93.75 391 TYR A C 1
ATOM 3100 O O . TYR A 1 391 ? 14.788 4.456 -13.878 1.00 93.75 391 TYR A O 1
ATOM 3108 N N . LEU A 1 392 ? 15.756 3.592 -12.041 1.00 95.19 392 LEU A N 1
ATOM 3109 C CA . LEU A 1 392 ? 14.672 3.908 -11.106 1.00 95.19 392 LEU A CA 1
ATOM 3110 C C . LEU A 1 392 ? 14.275 5.392 -11.096 1.00 95.19 392 LEU A C 1
ATOM 3112 O O . LEU A 1 392 ? 13.134 5.715 -10.772 1.00 95.19 392 LEU A O 1
ATOM 3116 N N . THR A 1 393 ? 15.179 6.291 -11.490 1.00 92.94 393 THR A N 1
ATOM 3117 C CA . THR A 1 393 ? 14.907 7.737 -11.567 1.00 92.94 393 THR A CA 1
ATOM 3118 C C . THR A 1 393 ? 14.354 8.176 -12.926 1.00 92.94 393 THR A C 1
ATOM 3120 O O . THR A 1 393 ? 13.722 9.230 -13.022 1.00 92.94 393 THR A O 1
ATOM 3123 N N . ARG A 1 394 ? 14.541 7.357 -13.971 1.00 92.38 394 ARG A N 1
ATOM 3124 C CA . ARG A 1 394 ? 14.148 7.642 -15.362 1.00 92.38 394 ARG A CA 1
ATOM 3125 C C . ARG A 1 394 ? 12.851 6.972 -15.803 1.00 92.38 394 ARG A C 1
ATOM 3127 O O . ARG A 1 394 ? 12.364 7.296 -16.879 1.00 92.38 394 ARG A O 1
ATOM 3134 N N . LEU A 1 395 ? 12.316 6.038 -15.014 1.00 94.56 395 LEU A N 1
ATOM 3135 C CA . LEU A 1 395 ? 11.063 5.352 -15.338 1.00 94.56 395 LEU A CA 1
ATOM 3136 C C . LEU A 1 395 ? 9.938 6.365 -15.581 1.00 94.56 395 LEU A C 1
ATOM 3138 O O . LEU A 1 395 ? 9.705 7.252 -14.755 1.00 94.56 395 LEU A O 1
ATOM 3142 N N . GLU A 1 396 ? 9.242 6.215 -16.702 1.00 94.50 396 GLU A N 1
ATOM 3143 C CA . GLU A 1 396 ? 8.076 7.026 -17.044 1.00 94.50 396 GLU A CA 1
ATOM 3144 C C . GLU A 1 396 ? 6.862 6.663 -16.175 1.00 94.50 396 GLU A C 1
ATOM 3146 O O . GLU A 1 396 ? 6.836 5.650 -15.469 1.00 94.50 396 GLU A O 1
ATOM 3151 N N . ILE A 1 397 ? 5.830 7.507 -16.211 1.00 95.56 397 ILE A N 1
ATOM 3152 C CA . ILE A 1 397 ? 4.571 7.230 -15.512 1.00 95.56 397 ILE A CA 1
ATOM 3153 C C . ILE A 1 397 ? 3.940 5.969 -16.108 1.00 95.56 397 ILE A C 1
ATOM 3155 O O . ILE A 1 397 ? 3.843 5.830 -17.323 1.00 95.56 397 ILE A O 1
ATOM 3159 N N . GLY A 1 398 ? 3.498 5.050 -15.247 1.00 95.19 398 GLY A N 1
ATOM 3160 C CA . GLY A 1 398 ? 2.931 3.775 -15.691 1.00 95.19 398 GLY A CA 1
ATOM 3161 C C . GLY A 1 398 ? 3.972 2.757 -16.163 1.00 95.19 398 GLY A C 1
ATOM 3162 O O . GLY A 1 398 ? 3.586 1.692 -16.633 1.00 95.19 398 GLY A O 1
ATOM 3163 N N . VAL A 1 399 ? 5.270 3.029 -16.005 1.00 96.56 399 VAL A N 1
ATOM 3164 C CA . VAL A 1 399 ? 6.349 2.065 -16.255 1.00 96.56 399 VAL A CA 1
ATOM 3165 C C . VAL A 1 399 ? 7.032 1.715 -14.935 1.00 96.56 399 VAL A C 1
ATOM 3167 O O . VAL A 1 399 ? 7.233 2.569 -14.068 1.00 96.56 399 VAL A O 1
ATOM 3170 N N . GLY A 1 400 ? 7.381 0.444 -14.759 1.00 97.12 400 GLY A N 1
ATOM 3171 C CA . GLY A 1 400 ? 8.090 -0.022 -13.574 1.00 97.12 400 GLY A CA 1
ATOM 3172 C C . GLY A 1 400 ? 8.987 -1.219 -13.845 1.00 97.12 400 GLY A C 1
ATOM 3173 O O . GLY A 1 400 ? 8.840 -1.924 -14.840 1.00 97.12 400 GLY A O 1
ATOM 3174 N N . ILE A 1 401 ? 9.924 -1.437 -12.935 1.00 97.88 401 ILE A N 1
ATOM 3175 C CA . ILE A 1 401 ? 10.781 -2.614 -12.886 1.00 97.88 401 ILE A CA 1
ATOM 3176 C C . ILE A 1 401 ? 10.106 -3.650 -11.995 1.00 97.88 401 ILE A C 1
ATOM 3178 O O . ILE A 1 401 ? 9.676 -3.344 -10.885 1.00 97.88 401 ILE A O 1
ATOM 3182 N N . VAL A 1 402 ? 10.013 -4.881 -12.482 1.00 97.81 402 VAL A N 1
ATOM 3183 C CA . VAL A 1 402 ? 9.409 -6.001 -11.768 1.00 97.81 402 VAL A CA 1
ATOM 3184 C C . VAL A 1 402 ? 10.464 -7.049 -11.453 1.00 97.81 402 VAL A C 1
ATOM 3186 O O . VAL A 1 402 ? 11.259 -7.423 -12.316 1.00 97.81 402 VAL A O 1
ATOM 3189 N N . LYS A 1 403 ? 10.432 -7.556 -10.220 1.00 96.44 403 LYS A N 1
ATOM 3190 C CA . LYS A 1 403 ? 11.235 -8.684 -9.750 1.00 96.44 403 LYS A CA 1
ATOM 3191 C C . LYS A 1 403 ? 10.329 -9.753 -9.143 1.00 96.44 403 LYS A C 1
ATOM 3193 O O . LYS A 1 403 ? 9.469 -9.446 -8.322 1.00 96.44 403 LYS A O 1
ATOM 3198 N N . LEU A 1 404 ? 10.553 -11.006 -9.539 1.00 96.00 404 LEU A N 1
ATOM 3199 C CA . LEU A 1 404 ? 9.906 -12.195 -8.978 1.00 96.00 404 LEU A CA 1
ATOM 3200 C C . LEU A 1 404 ? 10.961 -12.995 -8.201 1.00 96.00 404 LEU A C 1
ATOM 3202 O O . LEU A 1 404 ? 12.060 -13.196 -8.719 1.00 96.00 404 LEU A O 1
ATOM 3206 N N . GLN A 1 405 ? 10.693 -13.437 -6.971 1.00 89.12 405 GLN A N 1
ATOM 3207 C CA . GLN A 1 405 ? 11.734 -14.111 -6.177 1.00 89.12 405 GLN A CA 1
ATOM 3208 C C . GLN A 1 405 ? 12.049 -15.535 -6.654 1.00 89.12 405 GLN A C 1
ATOM 3210 O O . GLN A 1 405 ? 13.218 -15.851 -6.856 1.00 89.12 405 GLN A O 1
ATOM 3215 N N . SER A 1 406 ? 11.040 -16.372 -6.912 1.00 78.12 406 SER A N 1
ATOM 3216 C CA . SER A 1 406 ? 11.255 -17.792 -7.244 1.00 78.12 406 SER A CA 1
ATOM 3217 C C . SER A 1 406 ? 11.055 -18.128 -8.724 1.00 78.12 406 SER A C 1
ATOM 3219 O O . SER A 1 406 ? 11.684 -19.048 -9.238 1.00 78.12 406 SER A O 1
ATOM 3221 N N . THR A 1 407 ? 10.205 -17.385 -9.444 1.00 85.25 407 THR A N 1
ATOM 3222 C CA . THR A 1 407 ? 9.846 -17.735 -10.833 1.00 85.25 407 THR A CA 1
ATOM 3223 C C . THR A 1 407 ? 10.839 -17.206 -11.875 1.00 85.25 407 THR A C 1
ATOM 3225 O O . THR A 1 407 ? 11.022 -17.815 -12.928 1.00 85.25 407 THR A O 1
ATOM 3228 N N . TRP A 1 408 ? 11.457 -16.050 -11.620 1.00 92.00 408 TRP A N 1
ATOM 3229 C CA . TRP A 1 408 ? 12.418 -15.429 -12.532 1.00 92.00 408 TRP A CA 1
ATOM 3230 C C . TRP A 1 408 ? 13.353 -14.491 -11.775 1.00 92.00 408 TRP A C 1
ATOM 3232 O O . TRP A 1 408 ? 12.962 -13.413 -11.334 1.00 92.00 408 TRP A O 1
ATOM 3242 N N . GLN A 1 409 ? 14.611 -14.902 -11.635 1.00 84.31 409 GLN A N 1
ATOM 3243 C CA . GLN A 1 409 ? 15.562 -14.264 -10.724 1.00 84.31 409 GLN A CA 1
ATOM 3244 C C . GLN A 1 409 ? 16.127 -12.923 -11.214 1.00 84.31 409 GLN A C 1
ATOM 3246 O O . GLN A 1 409 ? 16.869 -12.287 -10.475 1.00 84.31 409 GLN A O 1
ATOM 3251 N N . ARG A 1 410 ? 15.796 -12.471 -12.428 1.00 91.38 410 ARG A N 1
ATOM 3252 C CA . ARG A 1 410 ? 16.304 -11.211 -12.992 1.00 91.38 410 ARG A CA 1
ATOM 3253 C C . ARG A 1 410 ? 15.189 -10.167 -13.082 1.00 91.38 410 ARG A C 1
ATOM 3255 O O . ARG A 1 410 ? 14.056 -10.532 -13.382 1.00 91.38 410 ARG A O 1
ATOM 3262 N N . PRO A 1 411 ? 15.462 -8.877 -12.853 1.00 95.62 411 PRO A N 1
ATOM 3263 C CA . PRO A 1 411 ? 14.443 -7.851 -13.014 1.00 95.62 411 PRO A CA 1
ATOM 3264 C C . PRO A 1 411 ? 14.105 -7.628 -14.497 1.00 95.62 411 PRO A C 1
ATOM 3266 O O . PRO A 1 411 ? 14.911 -7.906 -15.390 1.00 95.62 411 PRO A O 1
ATOM 3269 N N . PHE A 1 412 ? 12.900 -7.143 -14.780 1.00 95.81 412 PHE A N 1
ATOM 3270 C CA . PHE A 1 412 ? 12.436 -6.814 -16.133 1.00 95.81 412 PHE A CA 1
ATOM 3271 C C . PHE A 1 412 ? 11.519 -5.591 -16.119 1.00 95.81 412 PHE A C 1
ATOM 3273 O O . PHE A 1 412 ? 10.913 -5.279 -15.098 1.00 95.81 412 PHE A O 1
ATOM 3280 N N . ILE A 1 413 ? 11.426 -4.878 -17.242 1.00 96.31 413 ILE A N 1
ATOM 3281 C CA . ILE A 1 413 ? 10.637 -3.643 -17.343 1.00 96.31 413 ILE A CA 1
ATOM 3282 C C . ILE A 1 413 ? 9.224 -3.980 -17.807 1.00 96.31 413 ILE A C 1
ATOM 3284 O O . ILE A 1 413 ? 9.042 -4.755 -18.744 1.00 96.31 413 ILE A O 1
ATOM 3288 N N . VAL A 1 414 ? 8.224 -3.376 -17.171 1.00 97.31 414 VAL A N 1
ATOM 3289 C CA . VAL A 1 414 ? 6.808 -3.523 -17.505 1.00 97.31 414 VAL A CA 1
ATOM 3290 C C . VAL A 1 414 ? 6.181 -2.150 -17.705 1.00 97.31 414 VAL A C 1
ATOM 3292 O O . VAL A 1 414 ? 6.333 -1.259 -16.871 1.00 97.31 414 VAL A O 1
ATOM 3295 N N . SER A 1 415 ? 5.438 -2.001 -18.798 1.00 96.38 415 SER A N 1
ATOM 3296 C CA . SER A 1 415 ? 4.474 -0.921 -18.997 1.00 96.38 415 SER A CA 1
ATOM 3297 C C . SER A 1 415 ? 3.101 -1.409 -18.539 1.00 96.38 415 SER A C 1
ATOM 3299 O O . SER A 1 415 ? 2.607 -2.419 -19.039 1.00 96.38 415 SER A O 1
ATOM 3301 N N . PHE A 1 416 ? 2.520 -0.741 -17.547 1.00 96.81 416 PHE A N 1
ATOM 3302 C CA . PHE A 1 416 ? 1.251 -1.110 -16.929 1.00 96.81 416 PHE A CA 1
ATOM 3303 C C . PHE A 1 416 ? 0.069 -0.498 -17.678 1.00 96.81 416 PHE A C 1
ATOM 3305 O O . PHE A 1 416 ? 0.110 0.665 -18.081 1.00 96.81 416 PHE A O 1
ATOM 3312 N N . ASP A 1 417 ? -1.012 -1.265 -17.811 1.00 92.75 417 ASP A N 1
ATOM 3313 C CA . ASP A 1 417 ? -2.205 -0.792 -18.513 1.00 92.75 417 ASP A CA 1
ATOM 3314 C C . ASP A 1 417 ? -2.894 0.327 -17.720 1.00 92.75 417 ASP A C 1
ATOM 3316 O O . ASP A 1 417 ? -3.105 0.217 -16.507 1.00 92.75 417 ASP A O 1
ATOM 3320 N N . HIS A 1 418 ? -3.276 1.404 -18.408 1.00 92.38 418 HIS A N 1
ATOM 3321 C CA . HIS A 1 418 ? -3.971 2.533 -17.794 1.00 92.38 418 HIS A CA 1
ATOM 3322 C C . HIS A 1 418 ? -5.477 2.267 -17.688 1.00 92.38 418 HIS A C 1
ATOM 3324 O O . HIS A 1 418 ? -6.180 2.147 -18.695 1.00 92.38 418 HIS A O 1
ATOM 3330 N N . LEU A 1 419 ? -5.983 2.224 -16.458 1.00 90.25 419 LEU A N 1
ATOM 3331 C CA . LEU A 1 419 ? -7.399 2.127 -16.149 1.00 90.25 419 LEU A CA 1
ATOM 3332 C C . LEU A 1 419 ? -7.985 3.535 -16.016 1.00 90.25 419 LEU A C 1
ATOM 3334 O O . LEU A 1 419 ? -7.719 4.253 -15.053 1.00 90.25 419 LEU A O 1
ATOM 3338 N N . LYS A 1 420 ? -8.812 3.924 -16.987 1.00 87.75 420 LYS A N 1
ATOM 3339 C CA . LYS A 1 420 ? -9.546 5.191 -16.942 1.00 87.75 420 LYS A CA 1
ATOM 3340 C C . LYS A 1 420 ? -10.675 5.084 -15.916 1.00 87.75 420 LYS A C 1
ATOM 3342 O O . LYS A 1 420 ? -11.692 4.455 -16.197 1.00 87.75 420 LYS A O 1
ATOM 3347 N N . LEU A 1 421 ? -10.469 5.688 -14.750 1.00 87.06 421 LEU A N 1
ATOM 3348 C CA . LEU A 1 421 ? -11.479 5.836 -13.707 1.00 87.06 421 LEU A CA 1
ATOM 3349 C C . LEU A 1 421 ? -11.979 7.275 -13.654 1.00 87.06 421 LEU A C 1
ATOM 3351 O O . LEU A 1 421 ? -11.210 8.231 -13.789 1.00 87.06 421 LEU A O 1
ATOM 3355 N N . ASP A 1 422 ? -13.277 7.413 -13.428 1.00 79.81 422 ASP A N 1
ATOM 3356 C CA . ASP A 1 422 ? -13.923 8.704 -13.276 1.00 79.81 422 ASP A CA 1
ATOM 3357 C C . ASP A 1 422 ? -13.773 9.237 -11.847 1.00 79.81 422 ASP A C 1
ATOM 3359 O O . ASP A 1 422 ? -14.605 8.985 -10.966 1.00 79.81 422 ASP A O 1
ATOM 3363 N N . LYS A 1 423 ? -12.705 10.002 -11.620 1.00 80.38 423 LYS A N 1
ATOM 3364 C CA . LYS A 1 423 ? -12.408 10.545 -10.293 1.00 80.38 423 LYS A CA 1
ATOM 3365 C C . LYS A 1 423 ? -13.532 11.431 -9.769 1.00 80.38 423 LYS A C 1
ATOM 3367 O O . LYS A 1 423 ? -14.064 12.276 -10.488 1.00 80.38 423 LYS A O 1
ATOM 3372 N N . GLY A 1 424 ? -13.880 11.241 -8.499 1.00 79.62 424 GLY A N 1
ATOM 3373 C CA . GLY A 1 424 ? -14.864 12.071 -7.797 1.00 79.62 424 GLY A CA 1
ATOM 3374 C C . GLY A 1 424 ? -16.338 11.850 -8.169 1.00 79.62 424 GLY A C 1
ATOM 3375 O O . GLY A 1 424 ? -17.196 12.501 -7.576 1.00 79.62 424 GLY A O 1
ATOM 3376 N N . LYS A 1 425 ? -16.683 10.925 -9.083 1.00 83.31 425 LYS A N 1
ATOM 3377 C CA . LYS A 1 425 ? -18.099 10.632 -9.404 1.00 83.31 425 LYS A CA 1
ATOM 3378 C C . LYS A 1 425 ? -18.865 9.979 -8.250 1.00 83.31 425 LYS A C 1
ATOM 3380 O O . LYS A 1 425 ? -20.071 10.187 -8.124 1.00 83.31 425 LYS A O 1
ATOM 3385 N N . ILE A 1 426 ? -18.189 9.184 -7.418 1.00 85.88 426 ILE A N 1
ATOM 3386 C CA . ILE A 1 426 ? -18.795 8.525 -6.254 1.00 85.88 426 ILE A CA 1
ATOM 3387 C C . ILE A 1 426 ? -18.628 9.405 -5.012 1.00 85.88 426 ILE A C 1
ATOM 3389 O O . ILE A 1 426 ? -17.667 9.286 -4.246 1.00 85.88 426 ILE A O 1
ATOM 3393 N N . THR A 1 427 ? -19.593 10.296 -4.803 1.00 87.12 427 THR A N 1
ATOM 3394 C CA . THR A 1 427 ? -19.690 11.103 -3.581 1.00 87.12 427 THR A CA 1
ATOM 3395 C C . THR A 1 427 ? -20.222 10.272 -2.410 1.00 87.12 427 THR A C 1
ATOM 3397 O O . THR A 1 427 ? -20.694 9.147 -2.581 1.00 87.12 427 THR A O 1
ATOM 3400 N N . ASP A 1 428 ? -20.152 10.818 -1.196 1.00 87.75 428 ASP A N 1
ATOM 3401 C CA . ASP A 1 428 ? -20.726 10.166 -0.011 1.00 87.75 428 ASP A CA 1
ATOM 3402 C C . ASP A 1 428 ? -22.249 10.009 -0.098 1.00 87.75 428 ASP A C 1
ATOM 3404 O O . ASP A 1 428 ? -22.787 9.005 0.357 1.00 87.75 428 ASP A O 1
ATOM 3408 N N . GLU A 1 429 ? -22.941 10.932 -0.768 1.00 85.31 429 GLU A N 1
ATOM 3409 C CA . GLU A 1 429 ? -24.376 10.811 -1.043 1.00 85.31 429 GLU A CA 1
ATOM 3410 C C . GLU A 1 429 ? -24.684 9.625 -1.961 1.00 85.31 429 GLU A C 1
ATOM 3412 O O . GLU A 1 429 ? -25.608 8.852 -1.700 1.00 85.31 429 GLU A O 1
ATOM 3417 N N . VAL A 1 430 ? -23.894 9.452 -3.028 1.00 84.44 430 VAL A N 1
ATOM 3418 C CA . VAL A 1 430 ? -24.033 8.307 -3.939 1.00 84.44 430 VAL A CA 1
ATOM 3419 C C . VAL A 1 430 ? -23.782 7.009 -3.178 1.00 84.44 430 VAL A C 1
ATOM 3421 O O . VAL A 1 430 ? -24.557 6.062 -3.313 1.00 84.44 430 VAL A O 1
ATOM 3424 N N . LEU A 1 431 ? -22.742 6.981 -2.341 1.00 86.38 431 LEU A N 1
ATOM 3425 C CA . LEU A 1 431 ? -22.397 5.817 -1.534 1.00 86.38 431 LEU A CA 1
ATOM 3426 C C . LEU A 1 431 ? -23.511 5.449 -0.543 1.00 86.38 431 LEU A C 1
ATOM 3428 O O . LEU A 1 431 ? -23.887 4.282 -0.464 1.00 86.38 431 LEU A O 1
ATOM 3432 N N . LEU A 1 432 ? -24.094 6.432 0.148 1.00 84.56 432 LEU A N 1
ATOM 3433 C CA . LEU A 1 432 ? -25.211 6.218 1.071 1.00 84.56 432 LEU A CA 1
ATOM 3434 C C . LEU A 1 432 ? -26.435 5.621 0.358 1.00 84.56 432 LEU A C 1
ATOM 3436 O O . LEU A 1 432 ? -27.079 4.710 0.876 1.00 84.56 432 LEU A O 1
ATOM 3440 N N . ARG A 1 433 ? -26.752 6.092 -0.855 1.00 80.31 433 ARG A N 1
ATOM 3441 C CA . ARG A 1 433 ? -27.852 5.528 -1.658 1.00 80.31 433 ARG A CA 1
ATOM 3442 C C . ARG A 1 433 ? -27.588 4.076 -2.041 1.00 80.31 433 ARG A C 1
ATOM 3444 O O . ARG A 1 433 ? -28.491 3.252 -1.912 1.00 80.31 433 ARG A O 1
ATOM 3451 N N . LEU A 1 434 ? -26.366 3.776 -2.483 1.00 79.00 434 LEU A N 1
ATOM 3452 C CA . LEU A 1 434 ? -25.953 2.417 -2.831 1.00 79.00 434 LEU A CA 1
ATOM 3453 C C . LEU A 1 434 ? -26.021 1.483 -1.617 1.00 79.00 434 LEU A C 1
ATOM 3455 O O . LEU A 1 434 ? -26.535 0.373 -1.736 1.00 79.00 434 LEU A O 1
ATOM 3459 N N . ALA A 1 435 ? -25.583 1.947 -0.443 1.00 75.38 435 ALA A N 1
ATOM 3460 C CA . ALA A 1 435 ? -25.677 1.192 0.806 1.00 75.38 435 ALA A CA 1
ATOM 3461 C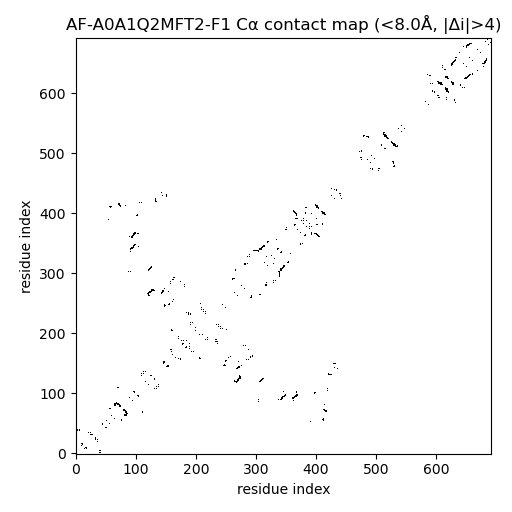 C . ALA A 1 435 ? -27.135 0.869 1.190 1.00 75.38 435 ALA A C 1
ATOM 3463 O O . ALA A 1 435 ? -27.415 -0.209 1.703 1.00 75.38 435 ALA A O 1
ATOM 3464 N N . GLN A 1 436 ? -28.081 1.757 0.868 1.00 75.62 436 GLN A N 1
ATOM 3465 C CA . GLN A 1 436 ? -29.522 1.553 1.068 1.00 75.62 436 GLN A CA 1
ATOM 3466 C C . GLN A 1 436 ? -30.195 0.704 -0.031 1.00 75.62 436 GLN A C 1
ATOM 3468 O O . GLN A 1 436 ? -31.422 0.632 -0.075 1.00 75.62 436 GLN A O 1
ATOM 3473 N N . GLY A 1 437 ? -29.433 0.115 -0.959 1.00 66.38 437 GLY A N 1
ATOM 3474 C CA . GLY A 1 437 ? -29.976 -0.666 -2.077 1.00 66.38 437 GLY A CA 1
ATOM 3475 C C . GLY A 1 437 ? -30.723 0.167 -3.126 1.00 66.38 437 GLY A C 1
ATOM 3476 O O . GLY A 1 437 ? -31.454 -0.383 -3.946 1.00 66.38 437 GLY A O 1
ATOM 3477 N N . LYS A 1 438 ? -30.563 1.497 -3.120 1.00 55.88 438 LYS A N 1
ATOM 3478 C CA . LYS A 1 438 ? -31.200 2.407 -4.082 1.00 55.88 438 LYS A CA 1
ATOM 3479 C C . LYS A 1 438 ? -30.306 2.589 -5.308 1.00 55.88 438 LYS A C 1
ATOM 3481 O O . LYS A 1 438 ? -29.083 2.644 -5.187 1.00 55.88 438 LYS A O 1
ATOM 3486 N N . SER A 1 439 ? -30.909 2.774 -6.488 1.00 50.47 439 SER A N 1
ATOM 3487 C CA . SER A 1 439 ? -30.154 3.073 -7.714 1.00 50.47 439 SER A CA 1
ATOM 3488 C C . SER A 1 439 ? -29.257 4.309 -7.524 1.00 50.47 439 SER A C 1
ATOM 3490 O O . SER A 1 439 ? -29.707 5.305 -6.923 1.00 50.47 439 SER A O 1
ATOM 3492 N N . PRO A 1 440 ? -28.009 4.280 -8.037 1.00 43.41 440 PRO A N 1
ATOM 3493 C CA . PRO A 1 440 ? -27.104 5.412 -7.934 1.00 43.41 440 PRO A CA 1
ATOM 3494 C C . PRO A 1 440 ? -27.709 6.597 -8.686 1.00 43.41 440 PRO A C 1
ATOM 3496 O O . PRO A 1 440 ? -27.883 6.565 -9.902 1.00 43.41 440 PRO A O 1
ATOM 3499 N N . ARG A 1 441 ? -28.039 7.663 -7.952 1.00 44.75 441 ARG A N 1
ATOM 3500 C CA . ARG A 1 441 ? -28.217 8.985 -8.551 1.00 44.75 441 ARG A CA 1
ATOM 3501 C C . ARG A 1 441 ? -26.879 9.675 -8.440 1.00 44.75 441 ARG A C 1
ATOM 3503 O O . ARG A 1 441 ? -26.568 10.240 -7.398 1.00 44.75 441 ARG A O 1
ATOM 3510 N N . PHE A 1 442 ? -26.084 9.574 -9.494 1.00 47.44 442 PHE A N 1
ATOM 3511 C CA . PHE A 1 442 ? -24.948 10.468 -9.650 1.00 47.44 442 PHE A CA 1
ATOM 3512 C C . PHE A 1 442 ? -25.478 11.900 -9.598 1.00 47.44 442 PHE A C 1
ATOM 3514 O O . PHE A 1 442 ? -26.574 12.129 -10.125 1.00 47.44 442 PHE A O 1
ATOM 3521 N N . PRO A 1 443 ? -24.769 12.839 -8.954 1.00 36.78 443 PRO A N 1
ATOM 3522 C CA . PRO A 1 443 ? -25.185 14.229 -8.954 1.00 36.78 443 PRO A CA 1
ATOM 3523 C C . PRO A 1 443 ? -25.413 14.662 -10.405 1.00 36.78 443 PRO A C 1
ATOM 3525 O O . PRO A 1 443 ? -24.477 14.787 -11.196 1.00 36.78 443 PRO A O 1
ATOM 3528 N N . GLN A 1 444 ? -26.685 14.835 -10.773 1.00 35.62 444 GLN A N 1
ATOM 3529 C CA . GLN A 1 444 ? -27.032 15.635 -11.932 1.00 35.62 444 GLN A CA 1
ATOM 3530 C C . GLN A 1 444 ? -26.476 17.016 -11.612 1.00 35.62 444 GLN A C 1
ATOM 3532 O O . GLN A 1 444 ? -26.698 17.514 -10.506 1.00 35.62 444 GLN A O 1
ATOM 3537 N N . ARG A 1 445 ? -25.724 17.620 -12.538 1.00 30.70 445 ARG A N 1
ATOM 3538 C CA . ARG A 1 445 ? -25.424 19.051 -12.445 1.00 30.70 445 ARG A CA 1
ATOM 3539 C C . ARG A 1 445 ? -26.761 19.742 -12.193 1.00 30.70 445 ARG A C 1
ATOM 3541 O O . ARG A 1 445 ? -27.622 19.689 -13.067 1.00 30.70 445 ARG A O 1
ATOM 3548 N N . GLN A 1 446 ? -26.968 20.283 -10.994 1.00 26.89 446 GLN A N 1
ATOM 3549 C CA . GLN A 1 446 ? -28.184 21.019 -10.693 1.00 26.89 446 GLN A CA 1
ATOM 3550 C C . GLN A 1 446 ? -28.195 22.239 -11.607 1.00 26.89 446 GLN A C 1
ATOM 3552 O O . GLN A 1 446 ? -27.480 23.213 -11.387 1.00 26.89 446 GLN A O 1
ATOM 3557 N N . GLY A 1 447 ? -28.993 22.140 -12.668 1.00 28.25 447 GLY A N 1
ATOM 3558 C CA . GLY A 1 447 ? -29.675 23.292 -13.211 1.00 28.25 447 GLY A CA 1
ATOM 3559 C C . GLY A 1 447 ? -30.572 23.847 -12.112 1.00 28.25 447 GLY A C 1
ATOM 3560 O O . GLY A 1 447 ? -31.287 23.107 -11.435 1.00 28.25 447 GLY A O 1
ATOM 3561 N N . ILE A 1 448 ? -30.475 25.153 -11.914 1.00 27.73 448 ILE A N 1
ATOM 3562 C CA . ILE A 1 448 ? -31.402 25.932 -11.106 1.00 27.73 448 ILE A CA 1
ATOM 3563 C C . ILE A 1 448 ? -32.803 25.701 -11.688 1.00 27.73 448 ILE A C 1
ATOM 3565 O O . ILE A 1 448 ? -33.017 25.895 -12.885 1.00 27.73 448 ILE A O 1
ATOM 3569 N N . CYS A 1 449 ? -33.741 25.249 -10.853 1.00 23.30 449 CYS A N 1
ATOM 3570 C CA . CYS A 1 449 ? -35.153 25.208 -11.211 1.00 23.30 449 CYS A CA 1
ATOM 3571 C C . CYS A 1 449 ? -35.611 26.639 -11.518 1.00 23.30 449 CYS A C 1
ATOM 3573 O O . CYS A 1 449 ? -35.587 27.494 -10.636 1.00 23.30 449 CYS A O 1
ATOM 3575 N N . THR A 1 450 ? -36.037 26.885 -12.754 1.00 25.30 450 THR A N 1
ATOM 3576 C CA . THR A 1 450 ? -37.072 27.883 -13.020 1.00 25.30 450 THR A CA 1
ATOM 3577 C C . THR A 1 450 ? -38.376 27.128 -13.200 1.00 25.30 450 THR A C 1
ATOM 3579 O O . THR A 1 450 ? -38.412 26.024 -13.745 1.00 25.30 450 THR A O 1
ATOM 3582 N N . ASP A 1 451 ? -39.402 27.699 -12.595 1.00 24.80 451 ASP A N 1
ATOM 3583 C CA . ASP A 1 451 ? -40.729 27.142 -12.452 1.00 24.80 451 ASP A CA 1
ATOM 3584 C C . ASP A 1 451 ? -41.400 26.861 -13.809 1.00 24.80 451 ASP A C 1
ATOM 3586 O O . ASP A 1 451 ? -41.058 27.412 -14.854 1.00 24.80 451 ASP A O 1
ATOM 3590 N N . THR A 1 452 ? -42.364 25.958 -13.739 1.00 27.09 452 THR A N 1
ATOM 3591 C CA . THR A 1 452 ? -43.336 25.531 -14.742 1.00 27.09 452 THR A CA 1
ATOM 3592 C C . THR A 1 452 ? -43.709 26.565 -15.823 1.00 27.09 452 THR A C 1
ATOM 3594 O O . THR A 1 452 ? -44.275 27.620 -15.560 1.00 27.09 452 THR A O 1
ATOM 3597 N N . GLY A 1 453 ? -43.498 26.194 -17.094 1.00 24.55 453 GLY A N 1
ATOM 3598 C CA . GLY A 1 453 ? -44.010 26.949 -18.243 1.00 24.55 453 GLY A CA 1
ATOM 3599 C C . GLY A 1 453 ? -43.600 26.390 -19.610 1.00 24.55 453 GLY A C 1
ATOM 3600 O O . GLY A 1 453 ? -42.580 26.780 -20.151 1.00 24.55 453 GLY A O 1
ATOM 3601 N N . ARG A 1 454 ? -44.422 25.473 -20.146 1.00 26.36 454 ARG A N 1
ATOM 3602 C CA . ARG A 1 454 ? -44.599 25.050 -21.561 1.00 26.36 454 ARG A CA 1
ATOM 3603 C C . ARG A 1 454 ? -43.434 25.209 -22.567 1.00 26.36 454 ARG A C 1
ATOM 3605 O O . ARG A 1 454 ? -43.125 26.308 -23.004 1.00 26.36 454 ARG A O 1
ATOM 3612 N N . GLY A 1 455 ? -43.079 24.077 -23.191 1.00 23.86 455 GLY A N 1
ATOM 3613 C CA . GLY A 1 455 ? -42.936 24.013 -24.655 1.00 23.86 455 GLY A CA 1
ATOM 3614 C C . GLY A 1 455 ? -41.608 23.495 -25.219 1.00 23.86 455 GLY A C 1
ATOM 3615 O O . GLY A 1 455 ? -40.605 24.187 -25.204 1.00 23.86 455 GLY A O 1
ATOM 3616 N N . SER A 1 456 ? -41.695 22.325 -25.864 1.00 24.84 456 SER A N 1
ATOM 3617 C CA . SER A 1 456 ? -41.063 22.018 -27.164 1.00 24.84 456 SER A CA 1
ATOM 3618 C C . SER A 1 456 ? -39.542 21.778 -27.270 1.00 24.84 456 SER A C 1
ATOM 3620 O O . SER A 1 456 ? -38.750 22.699 -27.373 1.00 24.84 456 SER A O 1
ATOM 3622 N N . ARG A 1 457 ? -39.209 20.485 -27.441 1.00 28.25 457 ARG A N 1
ATOM 3623 C CA . ARG A 1 457 ? -38.228 19.868 -28.375 1.00 28.25 457 ARG A CA 1
ATOM 3624 C C . ARG A 1 457 ? -36.855 20.539 -28.612 1.00 28.25 457 ARG A C 1
ATOM 3626 O O . ARG A 1 457 ? -36.772 21.572 -29.258 1.00 28.25 457 ARG A O 1
ATOM 3633 N N . GLY A 1 458 ? -35.784 19.760 -28.400 1.00 22.45 458 GLY A N 1
ATOM 3634 C CA . GLY A 1 458 ? -34.560 19.843 -29.223 1.00 22.45 458 GLY A CA 1
ATOM 3635 C C . GLY A 1 458 ? -33.267 19.397 -28.531 1.00 22.45 458 GLY A C 1
ATOM 3636 O O . GLY A 1 458 ? -32.996 19.805 -27.415 1.00 22.45 458 GLY A O 1
ATOM 3637 N N . ARG A 1 459 ? -32.482 18.536 -29.193 1.00 29.95 459 ARG A N 1
ATOM 3638 C CA . ARG A 1 459 ? -31.174 17.980 -28.770 1.00 29.95 459 ARG A CA 1
ATOM 3639 C C . ARG A 1 459 ? -30.012 18.990 -28.895 1.00 29.95 459 ARG A C 1
ATOM 3641 O O . ARG A 1 459 ? -30.155 19.939 -29.654 1.00 29.95 459 ARG A O 1
ATOM 3648 N N . LEU A 1 460 ? -28.854 18.604 -28.315 1.00 23.53 460 LEU A N 1
ATOM 3649 C CA . LEU A 1 460 ? -27.420 18.871 -28.658 1.00 23.53 460 LEU A CA 1
ATOM 3650 C C . LEU A 1 460 ? -26.668 19.52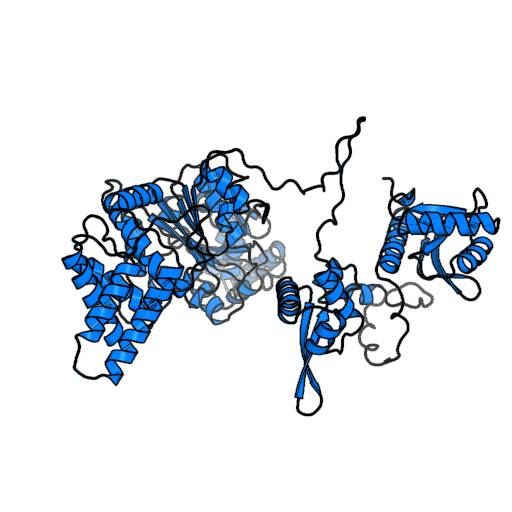0 -27.469 1.00 23.53 460 LEU A C 1
ATOM 3652 O O . LEU A 1 460 ? -27.078 20.570 -27.002 1.00 23.53 460 LEU A O 1
ATOM 3656 N N . ALA A 1 461 ? -25.773 18.831 -26.744 1.00 27.03 461 ALA A N 1
ATOM 3657 C CA . ALA A 1 461 ? -24.396 18.379 -27.041 1.00 27.03 461 ALA A CA 1
ATOM 3658 C C . ALA A 1 461 ? -23.303 19.463 -26.828 1.00 27.03 461 ALA A C 1
ATOM 3660 O O . ALA A 1 461 ? -23.376 20.533 -27.411 1.00 27.03 461 ALA A O 1
ATOM 3661 N N . ASP A 1 462 ? -22.312 19.100 -25.996 1.00 30.84 462 ASP A N 1
ATOM 3662 C CA . ASP A 1 462 ? -20.939 19.615 -25.804 1.00 30.84 462 ASP A CA 1
ATOM 3663 C C . ASP A 1 462 ? -20.643 21.110 -25.562 1.00 30.84 462 ASP A C 1
ATOM 3665 O O . ASP A 1 462 ? -20.831 21.971 -26.410 1.00 30.84 462 ASP A O 1
ATOM 3669 N N . THR A 1 463 ? -20.019 21.402 -24.411 1.00 26.50 463 THR A N 1
ATOM 3670 C CA . THR A 1 463 ? -18.643 21.945 -24.280 1.00 26.50 463 THR A CA 1
ATOM 3671 C C . THR A 1 463 ? -18.343 22.259 -22.803 1.00 26.50 463 THR A C 1
ATOM 3673 O O . THR A 1 463 ? -19.189 22.726 -22.040 1.00 26.50 463 THR A O 1
ATOM 3676 N N . GLY A 1 464 ? -17.139 21.908 -22.343 1.00 32.16 464 GLY A N 1
ATOM 3677 C CA . GLY A 1 464 ? -16.710 22.069 -20.955 1.00 32.16 464 GLY A CA 1
ATOM 3678 C C . GLY A 1 464 ? -16.151 23.458 -20.667 1.00 32.16 464 GLY A C 1
ATOM 3679 O O . GLY A 1 464 ? -15.199 23.848 -21.318 1.00 32.16 464 GLY A O 1
ATOM 3680 N N . PHE A 1 465 ? -16.711 24.154 -19.672 1.00 27.34 465 PHE A N 1
ATOM 3681 C CA . PHE A 1 465 ? -16.033 25.118 -18.778 1.00 27.34 465 PHE A CA 1
ATOM 3682 C C . PHE A 1 465 ? -16.969 25.556 -17.625 1.00 27.34 465 PHE A C 1
ATOM 3684 O O . PHE A 1 465 ? -17.007 26.710 -17.219 1.00 27.34 465 PHE A O 1
ATOM 3691 N N . ALA A 1 466 ? -17.761 24.630 -17.075 1.00 27.27 466 ALA A N 1
ATOM 3692 C CA . ALA A 1 466 ? -18.638 24.919 -15.937 1.00 27.27 466 ALA A CA 1
ATOM 3693 C C . ALA A 1 466 ? -18.018 24.374 -14.638 1.00 27.27 466 ALA A C 1
ATOM 3695 O O . ALA A 1 466 ? -18.017 23.153 -14.449 1.00 27.27 466 ALA A O 1
ATOM 3696 N N . GLY A 1 467 ? -17.508 25.260 -13.767 1.00 34.97 467 GLY A N 1
ATOM 3697 C CA . GLY A 1 467 ? -17.243 24.929 -12.355 1.00 34.97 467 GLY A CA 1
ATOM 3698 C C . GLY A 1 467 ? -15.911 25.357 -11.713 1.00 34.97 467 GLY A C 1
ATOM 3699 O O . GLY A 1 467 ? -15.472 24.663 -10.802 1.00 34.97 467 GLY A O 1
ATOM 3700 N N . VAL A 1 468 ? -15.248 26.442 -12.132 1.00 40.75 468 VAL A N 1
ATOM 3701 C CA . VAL A 1 468 ? -14.118 27.005 -11.354 1.00 40.75 468 VAL A CA 1
ATOM 3702 C C . VAL A 1 468 ? -14.682 27.984 -10.317 1.00 40.75 468 VAL A C 1
ATOM 3704 O O . VAL A 1 468 ? -15.389 28.908 -10.699 1.00 40.75 468 VAL A O 1
ATOM 3707 N N . GLU A 1 469 ? -14.409 27.785 -9.020 1.00 50.12 469 GLU A N 1
ATOM 3708 C CA . GLU A 1 469 ? -14.807 28.738 -7.967 1.00 50.12 469 GLU A CA 1
ATOM 3709 C C . GLU A 1 469 ? -14.241 30.140 -8.264 1.00 50.12 469 GLU A C 1
ATOM 3711 O O . GLU A 1 469 ? -13.036 30.278 -8.485 1.00 50.12 469 GLU A O 1
ATOM 3716 N N . ASP A 1 470 ? -15.067 31.192 -8.182 1.00 52.94 470 ASP A N 1
ATOM 3717 C CA . ASP A 1 470 ? -14.676 32.594 -8.442 1.00 52.94 470 ASP A CA 1
ATOM 3718 C C . ASP A 1 470 ? -13.410 33.028 -7.675 1.00 52.94 470 ASP A C 1
ATOM 3720 O O . ASP A 1 470 ? -12.602 33.824 -8.156 1.00 52.94 470 ASP A O 1
ATOM 3724 N N . GLY A 1 471 ? -13.175 32.448 -6.492 1.00 54.22 471 GLY A N 1
ATOM 3725 C CA . GLY A 1 471 ? -11.986 32.704 -5.677 1.00 54.22 471 GLY A CA 1
ATOM 3726 C C . GLY A 1 471 ? -10.667 32.235 -6.304 1.00 54.22 471 GLY A C 1
ATOM 3727 O O . GLY A 1 471 ? -9.629 32.848 -6.051 1.00 54.22 471 GLY A O 1
ATOM 3728 N N . VAL A 1 472 ? -10.686 31.181 -7.127 1.00 59.84 472 VAL A N 1
ATOM 3729 C CA . VAL A 1 472 ? -9.499 30.684 -7.842 1.00 59.84 472 VAL A CA 1
ATOM 3730 C C . VAL A 1 472 ? -9.078 31.685 -8.908 1.00 59.84 472 VAL A C 1
ATOM 3732 O O . VAL A 1 472 ? -7.907 32.055 -8.970 1.00 59.84 472 VAL A O 1
ATOM 3735 N N . LEU A 1 473 ? -10.035 32.164 -9.706 1.00 60.09 473 LEU A N 1
ATOM 3736 C CA . LEU A 1 473 ? -9.776 33.140 -10.762 1.00 60.09 473 LEU A CA 1
ATOM 3737 C C . LEU A 1 473 ? -9.296 34.472 -10.179 1.00 60.09 473 LEU A C 1
ATOM 3739 O O . LEU A 1 473 ? -8.325 35.029 -10.682 1.00 60.09 473 LEU A O 1
ATOM 3743 N N . LEU A 1 474 ? -9.890 34.932 -9.072 1.00 65.88 474 LEU A N 1
ATOM 3744 C CA . LEU A 1 474 ? -9.441 36.135 -8.361 1.00 65.88 474 LEU A CA 1
ATOM 3745 C C . LEU A 1 474 ? -8.000 36.009 -7.858 1.00 65.88 474 LEU A C 1
ATOM 3747 O O . LEU A 1 474 ? -7.196 36.925 -8.036 1.00 65.88 474 LEU A O 1
ATOM 3751 N N . LEU A 1 475 ? -7.656 34.870 -7.249 1.00 73.31 475 LEU A N 1
ATOM 3752 C CA . LEU A 1 475 ? -6.316 34.649 -6.721 1.00 73.31 475 LEU A CA 1
ATOM 3753 C C . LEU A 1 475 ? -5.283 34.567 -7.848 1.00 73.31 475 LEU A C 1
ATOM 3755 O O . LEU A 1 475 ? -4.249 35.218 -7.740 1.00 73.31 475 LEU A O 1
ATOM 3759 N N . VAL A 1 476 ? -5.572 33.807 -8.911 1.00 70.69 476 VAL A N 1
ATOM 3760 C CA . VAL A 1 476 ? -4.722 33.635 -10.105 1.00 70.69 476 VAL A CA 1
ATOM 3761 C C . VAL A 1 476 ? -4.508 34.967 -10.822 1.00 70.69 476 VAL A C 1
ATOM 3763 O O . VAL A 1 476 ? -3.369 35.309 -11.132 1.00 70.69 476 VAL A O 1
ATOM 3766 N N . ASN A 1 477 ? -5.571 35.751 -11.004 1.00 66.94 477 ASN A N 1
ATOM 3767 C CA . ASN A 1 477 ? -5.500 37.081 -11.599 1.00 66.94 477 ASN A CA 1
ATOM 3768 C C . ASN A 1 477 ? -4.600 38.023 -10.778 1.00 66.94 477 ASN A C 1
ATOM 3770 O O . ASN A 1 477 ? -3.742 38.695 -11.344 1.00 66.94 477 ASN A O 1
ATOM 3774 N N . ASP A 1 478 ? -4.699 38.016 -9.444 1.00 80.38 478 ASP A N 1
ATOM 3775 C CA . ASP A 1 478 ? -3.816 38.836 -8.600 1.00 80.38 478 ASP A CA 1
ATOM 3776 C C . ASP A 1 478 ? -2.337 38.416 -8.699 1.00 80.38 478 ASP A C 1
ATOM 3778 O O . ASP A 1 478 ? -1.454 39.273 -8.681 1.00 80.38 478 ASP A O 1
ATOM 3782 N N . ILE A 1 479 ? -2.044 37.116 -8.885 1.00 78.88 479 ILE A N 1
ATOM 3783 C CA . ILE A 1 479 ? -0.668 36.629 -9.117 1.00 78.88 479 ILE A CA 1
ATOM 3784 C C . ILE A 1 479 ? -0.059 37.244 -10.379 1.00 78.88 479 ILE A C 1
ATOM 3786 O O . ILE A 1 479 ? 1.128 37.561 -10.393 1.00 78.88 479 ILE A O 1
ATOM 3790 N N . ILE A 1 480 ? -0.867 37.409 -11.424 1.00 62.94 480 ILE A N 1
ATOM 3791 C CA . ILE A 1 480 ? -0.431 37.925 -12.727 1.00 62.94 480 ILE A CA 1
ATOM 3792 C C . ILE A 1 480 ? -0.237 39.437 -12.669 1.00 62.94 480 ILE A C 1
ATOM 3794 O O . ILE A 1 480 ? 0.772 39.953 -13.147 1.00 62.94 480 ILE A O 1
ATOM 3798 N N . VAL A 1 481 ? -1.203 40.147 -12.082 1.00 60.84 481 VAL A N 1
ATOM 3799 C CA . VAL A 1 481 ? -1.209 41.615 -12.050 1.00 60.84 481 VAL A CA 1
ATOM 3800 C C . VAL A 1 481 ? -0.169 42.151 -11.059 1.00 60.84 481 VAL A C 1
ATOM 3802 O O . VAL A 1 481 ? 0.456 43.182 -11.312 1.00 60.84 481 VAL A O 1
ATOM 3805 N N . HIS A 1 482 ? 0.067 41.433 -9.957 1.00 72.50 482 HIS A N 1
ATOM 3806 C CA . HIS A 1 482 ? 0.946 41.859 -8.869 1.00 72.50 482 HIS A CA 1
ATOM 3807 C C . HIS A 1 482 ? 1.933 40.748 -8.456 1.00 72.50 482 HIS A C 1
ATOM 3809 O O . HIS A 1 482 ? 1.847 40.226 -7.337 1.00 72.50 482 HIS A O 1
ATOM 3815 N N . PRO A 1 483 ? 2.878 40.364 -9.335 1.00 73.38 483 PRO A N 1
ATOM 3816 C CA . PRO A 1 483 ? 3.752 39.205 -9.123 1.00 73.38 483 PRO A CA 1
ATOM 3817 C C . PRO A 1 483 ? 4.694 39.368 -7.922 1.00 73.38 483 PRO A C 1
ATOM 3819 O O . PRO A 1 483 ? 4.929 38.409 -7.188 1.00 73.38 483 PRO A O 1
ATOM 3822 N N . ASP A 1 484 ? 5.152 40.593 -7.659 1.00 76.31 484 ASP A N 1
ATOM 3823 C CA . ASP A 1 484 ? 6.123 40.897 -6.599 1.00 76.31 484 ASP A CA 1
ATOM 3824 C C . ASP A 1 484 ? 5.477 41.069 -5.214 1.00 76.31 484 ASP A C 1
ATOM 3826 O O . ASP A 1 484 ? 6.154 41.318 -4.205 1.00 76.31 484 ASP A O 1
ATOM 3830 N N . ASP A 1 485 ? 4.149 40.947 -5.138 1.00 79.06 485 ASP A N 1
ATOM 3831 C CA . ASP A 1 485 ? 3.392 41.155 -3.917 1.00 79.06 485 ASP A CA 1
ATOM 3832 C C . ASP A 1 485 ? 3.289 39.933 -3.015 1.00 79.06 485 ASP A C 1
ATOM 3834 O O . ASP A 1 485 ? 3.311 38.770 -3.412 1.00 79.06 485 ASP A O 1
ATOM 3838 N N . GLY A 1 486 ? 3.205 40.240 -1.723 1.00 80.25 486 GLY A N 1
ATOM 3839 C CA . GLY A 1 486 ? 3.253 39.252 -0.666 1.00 80.25 486 GLY A CA 1
ATOM 3840 C C . GLY A 1 486 ? 1.865 38.704 -0.423 1.00 80.25 486 GLY A C 1
ATOM 3841 O O . GLY A 1 486 ? 0.873 39.427 -0.506 1.00 80.25 486 GLY A O 1
ATOM 3842 N N . VAL A 1 487 ? 1.812 37.442 -0.020 1.00 84.38 487 VAL A N 1
ATOM 3843 C CA . VAL A 1 487 ? 0.569 36.696 0.200 1.00 84.38 487 VAL A CA 1
ATOM 3844 C C . VAL A 1 487 ? -0.467 37.467 1.048 1.00 84.38 487 VAL A C 1
ATOM 3846 O O . VAL A 1 487 ? -1.647 37.483 0.718 1.00 84.38 487 VAL A O 1
ATOM 3849 N N . ARG A 1 488 ? -0.041 38.178 2.102 1.00 79.25 488 ARG A N 1
ATOM 3850 C CA . ARG A 1 488 ? -0.945 38.941 2.987 1.00 79.25 488 ARG A CA 1
ATOM 3851 C C . ARG A 1 488 ? -1.566 40.177 2.318 1.00 79.25 488 ARG A C 1
ATOM 3853 O O . ARG A 1 488 ? -2.732 40.471 2.566 1.00 79.25 488 ARG A O 1
ATOM 3860 N N . VAL A 1 489 ? -0.803 40.884 1.481 1.00 80.00 489 VAL A N 1
ATOM 3861 C CA . VAL A 1 489 ? -1.284 42.063 0.735 1.00 80.00 489 VAL A CA 1
ATOM 3862 C C . VAL A 1 489 ? -2.266 41.618 -0.347 1.00 80.00 489 VAL A C 1
ATOM 3864 O O . VAL A 1 489 ? -3.357 42.175 -0.446 1.00 80.00 489 VAL A O 1
ATOM 3867 N N . ARG A 1 490 ? -1.921 40.539 -1.059 1.00 88.44 490 ARG A N 1
ATOM 3868 C CA . ARG A 1 490 ? -2.773 39.873 -2.050 1.00 88.44 490 ARG A CA 1
ATOM 3869 C C . ARG A 1 490 ? -4.131 39.483 -1.477 1.00 88.44 490 ARG A C 1
ATOM 3871 O O . ARG A 1 490 ? -5.156 39.840 -2.039 1.00 88.44 490 ARG A O 1
ATOM 3878 N N . TYR A 1 491 ? -4.158 38.817 -0.323 1.00 87.56 491 TYR A N 1
ATOM 3879 C CA . TYR A 1 491 ? -5.411 38.362 0.296 1.00 87.56 491 TYR A CA 1
ATOM 3880 C C . TYR A 1 491 ? -6.344 39.512 0.669 1.00 87.56 491 TYR A C 1
ATOM 3882 O O . TYR A 1 491 ? -7.550 39.421 0.449 1.00 87.56 491 TYR A O 1
ATOM 3890 N N . LYS A 1 492 ? -5.778 40.614 1.177 1.00 78.19 492 LYS A N 1
ATOM 3891 C CA . LYS A 1 492 ? -6.542 41.824 1.486 1.00 78.19 492 LYS A CA 1
ATOM 3892 C C . LYS A 1 492 ? -7.099 42.478 0.215 1.00 78.19 492 LYS A C 1
ATOM 3894 O O . LYS A 1 492 ? -8.226 42.954 0.239 1.00 78.19 492 LYS A O 1
ATOM 3899 N N . ARG A 1 493 ? -6.332 42.477 -0.883 1.00 81.94 493 ARG A N 1
ATOM 3900 C CA . ARG A 1 493 ? -6.713 43.079 -2.172 1.00 81.94 493 ARG A CA 1
ATOM 3901 C C . ARG A 1 493 ? -7.851 42.332 -2.865 1.00 81.94 493 ARG A C 1
ATOM 3903 O O . ARG A 1 493 ? -8.777 42.966 -3.349 1.00 81.94 493 ARG A O 1
ATOM 3910 N N . ILE A 1 494 ? -7.817 41.000 -2.849 1.00 74.00 494 ILE A N 1
ATOM 3911 C CA . ILE A 1 494 ? -8.855 40.151 -3.461 1.00 74.00 494 ILE A CA 1
ATOM 3912 C C . ILE A 1 494 ? -10.091 39.946 -2.566 1.00 74.00 494 ILE A C 1
ATOM 3914 O O . ILE A 1 494 ? -10.978 39.175 -2.921 1.00 74.00 494 ILE A O 1
ATOM 3918 N N . GLY A 1 495 ? -10.144 40.581 -1.388 1.00 72.31 495 GLY A N 1
ATOM 3919 C CA . GLY A 1 495 ? -11.297 40.520 -0.483 1.00 72.31 495 GLY A CA 1
ATOM 3920 C C . GLY A 1 495 ? -11.574 39.137 0.122 1.00 72.31 495 GLY A C 1
ATOM 3921 O O . GLY A 1 495 ? -12.678 38.889 0.603 1.00 72.31 495 GLY A O 1
ATOM 3922 N N . LEU A 1 496 ? -10.600 38.219 0.109 1.00 75.12 496 LEU A N 1
ATOM 3923 C CA . LEU A 1 496 ? -10.763 36.869 0.654 1.00 75.12 496 LEU A CA 1
ATOM 3924 C C . LEU A 1 496 ? -10.247 36.781 2.093 1.00 75.12 496 LEU A C 1
ATOM 3926 O O . LEU A 1 496 ? -9.186 37.306 2.434 1.00 75.12 496 LEU A O 1
ATOM 3930 N N . SER A 1 497 ? -10.967 36.036 2.939 1.00 77.31 497 SER A N 1
ATOM 3931 C CA . SER A 1 497 ? -10.486 35.725 4.286 1.00 77.31 497 SER A CA 1
ATOM 3932 C C . SER A 1 497 ? -9.168 34.947 4.219 1.00 77.31 497 SER A C 1
ATOM 3934 O O . SER A 1 497 ? -8.956 34.124 3.325 1.00 77.31 497 SER A O 1
ATOM 3936 N N . VAL A 1 498 ? -8.277 35.171 5.191 1.00 73.00 498 VAL A N 1
ATOM 3937 C CA . VAL A 1 498 ? -6.943 34.541 5.222 1.00 73.00 498 VAL A CA 1
ATOM 3938 C C . VAL A 1 498 ? -7.035 33.011 5.165 1.00 73.00 498 VAL A C 1
ATOM 3940 O O . VAL A 1 498 ? -6.217 32.376 4.504 1.00 73.00 498 VAL A O 1
ATOM 3943 N N . GLY A 1 499 ? -8.047 32.415 5.807 1.00 67.38 499 GLY A N 1
ATOM 3944 C CA . GLY A 1 499 ? -8.300 30.972 5.758 1.00 67.38 499 GLY A CA 1
ATOM 3945 C C . GLY A 1 499 ? -8.703 30.484 4.364 1.00 67.38 499 GLY A C 1
ATOM 3946 O O . GLY A 1 499 ? -8.089 29.552 3.844 1.00 67.38 499 GLY A O 1
ATOM 3947 N N . LYS A 1 500 ? -9.675 31.149 3.720 1.00 66.62 500 LYS A N 1
ATOM 3948 C CA . LYS A 1 500 ? -10.148 30.787 2.372 1.00 66.62 500 LYS A CA 1
ATOM 3949 C C . LYS A 1 500 ? -9.052 30.987 1.322 1.00 66.62 500 LYS A C 1
ATOM 3951 O O . LYS A 1 500 ? -8.807 30.099 0.512 1.00 66.62 500 LYS A O 1
ATOM 3956 N N . ALA A 1 501 ? -8.329 32.103 1.381 1.00 73.88 501 ALA A N 1
ATOM 3957 C CA . ALA A 1 501 ? -7.253 32.403 0.442 1.00 73.88 501 ALA A CA 1
ATOM 3958 C C . ALA A 1 501 ? -6.033 31.479 0.614 1.00 73.88 501 ALA A C 1
ATOM 3960 O O . ALA A 1 501 ? -5.396 31.106 -0.373 1.00 73.88 501 ALA A O 1
ATOM 3961 N N . ASN A 1 502 ? -5.717 31.059 1.847 1.00 81.50 502 ASN A N 1
ATOM 3962 C CA . ASN A 1 502 ? -4.686 30.045 2.075 1.00 81.50 502 ASN A CA 1
ATOM 3963 C C . ASN A 1 502 ? -5.113 28.673 1.559 1.00 81.50 502 ASN A C 1
ATOM 3965 O O . ASN A 1 502 ? -4.283 28.003 0.955 1.00 81.50 502 ASN A O 1
ATOM 3969 N N . ARG A 1 503 ? -6.375 28.272 1.749 1.00 76.06 503 ARG A N 1
ATOM 3970 C CA . ARG A 1 503 ? -6.899 27.011 1.211 1.00 76.06 503 ARG A CA 1
ATOM 3971 C C . ARG A 1 503 ? -6.770 26.962 -0.314 1.00 76.06 503 ARG A C 1
ATOM 3973 O O . ARG A 1 503 ? -6.124 26.055 -0.825 1.00 76.06 503 ARG A O 1
ATOM 3980 N N . LEU A 1 504 ? -7.246 27.997 -1.007 1.00 75.75 504 LEU A N 1
ATOM 3981 C CA . LEU A 1 504 ? -7.130 28.113 -2.466 1.00 75.75 504 LEU A CA 1
ATOM 3982 C C . LEU A 1 504 ? -5.670 28.146 -2.934 1.00 75.75 504 LEU A C 1
ATOM 3984 O O . LEU A 1 504 ? -5.303 27.471 -3.891 1.00 75.75 504 LEU A O 1
ATOM 3988 N N . LYS A 1 505 ? -4.797 28.883 -2.232 1.00 85.06 505 LYS A N 1
ATOM 3989 C CA . LYS A 1 505 ? -3.355 28.877 -2.523 1.00 85.06 505 LYS A CA 1
ATOM 3990 C C . LYS A 1 505 ? -2.770 27.466 -2.409 1.00 85.06 505 LYS A C 1
ATOM 3992 O O . LYS A 1 505 ? -1.989 27.079 -3.271 1.00 85.06 505 LYS A O 1
ATOM 3997 N N . GLN A 1 506 ? -3.107 26.716 -1.357 1.00 77.38 506 GLN A N 1
ATOM 3998 C CA . GLN A 1 506 ? -2.601 25.353 -1.175 1.00 77.38 506 GLN A CA 1
ATOM 3999 C C . GLN A 1 506 ? -3.134 24.406 -2.251 1.00 77.38 506 GLN A C 1
ATOM 4001 O O . GLN A 1 506 ? -2.361 23.627 -2.797 1.00 77.38 506 GLN A O 1
ATOM 4006 N N . GLU A 1 507 ? -4.409 24.521 -2.621 1.00 65.31 507 GLU A N 1
ATOM 4007 C CA . GLU A 1 507 ? -4.999 23.749 -3.719 1.00 65.31 507 GLU A CA 1
ATOM 4008 C C . GLU A 1 507 ? -4.269 24.025 -5.047 1.00 65.31 507 GLU A C 1
ATOM 4010 O O . GLU A 1 507 ? -3.852 23.090 -5.728 1.00 65.31 507 GLU A O 1
ATOM 4015 N N . LEU A 1 508 ? -3.987 25.292 -5.370 1.00 71.56 508 LEU A N 1
ATOM 4016 C CA . LEU A 1 508 ? -3.245 25.668 -6.581 1.00 71.56 508 LEU A CA 1
ATOM 4017 C C . LEU A 1 508 ? -1.765 25.250 -6.563 1.00 71.56 508 LEU A C 1
ATOM 4019 O O . LEU A 1 508 ? -1.205 24.941 -7.618 1.00 71.56 508 LEU A O 1
A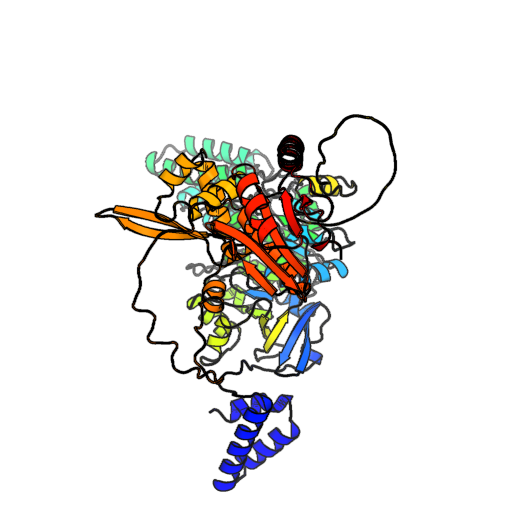TOM 4023 N N . LEU A 1 509 ? -1.123 25.232 -5.389 1.00 71.38 509 LEU A N 1
ATOM 4024 C CA . LEU A 1 509 ? 0.238 24.706 -5.221 1.00 71.38 509 LEU A CA 1
ATOM 4025 C C . LEU A 1 509 ? 0.269 23.185 -5.432 1.00 71.38 509 LEU A C 1
ATOM 4027 O O . LEU A 1 509 ? 1.164 22.682 -6.108 1.00 71.38 509 LEU A O 1
ATOM 4031 N N . VAL A 1 510 ? -0.719 22.457 -4.897 1.00 63.03 510 VAL A N 1
ATOM 4032 C CA . VAL A 1 510 ? -0.852 20.994 -5.043 1.00 63.03 510 VAL A CA 1
ATOM 4033 C C . VAL A 1 510 ? -1.143 20.599 -6.488 1.00 63.03 510 VAL A C 1
ATOM 4035 O O . VAL A 1 510 ? -0.564 19.634 -6.985 1.00 63.03 510 VAL A O 1
ATOM 4038 N N . LEU A 1 511 ? -1.989 21.366 -7.177 1.00 57.47 511 LEU A N 1
ATOM 4039 C CA . LEU A 1 511 ? -2.262 21.200 -8.606 1.00 57.47 511 LEU A CA 1
ATOM 4040 C C . LEU A 1 511 ? -1.054 21.551 -9.491 1.00 57.47 511 LEU A C 1
ATOM 4042 O O . LEU A 1 511 ? -1.078 21.295 -10.691 1.00 57.47 511 LEU A O 1
ATOM 4046 N N . GLY A 1 512 ? 0.002 22.141 -8.921 1.00 54.50 512 GLY A N 1
ATOM 4047 C CA . GLY A 1 512 ? 1.190 22.562 -9.658 1.00 54.50 512 GLY A CA 1
ATOM 4048 C C . GLY A 1 512 ? 0.940 23.762 -10.568 1.00 54.50 512 GLY A C 1
ATOM 4049 O O . GLY A 1 512 ? 1.741 24.023 -11.463 1.00 54.50 512 GLY A O 1
ATOM 4050 N N . TRP A 1 513 ? -0.159 24.492 -10.364 1.00 75.44 513 TRP A N 1
ATOM 4051 C CA . TRP A 1 513 ? -0.547 25.629 -11.199 1.00 75.44 513 TRP A CA 1
ATOM 4052 C C . TRP A 1 513 ? 0.150 26.921 -10.776 1.00 75.44 513 TRP A C 1
ATOM 4054 O O . TRP A 1 513 ? 0.394 27.795 -11.607 1.00 75.44 513 TRP A O 1
ATOM 4064 N N . ILE A 1 514 ? 0.541 27.025 -9.507 1.00 81.69 514 ILE A N 1
ATOM 4065 C CA . ILE A 1 514 ? 1.352 28.130 -8.986 1.00 81.69 514 ILE A CA 1
ATOM 4066 C C . ILE A 1 514 ? 2.578 27.582 -8.243 1.00 81.69 514 ILE A C 1
ATOM 4068 O O . ILE A 1 514 ? 2.609 26.425 -7.830 1.00 81.69 514 ILE A O 1
ATOM 4072 N N . ARG A 1 515 ? 3.603 28.413 -8.071 1.00 82.94 515 ARG A N 1
ATOM 4073 C CA . ARG A 1 515 ? 4.804 28.165 -7.262 1.00 82.94 515 ARG A CA 1
ATOM 4074 C C . ARG A 1 515 ? 4.950 29.287 -6.247 1.00 82.94 515 ARG A C 1
ATOM 4076 O O . ARG A 1 515 ? 4.430 30.379 -6.449 1.00 82.94 515 ARG A O 1
ATOM 4083 N N . GLN A 1 516 ? 5.663 29.022 -5.159 1.00 88.88 516 GLN A N 1
ATOM 4084 C CA . GLN A 1 516 ? 5.978 30.031 -4.151 1.00 88.88 516 GLN A CA 1
ATOM 4085 C C . GLN A 1 516 ? 7.488 30.185 -4.000 1.00 88.88 516 GLN A C 1
ATOM 4087 O O . GLN A 1 516 ? 8.217 29.191 -4.012 1.00 88.88 516 GLN A O 1
ATOM 4092 N N . ARG A 1 517 ? 7.948 31.424 -3.826 1.00 81.12 517 ARG A N 1
ATOM 4093 C CA . ARG A 1 517 ? 9.358 31.759 -3.618 1.00 81.12 517 ARG A CA 1
ATOM 4094 C C . ARG A 1 517 ? 9.490 32.744 -2.465 1.00 81.12 517 ARG A C 1
ATOM 4096 O O . ARG A 1 517 ? 8.724 33.696 -2.367 1.00 81.12 517 ARG A O 1
ATOM 4103 N N . ALA A 1 518 ? 10.464 32.519 -1.587 1.00 78.62 518 ALA A N 1
ATOM 4104 C CA . ALA A 1 518 ? 10.844 33.497 -0.574 1.00 78.62 518 ALA A CA 1
ATOM 4105 C C . ALA A 1 518 ? 11.905 34.441 -1.156 1.00 78.62 518 ALA A C 1
ATOM 4107 O O . ALA A 1 518 ? 12.956 33.986 -1.606 1.00 78.62 518 ALA A O 1
ATOM 4108 N N . VAL A 1 519 ? 11.627 35.741 -1.147 1.00 76.38 519 VAL A N 1
ATOM 4109 C CA . VAL A 1 519 ? 12.522 36.800 -1.625 1.00 76.38 519 VAL A CA 1
ATOM 4110 C C . VAL A 1 519 ? 12.948 37.655 -0.436 1.00 76.38 519 VAL A C 1
ATOM 4112 O O . VAL A 1 519 ? 12.125 38.004 0.413 1.00 76.38 519 VAL A O 1
ATOM 4115 N N . ALA A 1 520 ? 14.244 37.949 -0.339 1.00 63.88 520 ALA A N 1
ATOM 4116 C CA . ALA A 1 520 ? 14.779 38.824 0.697 1.00 63.88 520 ALA A CA 1
ATOM 4117 C C . ALA A 1 520 ? 14.396 40.281 0.402 1.00 63.88 520 ALA A C 1
ATOM 4119 O O . ALA A 1 520 ? 14.590 40.762 -0.711 1.00 63.88 520 ALA A O 1
ATOM 4120 N N . VAL A 1 521 ? 13.853 40.971 1.402 1.00 62.31 521 VAL A N 1
ATOM 4121 C CA . VAL A 1 521 ? 13.542 42.402 1.364 1.00 62.31 521 VAL A CA 1
ATOM 4122 C C . VAL A 1 521 ? 14.145 43.014 2.629 1.00 62.31 521 VAL A C 1
ATOM 4124 O O . VAL A 1 521 ? 13.586 42.899 3.725 1.00 62.31 521 VAL A O 1
ATOM 4127 N N . GLY A 1 522 ? 15.345 43.585 2.493 1.00 66.75 522 GLY A N 1
ATOM 4128 C CA . GLY A 1 522 ? 16.162 44.015 3.632 1.00 66.75 522 GLY A CA 1
ATOM 4129 C C . GLY A 1 522 ? 16.518 42.840 4.555 1.00 66.75 522 GLY A C 1
ATOM 4130 O O . GLY A 1 522 ? 17.021 41.818 4.095 1.00 66.75 522 GLY A O 1
ATOM 4131 N N . ILE A 1 523 ? 16.217 42.967 5.854 1.00 53.53 523 ILE A N 1
ATOM 4132 C CA . ILE A 1 523 ? 16.481 41.944 6.892 1.00 53.53 523 ILE A CA 1
ATOM 4133 C C . ILE A 1 523 ? 15.367 40.867 6.939 1.00 53.53 523 ILE A C 1
ATOM 4135 O O . ILE A 1 523 ? 15.500 39.840 7.602 1.00 53.53 523 ILE A O 1
ATOM 4139 N N . THR A 1 524 ? 14.253 41.056 6.218 1.00 49.31 524 THR A N 1
ATOM 4140 C CA . THR A 1 524 ? 13.083 40.155 6.256 1.00 49.31 524 THR A CA 1
ATOM 4141 C C . THR A 1 524 ? 12.906 39.361 4.959 1.00 49.31 524 THR A C 1
ATOM 4143 O O . THR A 1 524 ? 13.450 39.714 3.915 1.00 49.31 524 THR A O 1
ATOM 4146 N N . ARG A 1 525 ? 12.141 38.259 5.002 1.00 65.94 525 ARG A N 1
ATOM 4147 C CA . ARG A 1 525 ? 11.807 37.442 3.821 1.00 65.94 525 ARG A CA 1
ATOM 4148 C C . ARG A 1 525 ? 10.317 37.542 3.502 1.00 65.94 525 ARG A C 1
ATOM 4150 O O . ARG A 1 525 ? 9.478 37.297 4.366 1.00 65.94 525 ARG A O 1
ATOM 4157 N N . LYS A 1 526 ? 9.988 37.852 2.249 1.00 77.44 526 LYS A N 1
ATOM 4158 C CA . LYS A 1 526 ? 8.622 37.944 1.717 1.00 77.44 526 LYS A CA 1
ATOM 4159 C C . LYS A 1 526 ? 8.341 36.736 0.827 1.00 77.44 526 LYS A C 1
ATOM 4161 O O . LYS A 1 526 ? 9.147 36.408 -0.036 1.00 77.44 526 LYS A O 1
ATOM 4166 N N . VAL A 1 527 ? 7.204 36.069 1.023 1.00 79.50 527 VAL A N 1
ATOM 4167 C CA . VAL A 1 527 ? 6.759 34.994 0.120 1.00 79.50 527 VAL A CA 1
ATOM 4168 C C . VAL A 1 527 ? 5.961 35.611 -1.020 1.00 79.50 527 VAL A C 1
ATOM 4170 O O . VAL A 1 527 ? 4.921 36.226 -0.772 1.00 79.50 527 VAL A O 1
ATOM 4173 N N . ILE A 1 528 ? 6.446 35.421 -2.241 1.00 83.00 528 ILE A N 1
ATOM 4174 C CA . ILE A 1 528 ? 5.753 35.746 -3.488 1.00 83.00 528 ILE A CA 1
ATOM 4175 C C . ILE A 1 528 ? 5.253 34.458 -4.141 1.00 83.00 528 ILE A C 1
ATOM 4177 O O . ILE A 1 528 ? 5.764 33.367 -3.861 1.00 83.00 528 ILE A O 1
ATOM 4181 N N . LEU A 1 529 ? 4.236 34.578 -4.990 1.00 82.94 529 LEU A N 1
ATOM 4182 C CA . LEU A 1 529 ? 3.715 33.455 -5.765 1.00 82.94 529 LEU A CA 1
ATOM 4183 C C . LEU A 1 529 ? 3.856 33.766 -7.251 1.00 82.94 529 LEU A C 1
ATOM 4185 O O . LEU A 1 529 ? 3.665 34.908 -7.656 1.00 82.94 529 LEU A O 1
ATOM 4189 N N . GLU A 1 530 ? 4.116 32.736 -8.041 1.00 83.25 530 GLU A N 1
ATOM 4190 C CA . GLU A 1 530 ? 4.296 32.796 -9.491 1.00 83.25 530 GLU A CA 1
ATOM 4191 C C . GLU A 1 530 ? 3.411 31.733 -10.152 1.00 83.25 530 GLU A C 1
ATOM 4193 O O . GLU A 1 530 ? 3.198 30.668 -9.573 1.00 83.25 530 GLU A O 1
ATOM 4198 N N . ILE A 1 531 ? 2.909 31.967 -11.367 1.00 78.00 531 ILE A N 1
ATOM 4199 C CA . ILE A 1 531 ? 2.183 30.922 -12.106 1.00 78.00 531 ILE A CA 1
ATOM 4200 C C . ILE A 1 531 ? 3.186 29.967 -12.760 1.00 78.00 531 ILE A C 1
ATOM 4202 O O . ILE A 1 531 ? 4.072 30.385 -13.508 1.00 78.00 531 ILE A O 1
ATOM 4206 N N . ALA A 1 532 ? 3.031 28.672 -12.490 1.00 76.44 532 ALA A N 1
ATOM 4207 C CA . ALA A 1 532 ? 3.837 27.614 -13.089 1.00 76.44 532 ALA A CA 1
ATOM 4208 C C . ALA A 1 532 ? 3.449 27.375 -14.557 1.00 76.44 532 ALA A C 1
ATOM 4210 O O . ALA A 1 532 ? 2.315 27.631 -14.941 1.00 76.44 532 ALA A O 1
ATOM 4211 N N . ASP A 1 533 ? 4.328 26.782 -15.368 1.00 68.94 533 ASP A N 1
ATOM 4212 C CA . ASP A 1 533 ? 4.038 26.507 -16.791 1.00 68.94 533 ASP A CA 1
ATOM 4213 C C . ASP A 1 533 ? 2.798 25.618 -17.017 1.00 68.94 533 ASP A C 1
ATOM 4215 O O . ASP A 1 533 ? 2.122 25.715 -18.038 1.00 68.94 533 ASP A O 1
ATOM 4219 N N . GLU A 1 534 ? 2.464 24.755 -16.058 1.00 58.56 534 GLU A N 1
ATOM 4220 C CA . GLU A 1 534 ? 1.241 23.950 -16.095 1.00 58.56 534 GLU A CA 1
ATOM 4221 C C . GLU A 1 534 ? -0.008 24.783 -15.797 1.00 58.56 534 GLU A C 1
ATOM 4223 O O . GLU A 1 534 ? -0.978 24.701 -16.544 1.00 58.56 534 GLU A O 1
ATOM 4228 N N . GLY A 1 535 ? 0.056 25.678 -14.806 1.00 59.91 535 GLY A N 1
ATOM 4229 C CA . GLY A 1 535 ? -1.000 26.662 -14.566 1.00 59.91 535 GLY A CA 1
ATOM 4230 C C . GLY A 1 535 ? -1.175 27.605 -15.749 1.00 59.91 535 GLY A C 1
ATOM 4231 O O . GLY A 1 535 ? -2.296 27.868 -16.159 1.00 59.91 535 GLY A O 1
ATOM 4232 N N . LYS A 1 536 ? -0.079 28.041 -16.376 1.00 62.38 536 LYS A N 1
ATOM 4233 C CA . LYS A 1 536 ? -0.124 28.864 -17.587 1.00 62.38 536 LYS A CA 1
ATOM 4234 C C . LYS A 1 536 ? -0.881 28.166 -18.717 1.00 62.38 536 LYS A C 1
ATOM 4236 O O . LYS A 1 536 ? -1.770 28.771 -19.291 1.00 62.38 536 LYS A O 1
ATOM 4241 N N . ARG A 1 537 ? -0.640 26.875 -18.964 1.00 57.66 537 ARG A N 1
ATOM 4242 C CA . ARG A 1 537 ? -1.401 26.100 -19.964 1.00 57.66 537 ARG A CA 1
ATOM 4243 C C . ARG A 1 537 ? -2.883 25.959 -19.619 1.00 57.66 537 ARG A C 1
ATOM 4245 O O . ARG A 1 537 ? -3.719 26.077 -20.507 1.00 57.66 537 ARG A O 1
ATOM 4252 N N . VAL A 1 538 ? -3.206 25.735 -18.346 1.00 52.22 538 VAL A N 1
ATOM 4253 C CA . VAL A 1 538 ? -4.596 25.611 -17.874 1.00 52.22 538 VAL A CA 1
ATOM 4254 C C . VAL A 1 538 ? -5.350 26.941 -17.968 1.00 52.22 538 VAL A C 1
ATOM 4256 O O . VAL A 1 538 ? -6.520 26.951 -18.339 1.00 52.22 538 VAL A O 1
ATOM 4259 N N . PHE A 1 539 ? -4.679 28.058 -17.684 1.00 53.94 539 PHE A N 1
ATOM 4260 C CA . PHE A 1 539 ? -5.250 29.407 -17.735 1.00 53.94 539 PHE A CA 1
ATOM 4261 C C . PHE A 1 539 ? -5.059 30.110 -19.089 1.00 53.94 539 PHE A C 1
ATOM 4263 O O . PHE A 1 539 ? -5.415 31.276 -19.218 1.00 53.94 539 PHE A O 1
ATOM 4270 N N . GLY A 1 540 ? -4.498 29.429 -20.096 1.00 51.47 540 GLY A N 1
ATOM 4271 C CA . GLY A 1 540 ? -4.269 29.998 -21.429 1.00 51.47 540 GLY A CA 1
ATOM 4272 C C . GLY A 1 540 ? -3.230 31.129 -21.481 1.00 51.47 540 GLY A C 1
ATOM 4273 O O . GLY A 1 540 ? -3.310 31.986 -22.354 1.00 51.47 540 GLY A O 1
ATOM 4274 N N . LEU A 1 541 ? -2.270 31.154 -20.554 1.00 50.88 541 LEU A N 1
ATOM 4275 C CA . LEU A 1 541 ? -1.186 32.137 -20.472 1.00 50.88 541 LEU A CA 1
ATOM 4276 C C . LEU A 1 541 ? 0.068 31.666 -21.242 1.00 50.88 541 LEU A C 1
ATOM 4278 O O . LEU A 1 541 ? 0.355 30.465 -21.250 1.00 50.88 541 LEU A O 1
ATOM 4282 N N . PRO A 1 542 ? 0.885 32.583 -21.800 1.00 47.97 542 PRO A N 1
ATOM 4283 C CA . PRO A 1 542 ? 2.090 32.228 -22.553 1.00 47.97 542 PRO A CA 1
ATOM 4284 C C . PRO A 1 542 ? 3.139 31.521 -21.684 1.00 47.97 542 PRO A C 1
ATOM 4286 O O . PRO A 1 542 ? 3.558 32.034 -20.636 1.00 47.97 542 PRO A O 1
ATOM 4289 N N . THR A 1 543 ? 3.605 30.349 -22.115 1.00 51.91 543 THR A N 1
ATOM 4290 C CA . THR A 1 543 ? 4.700 29.622 -21.456 1.00 51.91 543 THR A CA 1
ATOM 4291 C C . THR A 1 543 ? 6.073 30.126 -21.913 1.00 51.91 543 THR A C 1
ATOM 4293 O O . THR A 1 543 ? 6.200 30.796 -22.936 1.00 51.91 543 THR A O 1
ATOM 4296 N N . LYS A 1 544 ? 7.145 29.789 -21.176 1.00 43.94 544 LYS A N 1
ATOM 4297 C CA . LYS A 1 544 ? 8.524 30.072 -21.634 1.00 43.94 544 LYS A CA 1
ATOM 4298 C C . LYS A 1 544 ? 8.826 29.443 -23.001 1.00 43.94 544 LYS A C 1
ATOM 4300 O O . LYS A 1 544 ? 9.592 30.014 -23.763 1.00 43.94 544 LYS A O 1
ATOM 4305 N N . LEU A 1 545 ? 8.203 28.306 -23.313 1.00 37.72 545 LEU A N 1
ATOM 4306 C CA . LEU A 1 545 ? 8.319 27.639 -24.609 1.00 37.72 545 LEU A CA 1
ATOM 4307 C C . LEU A 1 545 ? 7.591 28.423 -25.717 1.00 37.72 545 LEU A C 1
ATOM 4309 O O . LEU A 1 545 ? 8.123 28.546 -26.815 1.00 37.72 545 LEU A O 1
ATOM 4313 N N . ASP A 1 546 ? 6.436 29.024 -25.410 1.00 37.50 546 ASP A N 1
ATOM 4314 C CA . ASP A 1 546 ? 5.715 29.899 -26.346 1.00 37.50 546 ASP A CA 1
ATOM 4315 C C . ASP A 1 546 ? 6.508 31.184 -26.623 1.00 37.50 546 ASP A C 1
ATOM 4317 O O . ASP A 1 546 ? 6.630 31.590 -27.773 1.00 37.50 546 ASP A O 1
ATOM 4321 N N . ALA A 1 547 ? 7.144 31.774 -25.606 1.00 42.47 547 ALA A N 1
ATOM 4322 C CA . ALA A 1 547 ? 8.028 32.931 -25.783 1.00 42.47 547 ALA A CA 1
ATOM 4323 C C . ALA A 1 547 ? 9.295 32.605 -26.607 1.00 42.47 547 ALA A C 1
ATOM 4325 O O . ALA A 1 547 ? 9.768 33.451 -27.359 1.00 42.47 547 ALA A O 1
ATOM 4326 N N . MET A 1 548 ? 9.824 31.375 -26.511 1.00 35.16 548 MET A N 1
ATOM 4327 C CA . MET A 1 548 ? 10.965 30.908 -27.318 1.00 35.16 548 MET A CA 1
ATOM 4328 C C . MET A 1 548 ? 10.599 30.650 -28.788 1.00 35.16 548 MET A C 1
ATOM 4330 O O . MET A 1 548 ? 11.454 30.803 -29.654 1.00 35.16 548 MET A O 1
ATOM 4334 N N . LEU A 1 549 ? 9.348 30.278 -29.079 1.00 34.41 549 LEU A N 1
ATOM 4335 C CA . LEU A 1 549 ? 8.862 30.022 -30.442 1.00 34.41 549 LEU A CA 1
ATOM 4336 C C . LEU A 1 549 ? 8.410 31.292 -31.187 1.00 34.41 549 LEU A C 1
ATOM 4338 O O . LEU A 1 549 ? 8.283 31.254 -32.406 1.00 34.41 549 LEU A O 1
ATOM 4342 N N . HIS A 1 550 ? 8.176 32.400 -30.474 1.00 38.62 550 HIS A N 1
ATOM 4343 C CA . HIS A 1 550 ? 7.605 33.638 -31.030 1.00 38.62 550 HIS A CA 1
ATOM 4344 C C . HIS A 1 550 ? 8.540 34.854 -30.923 1.00 38.62 550 HIS A C 1
ATOM 4346 O O . HIS A 1 550 ? 8.101 35.985 -31.128 1.00 38.62 550 HIS A O 1
ATOM 4352 N N . SER A 1 551 ? 9.827 34.653 -30.620 1.00 32.91 551 SER A N 1
ATOM 4353 C CA . SER A 1 551 ? 10.804 35.742 -30.725 1.00 32.91 551 SER A CA 1
ATOM 4354 C C . SER A 1 551 ? 10.999 36.100 -32.208 1.00 32.91 551 SER A C 1
ATOM 4356 O O . SER A 1 551 ? 11.183 35.188 -33.020 1.00 32.91 551 SER A O 1
ATOM 4358 N N . PRO A 1 552 ? 10.930 37.383 -32.608 1.00 30.92 552 PRO A N 1
ATOM 4359 C CA . PRO A 1 552 ? 10.989 37.763 -34.012 1.00 30.92 552 PRO A CA 1
ATOM 4360 C C . PRO A 1 552 ? 12.385 37.478 -34.572 1.00 30.92 552 PRO A C 1
ATOM 4362 O O . PRO A 1 552 ? 13.333 38.225 -34.338 1.00 30.92 552 PRO A O 1
ATOM 4365 N N . VAL A 1 553 ? 12.515 36.406 -35.353 1.00 31.44 553 VAL A N 1
ATOM 4366 C CA . VAL A 1 553 ? 13.663 36.225 -36.244 1.00 31.44 553 VAL A CA 1
ATOM 4367 C C . VAL A 1 553 ? 13.520 37.274 -37.344 1.00 31.44 553 VAL A C 1
ATOM 4369 O O . VAL A 1 553 ? 12.644 37.161 -38.204 1.00 31.44 553 VAL A O 1
ATOM 4372 N N . LYS A 1 554 ? 14.344 38.329 -37.313 1.00 32.47 554 LYS A N 1
ATOM 4373 C CA . LYS A 1 554 ? 14.465 39.223 -38.470 1.00 32.47 554 LYS A CA 1
ATOM 4374 C C . LYS A 1 554 ? 15.022 38.403 -39.640 1.00 32.47 554 LYS A C 1
ATOM 4376 O O . LYS A 1 554 ? 16.052 37.752 -39.466 1.00 32.47 554 LYS A O 1
ATOM 4381 N N . PRO A 1 555 ? 14.378 38.410 -40.815 1.00 29.22 555 PRO A N 1
ATOM 4382 C CA . PRO A 1 555 ? 14.907 37.705 -41.966 1.00 29.22 555 PRO A CA 1
ATOM 4383 C C . PRO A 1 555 ? 16.092 38.499 -42.518 1.00 29.22 555 PRO A C 1
ATOM 4385 O O . PRO A 1 555 ? 15.919 39.644 -42.936 1.00 29.22 555 PRO A O 1
ATOM 4388 N N . GLU A 1 556 ? 17.279 37.899 -42.563 1.00 31.62 556 GLU A N 1
ATOM 4389 C CA . GLU A 1 556 ? 18.308 38.361 -43.492 1.00 31.62 556 GLU A CA 1
ATOM 4390 C C . GLU A 1 556 ? 18.254 37.586 -44.807 1.00 31.62 556 GLU A C 1
ATOM 4392 O O . GLU A 1 556 ? 17.881 36.413 -44.887 1.00 31.62 556 GLU A O 1
ATOM 4397 N N . LYS A 1 557 ? 18.563 38.333 -45.867 1.00 38.19 557 LYS A N 1
ATOM 4398 C CA . LYS A 1 557 ? 18.465 37.953 -47.271 1.00 38.19 557 LYS A CA 1
ATOM 4399 C C . LYS A 1 557 ? 19.410 36.793 -47.572 1.00 38.19 557 LYS A C 1
ATOM 4401 O O . LYS A 1 557 ? 20.587 37.020 -47.816 1.00 38.19 557 LYS A O 1
ATOM 4406 N N . ASN A 1 558 ? 18.863 35.582 -47.566 1.00 34.62 558 ASN A N 1
ATOM 4407 C CA . ASN A 1 558 ? 19.219 34.398 -48.362 1.00 34.62 558 ASN A CA 1
ATOM 4408 C C . ASN A 1 558 ? 19.063 33.156 -47.485 1.00 34.62 558 ASN A C 1
ATOM 4410 O O . ASN A 1 558 ? 19.888 32.862 -46.627 1.00 34.62 558 ASN A O 1
ATOM 4414 N N . GLY A 1 559 ? 17.955 32.443 -47.694 1.00 41.12 559 GLY A N 1
ATOM 4415 C CA . GLY A 1 559 ? 17.494 31.357 -46.836 1.00 41.12 559 GLY A CA 1
ATOM 4416 C C . GLY A 1 559 ? 18.500 30.223 -46.635 1.00 41.12 559 GLY A C 1
ATOM 4417 O O . GLY A 1 559 ? 18.590 29.317 -47.459 1.00 41.12 559 GLY A O 1
ATOM 4418 N N . ARG A 1 560 ? 19.162 30.229 -45.474 1.00 31.41 560 ARG A N 1
ATOM 4419 C CA . ARG A 1 560 ? 19.678 29.057 -44.751 1.00 31.41 560 ARG A CA 1
ATOM 4420 C C . ARG A 1 560 ? 19.686 29.380 -43.254 1.00 31.41 560 ARG A C 1
ATOM 4422 O O . ARG A 1 560 ? 20.191 30.421 -42.855 1.00 31.41 560 ARG A O 1
ATOM 4429 N N . ILE A 1 561 ? 19.101 28.500 -42.440 1.00 34.38 561 ILE A N 1
ATOM 4430 C CA . ILE A 1 561 ? 19.124 28.602 -40.974 1.00 34.38 561 ILE A CA 1
ATOM 4431 C C . ILE A 1 561 ? 20.383 27.881 -40.487 1.00 34.38 561 ILE A C 1
ATOM 4433 O O . ILE A 1 561 ? 20.505 26.674 -40.692 1.00 34.38 561 ILE A O 1
ATOM 4437 N N . ASP A 1 562 ? 21.295 28.613 -39.851 1.00 30.34 562 ASP A N 1
ATOM 4438 C CA . ASP A 1 562 ? 22.423 28.051 -39.108 1.00 30.34 562 ASP A CA 1
ATOM 4439 C C . ASP A 1 562 ? 22.075 28.030 -37.609 1.00 30.34 562 ASP A C 1
ATOM 4441 O O . ASP A 1 562 ? 21.642 29.031 -37.039 1.00 30.34 562 ASP A O 1
ATOM 4445 N N . VAL A 1 563 ? 22.206 26.868 -36.968 1.00 33.97 563 VAL A N 1
ATOM 4446 C CA . VAL A 1 563 ? 21.750 26.613 -35.585 1.00 33.97 563 VAL A CA 1
ATOM 4447 C C . VAL A 1 563 ? 22.810 27.055 -34.550 1.00 33.97 563 VAL A C 1
ATOM 4449 O O . VAL A 1 563 ? 22.626 26.890 -33.347 1.00 33.97 563 VAL A O 1
ATOM 4452 N N . GLY A 1 564 ? 23.920 27.656 -34.993 1.00 31.67 564 GLY A N 1
ATOM 4453 C CA . GLY A 1 564 ? 25.070 28.001 -34.150 1.00 31.67 564 GLY A CA 1
ATOM 4454 C C . GLY A 1 564 ? 25.009 29.306 -33.337 1.00 31.67 564 GLY A C 1
ATOM 4455 O O . GLY A 1 564 ? 25.864 29.491 -32.479 1.00 31.67 564 GLY A O 1
ATOM 4456 N N . LEU A 1 565 ? 24.040 30.207 -33.541 1.00 31.27 565 LEU A N 1
ATOM 4457 C CA . LEU A 1 565 ? 24.101 31.590 -33.006 1.00 31.27 565 LEU A CA 1
ATOM 4458 C C . LEU A 1 565 ? 23.070 31.943 -31.911 1.00 31.27 565 LEU A C 1
ATOM 4460 O O . LEU A 1 565 ? 22.795 33.113 -31.660 1.00 31.27 565 LEU A O 1
ATOM 4464 N N . VAL A 1 566 ? 22.503 30.953 -31.215 1.00 32.00 566 VAL A N 1
ATOM 4465 C CA . VAL A 1 566 ? 21.460 31.185 -30.185 1.00 32.00 566 VAL A CA 1
ATOM 4466 C C . VAL A 1 566 ? 22.032 31.480 -28.783 1.00 32.00 566 VAL A C 1
ATOM 4468 O O . VAL A 1 566 ? 21.277 31.813 -27.872 1.00 32.00 566 VAL A O 1
ATOM 4471 N N . ILE A 1 567 ? 23.351 31.406 -28.573 1.00 29.88 567 ILE A N 1
ATOM 4472 C CA . ILE A 1 567 ? 23.925 31.496 -27.214 1.00 29.88 567 ILE A CA 1
ATOM 4473 C C . ILE A 1 567 ? 24.342 32.919 -26.786 1.00 29.88 567 ILE A C 1
ATOM 4475 O O . ILE A 1 567 ? 24.309 33.196 -25.590 1.00 29.88 567 ILE A O 1
ATOM 4479 N N . ASP A 1 568 ? 24.566 33.874 -27.693 1.00 28.45 568 ASP A N 1
ATOM 4480 C CA . ASP A 1 568 ? 25.172 35.166 -27.302 1.00 28.45 568 ASP A CA 1
ATOM 4481 C C . ASP A 1 568 ? 24.215 36.366 -27.155 1.00 28.45 568 ASP A C 1
ATOM 4483 O O . ASP A 1 568 ? 24.662 37.479 -26.895 1.00 28.45 568 ASP A O 1
ATOM 4487 N N . HIS A 1 569 ? 22.891 36.189 -27.243 1.00 26.98 569 HIS A N 1
ATOM 4488 C CA . HIS A 1 569 ? 21.937 37.314 -27.120 1.00 26.98 569 HIS A CA 1
ATOM 4489 C C . HIS A 1 569 ? 21.159 37.396 -25.790 1.00 26.98 569 HIS A C 1
ATOM 4491 O O . HIS A 1 569 ? 20.243 38.204 -25.658 1.00 26.98 569 HIS A O 1
ATOM 4497 N N . ILE A 1 570 ? 21.526 36.616 -24.765 1.00 28.42 570 ILE A N 1
ATOM 4498 C CA . ILE A 1 570 ? 20.810 36.583 -23.467 1.00 28.42 570 ILE A CA 1
ATOM 4499 C C . ILE A 1 570 ? 21.301 37.653 -22.459 1.00 28.42 570 ILE A C 1
ATOM 4501 O O . ILE A 1 570 ? 20.850 37.684 -21.317 1.00 28.42 570 ILE A O 1
ATOM 4505 N N . GLN A 1 571 ? 22.166 38.596 -22.852 1.00 28.11 571 GLN A N 1
ATOM 4506 C CA . GLN A 1 571 ? 22.694 39.613 -21.922 1.00 28.11 571 GLN A CA 1
ATOM 4507 C C . GLN A 1 571 ? 22.346 41.081 -22.198 1.00 28.11 571 GLN A C 1
ATOM 4509 O O . GLN A 1 571 ? 22.873 41.952 -21.512 1.00 28.11 571 GLN A O 1
ATOM 4514 N N . ALA A 1 572 ? 21.395 41.400 -23.079 1.00 27.00 572 ALA A N 1
ATOM 4515 C CA . ALA A 1 572 ? 20.974 42.793 -23.243 1.00 27.00 572 ALA A CA 1
ATOM 4516 C C . ALA A 1 572 ? 19.478 42.933 -23.551 1.00 27.00 572 ALA A C 1
ATOM 4518 O O . ALA A 1 572 ? 19.059 42.718 -24.683 1.00 27.00 572 ALA A O 1
ATOM 4519 N N . SER A 1 573 ? 18.686 43.288 -22.532 1.00 26.45 573 SER A N 1
ATOM 4520 C CA . SER A 1 573 ? 17.615 44.312 -22.560 1.00 26.45 573 SER A CA 1
ATOM 4521 C C . SER A 1 573 ? 16.582 44.069 -21.448 1.00 26.45 573 SER A C 1
ATOM 4523 O O . SER A 1 573 ? 15.622 43.315 -21.579 1.00 26.45 573 SER A O 1
ATOM 4525 N N . ASN A 1 574 ? 16.796 44.753 -20.323 1.00 30.36 574 ASN A N 1
ATOM 4526 C CA . ASN A 1 574 ? 15.702 45.261 -19.504 1.00 30.36 574 ASN A CA 1
ATOM 4527 C C . ASN A 1 574 ? 15.141 46.484 -20.241 1.00 30.36 574 ASN A C 1
ATOM 4529 O O . ASN A 1 574 ? 15.871 47.461 -20.343 1.00 30.36 574 ASN A O 1
ATOM 4533 N N . GLU A 1 575 ? 13.900 46.430 -20.730 1.00 27.59 575 GLU A N 1
ATOM 4534 C CA . GLU A 1 575 ? 13.055 47.612 -20.992 1.00 27.59 575 GLU A CA 1
ATOM 4535 C C . GLU A 1 575 ? 11.571 47.200 -21.175 1.00 27.59 575 GLU A C 1
ATOM 4537 O O . GLU A 1 575 ? 11.092 46.852 -22.248 1.00 27.59 575 GLU A O 1
ATOM 4542 N N . ASP A 1 576 ? 10.890 47.106 -20.033 1.00 30.91 576 ASP A N 1
ATOM 4543 C CA . ASP A 1 576 ? 9.619 47.747 -19.660 1.00 30.91 576 ASP A CA 1
ATOM 4544 C C . ASP A 1 576 ? 8.333 47.791 -20.540 1.00 30.91 576 ASP A C 1
ATOM 4546 O O . ASP A 1 576 ? 8.241 48.372 -21.615 1.00 30.91 576 ASP A O 1
ATOM 4550 N N . ASN A 1 577 ? 7.249 47.352 -19.872 1.00 33.03 577 ASN A N 1
ATOM 4551 C CA . ASN A 1 577 ? 5.959 48.051 -19.683 1.00 33.03 577 ASN A CA 1
ATOM 4552 C C . ASN A 1 577 ? 5.040 48.400 -20.876 1.00 33.03 577 ASN A C 1
ATOM 4554 O O . ASN A 1 577 ? 4.724 49.569 -21.100 1.00 33.03 577 ASN A O 1
ATOM 4558 N N . LYS A 1 578 ? 4.386 47.403 -21.497 1.00 29.77 578 LYS A N 1
ATOM 4559 C CA . LYS A 1 578 ? 3.132 47.672 -22.255 1.00 29.77 578 LYS A CA 1
ATOM 4560 C C . LYS A 1 578 ? 1.984 46.658 -22.127 1.00 29.77 578 LYS A C 1
ATOM 4562 O O . LYS A 1 578 ? 0.839 47.016 -22.369 1.00 29.77 578 LYS A O 1
ATOM 4567 N N . LEU A 1 579 ? 2.234 45.443 -21.637 1.00 32.62 579 LEU A N 1
ATOM 4568 C CA . LEU A 1 579 ? 1.257 44.334 -21.610 1.00 32.62 579 LEU A CA 1
ATOM 4569 C C . LEU A 1 579 ? 0.242 44.338 -20.438 1.00 32.62 579 LEU A C 1
ATOM 4571 O O . LEU A 1 579 ? -0.475 43.362 -20.243 1.00 32.62 579 LEU A O 1
ATOM 4575 N N . ARG A 1 580 ? 0.157 45.401 -19.624 1.00 34.72 580 ARG A N 1
ATOM 4576 C CA . ARG A 1 580 ? -0.588 45.399 -18.339 1.00 34.72 580 ARG A CA 1
ATOM 4577 C C . ARG A 1 580 ? -2.039 45.932 -18.370 1.00 34.72 580 ARG A C 1
ATOM 4579 O O . ARG A 1 580 ? -2.555 46.267 -17.308 1.00 34.72 580 ARG A O 1
ATOM 4586 N N . LYS A 1 581 ? -2.724 46.035 -19.519 1.00 37.09 581 LYS A N 1
ATOM 4587 C CA . LYS A 1 581 ? -4.070 46.671 -19.576 1.00 37.09 581 LYS A CA 1
ATOM 4588 C C . LYS A 1 581 ? -5.208 45.914 -20.278 1.00 37.09 581 LYS A C 1
ATOM 4590 O O . LYS A 1 581 ? -6.328 46.411 -20.247 1.00 37.09 581 LYS A O 1
ATOM 4595 N N . GLU A 1 582 ? -4.977 44.747 -20.869 1.00 43.91 582 GLU A N 1
ATOM 4596 C CA . GLU A 1 582 ? -6.033 44.006 -21.582 1.00 43.91 582 GLU A CA 1
ATOM 4597 C C . GLU A 1 582 ? -6.786 43.043 -20.642 1.00 43.91 582 GLU A C 1
ATOM 4599 O O . GLU A 1 582 ? -6.171 42.386 -19.799 1.00 43.91 582 GLU A O 1
ATOM 4604 N N . SER A 1 583 ? -8.119 42.957 -20.750 1.00 48.44 583 SER A N 1
ATOM 4605 C CA . SER A 1 583 ? -8.904 42.006 -19.950 1.00 48.44 583 SER A CA 1
ATOM 4606 C C . SER A 1 583 ? -8.658 40.568 -20.438 1.00 48.44 583 SER A C 1
ATOM 4608 O O . SER A 1 583 ? -8.521 40.324 -21.635 1.00 48.44 583 SER A O 1
ATOM 4610 N N . MET A 1 584 ? -8.593 39.584 -19.530 1.00 46.12 584 MET A N 1
ATOM 4611 C CA . MET A 1 584 ? -8.285 38.193 -19.922 1.00 46.12 584 MET A CA 1
ATOM 4612 C C . MET A 1 584 ? -9.309 37.597 -20.897 1.00 46.12 584 MET A C 1
ATOM 4614 O O . MET A 1 584 ? -8.950 36.757 -21.719 1.00 46.12 584 MET A O 1
ATOM 4618 N N . GLU A 1 585 ? -10.571 38.032 -20.833 1.00 50.72 585 GLU A N 1
ATOM 4619 C CA . GLU A 1 585 ? -11.592 37.598 -21.789 1.00 50.72 585 GLU A CA 1
ATOM 4620 C C . GLU A 1 585 ? -11.316 38.157 -23.194 1.00 50.72 585 GLU A C 1
ATOM 4622 O O . GLU A 1 585 ? -11.431 37.420 -24.173 1.00 50.72 585 GLU A O 1
ATOM 4627 N N . HIS A 1 586 ? -10.869 39.412 -23.294 1.00 59.19 586 HIS A N 1
ATOM 4628 C CA . HIS A 1 586 ? -10.455 40.041 -24.553 1.00 59.19 586 HIS A CA 1
ATOM 4629 C C . HIS A 1 586 ? -9.273 39.290 -25.173 1.00 59.19 586 HIS A C 1
ATOM 4631 O O . HIS A 1 586 ? -9.373 38.809 -26.304 1.00 59.19 586 HIS A O 1
ATOM 4637 N N . ALA A 1 587 ? -8.211 39.065 -24.393 1.00 56.03 587 ALA A N 1
ATOM 4638 C CA . ALA A 1 587 ? -7.029 38.347 -24.857 1.00 56.03 587 ALA A CA 1
ATOM 4639 C C . ALA A 1 587 ? -7.367 36.912 -25.304 1.00 56.03 587 ALA A C 1
ATOM 4641 O O . ALA A 1 587 ? -6.934 36.473 -26.370 1.00 56.03 587 ALA A O 1
ATOM 4642 N N . TYR A 1 588 ? -8.186 36.183 -24.537 1.00 57.56 588 TYR A N 1
ATOM 4643 C CA . TYR A 1 588 ? -8.591 34.819 -24.886 1.00 57.56 588 TYR A CA 1
ATOM 4644 C C . TYR A 1 588 ? -9.279 34.751 -26.255 1.00 57.56 588 TYR A C 1
ATOM 4646 O O . TYR A 1 588 ? -8.888 33.946 -27.106 1.00 57.56 588 TYR A O 1
ATOM 4654 N N . TRP A 1 589 ? -10.279 35.605 -26.495 1.00 66.00 589 TRP A N 1
ATOM 4655 C CA . TRP A 1 589 ? -10.996 35.596 -27.769 1.00 66.00 589 TRP A CA 1
ATOM 4656 C C . TRP A 1 589 ? -10.123 36.088 -28.919 1.00 66.00 589 TRP A C 1
ATOM 4658 O O . TRP A 1 589 ? -10.198 35.506 -30.001 1.00 66.00 589 TRP A O 1
ATOM 4668 N N . LYS A 1 590 ? -9.221 37.047 -28.674 1.00 72.44 590 LYS A N 1
ATOM 4669 C CA . LYS A 1 590 ? -8.245 37.532 -29.663 1.00 72.44 590 LYS A CA 1
ATOM 4670 C C . LYS A 1 590 ? -7.401 36.383 -30.192 1.00 72.44 590 LYS A C 1
ATOM 4672 O O . LYS A 1 590 ? -7.437 36.052 -31.378 1.00 72.44 590 LYS A O 1
ATOM 4677 N N . TYR A 1 591 ? -6.731 35.662 -29.303 1.00 66.88 591 TYR A N 1
ATOM 4678 C CA . TYR A 1 591 ? -5.891 34.543 -29.722 1.00 66.88 591 TYR A CA 1
ATOM 4679 C C . TYR A 1 591 ? -6.700 33.346 -30.233 1.00 66.88 591 TYR A C 1
ATOM 4681 O O . TYR A 1 591 ? -6.235 32.617 -31.118 1.00 66.88 591 TYR A O 1
ATOM 4689 N N . ARG A 1 592 ? -7.934 33.137 -29.751 1.00 68.81 592 ARG A N 1
ATOM 4690 C CA . ARG A 1 592 ? -8.753 32.026 -30.242 1.00 68.81 592 ARG A CA 1
ATOM 4691 C C . ARG A 1 592 ? -9.245 32.240 -31.674 1.00 68.81 592 ARG A C 1
ATOM 4693 O O . ARG A 1 592 ? -9.153 31.298 -32.471 1.00 68.81 592 ARG A O 1
ATOM 4700 N N . TYR A 1 593 ? -9.726 33.438 -32.006 1.00 72.12 593 TYR A N 1
ATOM 4701 C CA . TYR A 1 593 ? -10.087 33.797 -33.380 1.00 72.12 593 TYR A CA 1
ATOM 4702 C C . TYR A 1 593 ? -8.858 33.754 -34.289 1.00 72.12 593 TYR A C 1
ATOM 4704 O O . TYR A 1 593 ? -8.939 33.156 -35.360 1.00 72.12 593 TYR A O 1
ATOM 4712 N N . ALA A 1 594 ? -7.703 34.252 -33.829 1.00 67.19 594 ALA A N 1
ATOM 4713 C CA . ALA A 1 594 ? -6.464 34.197 -34.602 1.00 67.19 594 ALA A CA 1
ATOM 4714 C C . ALA A 1 594 ? -6.109 32.767 -35.030 1.00 67.19 594 ALA A C 1
ATOM 4716 O O . ALA A 1 594 ? -5.893 32.482 -36.208 1.00 67.19 594 ALA A O 1
ATOM 4717 N N . LYS A 1 595 ? -6.136 31.835 -34.070 1.00 62.62 595 LYS A N 1
ATOM 4718 C CA . LYS A 1 595 ? -5.867 30.420 -34.332 1.00 62.62 595 LYS A CA 1
ATOM 4719 C C . LYS A 1 595 ? -6.887 29.809 -35.295 1.00 62.62 595 LYS A C 1
ATOM 4721 O O . LYS A 1 595 ? -6.507 29.057 -36.185 1.00 62.62 595 LYS A O 1
ATOM 4726 N N . LYS A 1 596 ? -8.179 30.108 -35.125 1.00 72.00 596 LYS A N 1
ATOM 4727 C CA . LYS A 1 596 ? -9.228 29.527 -35.977 1.00 72.00 596 LYS A CA 1
ATOM 4728 C C . LYS A 1 596 ? -9.156 30.048 -37.412 1.00 72.00 596 LYS A C 1
ATOM 4730 O O . LYS A 1 596 ? -9.343 29.276 -38.343 1.00 72.00 596 LYS A O 1
ATOM 4735 N N . LEU A 1 597 ? -8.839 31.325 -37.599 1.00 73.62 597 LEU A N 1
ATOM 4736 C CA . LEU A 1 597 ? -8.644 31.918 -38.922 1.00 73.62 597 LEU A CA 1
ATOM 4737 C C . LEU A 1 597 ? -7.403 31.336 -39.613 1.00 73.62 597 LEU A C 1
ATOM 4739 O O . LEU A 1 597 ? -7.477 30.986 -40.790 1.00 73.62 597 LEU A O 1
ATOM 4743 N N . ALA A 1 598 ? -6.311 31.119 -38.874 1.00 67.69 598 ALA A N 1
ATOM 4744 C CA . ALA A 1 598 ? -5.132 30.429 -39.396 1.00 67.69 598 ALA A CA 1
ATOM 4745 C C . ALA A 1 598 ? -5.443 28.979 -39.825 1.00 67.69 598 ALA A C 1
ATOM 4747 O O . ALA A 1 598 ? -5.043 28.562 -40.910 1.00 67.69 598 ALA A O 1
ATOM 4748 N N . GLU A 1 599 ? -6.223 28.229 -39.033 1.00 68.06 599 GLU A N 1
ATOM 4749 C CA . GLU A 1 599 ? -6.709 26.881 -39.395 1.00 68.06 599 GLU A CA 1
ATOM 4750 C C . GLU A 1 599 ? -7.565 26.891 -40.675 1.00 68.06 599 GLU A C 1
ATOM 4752 O O . GLU A 1 599 ? -7.529 25.945 -41.458 1.00 68.06 599 GLU A O 1
ATOM 4757 N N . LEU A 1 600 ? -8.315 27.971 -40.910 1.00 74.94 600 LEU A N 1
ATOM 4758 C CA . LEU A 1 600 ? -9.121 28.174 -42.116 1.00 74.94 600 LEU A CA 1
ATOM 4759 C C . LEU A 1 600 ? -8.306 28.718 -43.305 1.00 74.94 600 LEU A C 1
ATOM 4761 O O . LEU A 1 600 ? -8.878 28.986 -44.365 1.00 74.94 600 LEU A O 1
ATOM 4765 N N . GLY A 1 601 ? -6.985 28.860 -43.163 1.00 74.69 601 GLY A N 1
ATOM 4766 C CA . GLY A 1 601 ? -6.070 29.278 -44.225 1.00 74.69 601 GLY A CA 1
ATOM 4767 C C . GLY A 1 601 ? -5.984 30.789 -44.446 1.00 74.69 601 GLY A C 1
ATOM 4768 O O . GLY A 1 601 ? -5.605 31.205 -45.538 1.00 74.69 601 GLY A O 1
ATOM 4769 N N . TYR A 1 602 ? -6.356 31.609 -43.458 1.00 81.75 602 TYR A N 1
ATOM 4770 C CA . TYR A 1 602 ? -6.079 33.048 -43.471 1.00 81.75 602 TYR A CA 1
ATOM 4771 C C . TYR A 1 602 ? -4.653 33.320 -42.977 1.00 81.75 602 TYR A C 1
ATOM 4773 O O . TYR A 1 602 ? -4.174 32.683 -42.038 1.00 81.75 602 TYR A O 1
ATOM 4781 N N . THR A 1 603 ? -3.990 34.319 -43.553 1.00 77.25 603 THR A N 1
ATOM 4782 C CA . THR A 1 603 ? -2.813 34.943 -42.939 1.00 77.25 603 THR A CA 1
ATOM 4783 C C . THR A 1 603 ? -3.298 35.917 -41.873 1.00 77.25 603 THR A C 1
ATOM 4785 O O . THR A 1 603 ? -4.095 36.800 -42.181 1.00 77.25 603 THR A O 1
ATOM 4788 N N . VAL A 1 604 ? -2.856 35.740 -40.626 1.00 75.38 604 VAL A N 1
ATOM 4789 C CA . VAL A 1 604 ? -3.376 36.486 -39.471 1.00 75.38 604 VAL A CA 1
ATOM 4790 C C . VAL A 1 604 ? -2.275 37.301 -38.806 1.00 75.38 604 VAL A C 1
ATOM 4792 O O . VAL A 1 604 ? -1.190 36.786 -38.546 1.00 75.38 604 VAL A O 1
ATOM 4795 N N . GLN A 1 605 ? -2.589 38.550 -38.472 1.00 71.44 605 GLN A N 1
ATOM 4796 C CA . GLN A 1 605 ? -1.764 39.432 -37.659 1.00 71.44 605 GLN A CA 1
ATOM 4797 C C . GLN A 1 605 ? -2.554 39.877 -36.424 1.00 71.44 605 GLN A C 1
ATOM 4799 O O . GLN A 1 605 ? -3.648 40.425 -36.547 1.00 71.44 605 GLN A O 1
ATOM 4804 N N . VAL A 1 606 ? -2.001 39.623 -35.237 1.00 70.56 606 VAL A N 1
ATOM 4805 C CA . VAL A 1 606 ? -2.552 40.083 -33.952 1.00 70.56 606 VAL A CA 1
ATOM 4806 C C . VAL A 1 606 ? -1.997 41.470 -33.649 1.00 70.56 606 VAL A C 1
ATOM 4808 O O . VAL A 1 606 ? -0.814 41.696 -33.894 1.00 70.56 606 VAL A O 1
ATOM 4811 N N . GLU A 1 607 ? -2.835 42.378 -33.141 1.00 71.50 607 GLU A N 1
ATOM 4812 C CA . GLU A 1 607 ? -2.481 43.795 -32.946 1.00 71.50 607 GLU A CA 1
ATOM 4813 C C . GLU A 1 607 ? -1.956 44.418 -34.245 1.00 71.50 607 GLU A C 1
ATOM 4815 O O . GLU A 1 607 ? -0.842 44.936 -34.338 1.00 71.50 607 GLU A O 1
ATOM 4820 N N . ALA A 1 608 ? -2.764 44.303 -35.299 1.00 70.75 608 ALA A N 1
ATOM 4821 C CA . ALA A 1 608 ? -2.411 44.823 -36.607 1.00 70.75 608 ALA A CA 1
ATOM 4822 C C . ALA A 1 608 ? -2.476 46.360 -36.587 1.00 70.75 608 ALA A C 1
ATOM 4824 O O . ALA A 1 608 ? -3.462 46.915 -36.100 1.00 70.75 608 ALA A O 1
ATOM 4825 N N . PRO A 1 609 ? -1.465 47.078 -37.101 1.00 66.94 609 PRO A N 1
ATOM 4826 C CA . PRO A 1 609 ? -1.496 48.536 -37.142 1.00 66.94 609 PRO A CA 1
ATOM 4827 C C . PRO A 1 609 ? -2.592 49.025 -38.102 1.00 66.94 609 PRO A C 1
ATOM 4829 O O . PRO A 1 609 ? -2.620 48.646 -39.273 1.00 66.94 609 PRO A O 1
ATOM 4832 N N . VAL A 1 610 ? -3.485 49.886 -37.609 1.00 66.25 610 VAL A N 1
ATOM 4833 C CA . VAL A 1 610 ? -4.625 50.452 -38.349 1.00 66.25 610 VAL A CA 1
ATOM 4834 C C . VAL A 1 610 ? -4.635 51.965 -38.120 1.00 66.25 610 VAL A C 1
ATOM 4836 O O . VAL A 1 610 ? -5.067 52.469 -37.083 1.00 66.25 610 VAL A O 1
ATOM 4839 N N . GLY A 1 611 ? -4.102 52.718 -39.086 1.00 64.81 611 GLY A N 1
ATOM 4840 C CA . GLY A 1 611 ? -3.947 54.171 -38.971 1.00 64.81 611 GLY A CA 1
ATOM 4841 C C . GLY A 1 611 ? -3.076 54.572 -37.770 1.00 64.81 611 GLY A C 1
ATOM 4842 O O . GLY A 1 611 ? -1.904 54.218 -37.706 1.00 64.81 611 GLY A O 1
ATOM 4843 N N . ALA A 1 612 ? -3.651 55.320 -36.821 1.00 55.19 612 ALA A N 1
ATOM 4844 C CA . ALA A 1 612 ? -2.978 55.763 -35.590 1.00 55.19 612 ALA A CA 1
ATOM 4845 C C . ALA A 1 612 ? -3.178 54.811 -34.387 1.00 55.19 612 ALA A C 1
ATOM 4847 O O . ALA A 1 612 ? -2.806 55.157 -33.265 1.00 55.19 612 ALA A O 1
ATOM 4848 N N . GLY A 1 613 ? -3.817 53.655 -34.595 1.00 63.66 613 GLY A N 1
ATOM 4849 C CA . GLY A 1 613 ? -4.117 52.660 -33.566 1.00 63.66 613 GLY A CA 1
ATOM 4850 C C . GLY A 1 613 ? -3.773 51.236 -34.005 1.00 63.66 613 GLY A C 1
ATOM 4851 O O . GLY A 1 613 ? -3.089 51.026 -35.006 1.00 63.66 613 GLY A O 1
ATOM 4852 N N . PHE A 1 614 ? -4.254 50.260 -33.238 1.00 68.62 614 PHE A N 1
ATOM 4853 C CA . PHE A 1 614 ? -4.108 48.836 -33.529 1.00 68.62 614 PHE A CA 1
ATOM 4854 C C . PHE A 1 614 ? -5.486 48.183 -33.508 1.00 68.62 614 PHE A C 1
ATOM 4856 O O . PHE A 1 614 ? -6.256 48.447 -32.586 1.00 68.62 614 PHE A O 1
ATOM 4863 N N . ALA A 1 615 ? -5.771 47.347 -34.503 1.00 75.12 615 ALA A N 1
ATOM 4864 C CA . ALA A 1 615 ? -6.907 46.437 -34.465 1.00 75.12 615 ALA A CA 1
ATOM 4865 C C . ALA A 1 615 ? -6.517 45.142 -33.761 1.00 75.12 615 ALA A C 1
ATOM 4867 O O . ALA A 1 615 ? -5.375 44.689 -33.885 1.00 75.12 615 ALA A O 1
ATOM 4868 N N . ASP A 1 616 ? -7.468 44.509 -33.076 1.00 78.12 616 ASP A N 1
ATOM 4869 C CA . ASP A 1 616 ? -7.189 43.288 -32.317 1.00 78.12 616 ASP A CA 1
ATOM 4870 C C . ASP A 1 616 ? -6.651 42.175 -33.216 1.00 78.12 616 ASP A C 1
ATOM 4872 O O . ASP A 1 616 ? -5.655 41.530 -32.874 1.00 78.12 616 ASP A O 1
ATOM 4876 N N . LEU A 1 617 ? -7.277 41.969 -34.379 1.00 83.81 617 LEU A N 1
ATOM 4877 C CA . LEU A 1 617 ? -6.804 41.037 -35.402 1.00 83.81 617 LEU A CA 1
ATOM 4878 C C . LEU A 1 617 ? -7.059 41.583 -36.805 1.00 83.81 617 LEU A C 1
ATOM 4880 O O . LEU A 1 617 ? -8.148 42.070 -37.101 1.00 83.81 617 LEU A O 1
ATOM 4884 N N . ALA A 1 618 ? -6.104 41.367 -37.703 1.00 79.62 618 ALA A N 1
ATOM 4885 C CA . ALA A 1 618 ? -6.325 41.417 -39.142 1.00 79.62 618 ALA A CA 1
ATOM 4886 C C . ALA A 1 618 ? -6.121 40.023 -39.738 1.00 79.62 618 ALA A C 1
ATOM 4888 O O . ALA A 1 618 ? -5.182 39.312 -39.375 1.00 79.62 618 ALA A O 1
ATOM 4889 N N . ALA A 1 619 ? -6.996 39.626 -40.655 1.00 85.00 619 ALA A N 1
ATOM 4890 C CA . ALA A 1 619 ? -6.918 38.356 -41.355 1.00 85.00 619 ALA A CA 1
ATOM 4891 C C . ALA A 1 619 ? -7.135 38.562 -42.855 1.00 85.00 619 ALA A C 1
ATOM 4893 O O . ALA A 1 619 ? -8.070 39.247 -43.264 1.00 85.00 619 ALA A O 1
ATOM 4894 N N . GLN A 1 620 ? -6.288 37.951 -43.680 1.00 82.31 620 GLN A N 1
ATOM 4895 C CA . GLN A 1 620 ? -6.374 38.050 -45.135 1.00 82.31 620 GLN A CA 1
ATOM 4896 C C . GLN A 1 620 ? -6.347 36.667 -45.784 1.00 82.31 620 GLN A C 1
ATOM 4898 O O . GLN A 1 620 ? -5.521 35.823 -45.431 1.00 82.31 620 GLN A O 1
ATOM 4903 N N . LYS A 1 621 ? -7.228 36.445 -46.762 1.00 84.25 621 LYS A N 1
ATOM 4904 C CA . LYS A 1 621 ? -7.230 35.238 -47.594 1.00 84.25 621 LYS A CA 1
ATOM 4905 C C . LYS A 1 621 ? -7.598 35.597 -49.031 1.00 84.25 621 LYS A C 1
ATOM 4907 O O . LYS A 1 621 ? -8.730 35.955 -49.335 1.00 84.25 621 LYS A O 1
ATOM 4912 N N . GLY A 1 622 ? -6.617 35.520 -49.930 1.00 84.62 622 GLY A N 1
ATOM 4913 C CA . GLY A 1 622 ? -6.777 36.022 -51.297 1.00 84.62 622 GLY A CA 1
ATOM 4914 C C . GLY A 1 622 ? -7.012 37.538 -51.307 1.00 84.62 622 GLY A C 1
ATOM 4915 O O . GLY A 1 622 ? -6.211 38.290 -50.746 1.00 84.62 622 GLY A O 1
ATOM 4916 N N . GLN A 1 623 ? -8.103 37.979 -51.942 1.00 78.50 623 GLN A N 1
ATOM 4917 C CA . GLN A 1 623 ? -8.508 39.392 -51.954 1.00 78.50 623 GLN A CA 1
ATOM 4918 C C . GLN A 1 623 ? -9.374 39.802 -50.753 1.00 78.50 623 GLN A C 1
ATOM 4920 O O . GLN A 1 623 ? -9.515 40.995 -50.535 1.00 78.50 623 GLN A O 1
ATOM 4925 N N . GLU A 1 624 ? -9.888 38.856 -49.956 1.00 82.75 624 GLU A N 1
ATOM 4926 C CA . GLU A 1 624 ? -10.720 39.157 -48.783 1.00 82.75 624 GLU A CA 1
ATOM 4927 C C . GLU A 1 624 ? -9.854 39.617 -47.602 1.00 82.75 624 GLU A C 1
ATOM 4929 O O . GLU A 1 624 ? -8.944 38.897 -47.163 1.00 82.75 624 GLU A O 1
ATOM 4934 N N . ARG A 1 625 ? -10.157 40.805 -47.070 1.00 85.88 625 ARG A N 1
ATOM 4935 C CA . ARG A 1 625 ? -9.542 41.386 -45.871 1.00 85.88 625 ARG A CA 1
ATOM 4936 C C . ARG A 1 625 ? -10.575 41.562 -44.768 1.00 85.88 625 ARG A C 1
ATOM 4938 O O . ARG A 1 625 ? -11.563 42.277 -44.930 1.00 85.88 625 ARG A O 1
ATOM 4945 N N . LEU A 1 626 ? -10.292 40.954 -43.623 1.00 88.06 626 LEU A N 1
ATOM 4946 C CA . LEU A 1 626 ? -11.121 40.996 -42.429 1.00 88.06 626 LEU A CA 1
ATOM 4947 C C . LEU A 1 626 ? -10.364 41.671 -41.289 1.00 88.06 626 LEU A C 1
ATOM 4949 O O . LEU A 1 626 ? -9.194 41.371 -41.049 1.00 88.06 626 LEU A O 1
ATOM 4953 N N . ILE A 1 627 ? -11.053 42.531 -40.549 1.00 88.38 627 ILE A N 1
ATOM 4954 C CA . ILE A 1 627 ? -10.573 43.057 -39.268 1.00 88.38 627 ILE A CA 1
ATOM 4955 C C . ILE A 1 627 ? -11.523 42.593 -38.171 1.00 88.38 627 ILE A C 1
ATOM 4957 O O . ILE A 1 627 ? -12.736 42.633 -38.355 1.00 88.38 627 ILE A O 1
ATOM 4961 N N . PHE A 1 628 ? -10.983 42.144 -37.042 1.00 87.31 628 PHE A N 1
ATOM 4962 C CA . PHE A 1 628 ? -11.767 41.768 -35.871 1.00 87.31 628 PHE A CA 1
ATOM 4963 C C . PHE A 1 628 ? -11.489 42.737 -34.734 1.00 87.31 628 PHE A C 1
ATOM 4965 O O . PHE A 1 628 ? -10.335 43.064 -34.463 1.00 87.31 628 PHE A O 1
ATOM 4972 N N . GLU A 1 629 ? -12.562 43.122 -34.056 1.00 86.56 629 GLU A N 1
ATOM 4973 C CA . GLU A 1 629 ? -12.549 43.946 -32.850 1.00 86.56 629 GLU A CA 1
ATOM 4974 C C . GLU A 1 629 ? -13.354 43.218 -31.773 1.00 86.56 629 GLU A C 1
ATOM 4976 O O . GLU A 1 629 ? -14.501 42.815 -32.001 1.00 86.56 629 GLU A O 1
ATOM 4981 N N . ILE A 1 630 ? -12.750 43.010 -30.607 1.00 83.06 630 ILE A N 1
ATOM 4982 C CA . ILE A 1 630 ? -13.304 42.195 -29.528 1.00 83.06 630 ILE A CA 1
ATOM 4983 C C . ILE A 1 630 ? -13.682 43.114 -28.378 1.00 83.06 630 ILE A C 1
ATOM 4985 O O . ILE A 1 630 ? -12.835 43.653 -27.674 1.00 83.06 630 ILE A O 1
ATOM 4989 N N . GLU A 1 631 ? -14.982 43.280 -28.155 1.00 76.81 631 GLU A N 1
ATOM 4990 C CA . GLU A 1 631 ? -15.477 44.239 -27.172 1.00 76.81 631 GLU A CA 1
ATOM 4991 C C . GLU A 1 631 ? -15.930 43.541 -25.886 1.00 76.81 631 GLU A C 1
ATOM 4993 O O . GLU A 1 631 ? -16.844 42.708 -25.889 1.00 76.81 631 GLU A O 1
ATOM 4998 N N . THR A 1 632 ? -15.317 43.948 -24.770 1.00 57.84 632 THR A N 1
ATOM 4999 C CA . THR A 1 632 ? -15.618 43.466 -23.409 1.00 57.84 632 THR A CA 1
ATOM 5000 C C . THR A 1 632 ? -16.433 44.457 -22.564 1.00 57.84 632 THR A C 1
ATOM 5002 O O . THR A 1 632 ? -16.836 44.135 -21.449 1.00 57.84 632 THR A O 1
ATOM 5005 N N . GLY A 1 633 ? -16.757 45.636 -23.106 1.00 54.25 633 GLY A N 1
ATOM 5006 C CA . GLY A 1 633 ? -17.640 46.656 -22.528 1.00 54.25 633 GLY A CA 1
ATOM 5007 C C . GLY A 1 633 ? -16.949 47.954 -22.084 1.00 54.25 633 GLY A C 1
ATOM 5008 O O . GLY A 1 633 ? -17.630 48.835 -21.541 1.00 54.25 633 GLY A O 1
ATOM 5009 N N . SER A 1 634 ? -15.640 48.091 -22.310 1.00 45.50 634 SER A N 1
ATOM 5010 C CA . SER A 1 634 ? -14.794 49.180 -21.792 1.00 45.50 634 SER A CA 1
ATOM 5011 C C . SER A 1 634 ? -13.960 49.916 -22.852 1.00 45.50 634 SER A C 1
ATOM 5013 O O . SER A 1 634 ? -13.155 50.767 -22.473 1.00 45.50 634 SER A O 1
ATOM 5015 N N . SER A 1 635 ? -14.135 49.630 -24.148 1.00 56.59 635 SER A N 1
ATOM 5016 C CA . SER A 1 635 ? -13.378 50.280 -25.231 1.00 56.59 635 SER A CA 1
ATOM 5017 C C . SER A 1 635 ? -14.232 51.246 -26.076 1.00 56.59 635 SER A C 1
ATOM 5019 O O . SER A 1 635 ? -15.464 51.175 -26.083 1.00 56.59 635 SER A O 1
ATOM 5021 N N . ASP A 1 636 ? -13.591 52.198 -26.768 1.00 65.19 636 ASP A N 1
ATOM 5022 C CA . ASP A 1 636 ? -14.254 53.118 -27.710 1.00 65.19 636 ASP A CA 1
ATOM 5023 C C . ASP A 1 636 ? -14.389 52.458 -29.095 1.00 65.19 636 ASP A C 1
ATOM 5025 O O . ASP A 1 636 ? -13.792 52.880 -30.089 1.00 65.19 636 ASP A O 1
ATOM 5029 N N . PHE A 1 637 ? -15.173 51.374 -29.147 1.00 70.31 637 PHE A N 1
ATOM 5030 C CA . PHE A 1 637 ? -15.339 50.516 -30.327 1.00 70.31 637 PHE A CA 1
ATOM 5031 C C . PHE A 1 637 ? -15.807 51.250 -31.588 1.00 70.31 637 PHE A C 1
ATOM 5033 O O . PHE A 1 637 ? -15.596 50.768 -32.698 1.00 70.31 637 PHE A O 1
ATOM 5040 N N . VAL A 1 638 ? -16.436 52.423 -31.458 1.00 74.94 638 VAL A N 1
ATOM 5041 C CA . VAL A 1 638 ? -16.882 53.216 -32.613 1.00 74.94 638 VAL A CA 1
ATOM 5042 C C . VAL A 1 638 ? -15.686 53.764 -33.393 1.00 74.94 638 VAL A C 1
ATOM 5044 O O . VAL A 1 638 ? -15.704 53.778 -34.628 1.00 74.94 638 VAL A O 1
ATOM 5047 N N . LYS A 1 639 ? -14.635 54.199 -32.689 1.00 75.06 639 LYS A N 1
ATOM 5048 C CA . LYS A 1 639 ? -13.404 54.688 -33.315 1.00 75.06 639 LYS A CA 1
ATOM 5049 C C . LYS A 1 639 ? -12.677 53.552 -34.037 1.00 75.06 639 LYS A C 1
ATOM 5051 O O . LYS A 1 639 ? -12.320 53.721 -35.202 1.00 75.06 639 LYS A O 1
ATOM 5056 N N . ASN A 1 640 ? -12.534 52.402 -33.380 1.00 72.94 640 ASN A N 1
ATOM 5057 C CA . ASN A 1 640 ? -11.859 51.233 -33.945 1.00 72.94 640 ASN A CA 1
ATOM 5058 C C . ASN A 1 640 ? -12.599 50.683 -35.173 1.00 72.94 640 ASN A C 1
ATOM 5060 O O . ASN A 1 640 ? -11.988 50.464 -36.216 1.00 72.94 640 ASN A O 1
ATOM 5064 N N . LEU A 1 641 ? -13.932 50.583 -35.107 1.00 79.81 641 LEU A N 1
ATOM 5065 C CA . LEU A 1 641 ? -14.758 50.167 -36.243 1.00 79.81 641 LEU A CA 1
ATOM 5066 C C . LEU A 1 641 ? -14.583 51.093 -37.455 1.00 79.81 641 LEU A C 1
ATOM 5068 O O . LEU A 1 641 ? -14.447 50.624 -38.583 1.00 79.81 641 LEU A O 1
ATOM 5072 N N . THR A 1 642 ? -14.569 52.410 -37.234 1.00 78.38 642 THR A N 1
ATOM 5073 C CA . THR A 1 642 ? -14.435 53.392 -38.324 1.00 78.38 642 THR A CA 1
ATOM 5074 C C . THR A 1 642 ? -13.068 53.289 -39.005 1.00 78.38 642 THR A C 1
ATOM 5076 O O . THR A 1 642 ? -12.984 53.398 -40.226 1.00 78.38 642 THR A O 1
ATOM 5079 N N . GLN A 1 643 ? -12.006 53.037 -38.234 1.00 77.44 643 GLN A N 1
ATOM 5080 C CA . GLN A 1 643 ? -10.657 52.823 -38.763 1.00 77.44 643 GLN A CA 1
ATOM 5081 C C . GLN A 1 643 ? -10.539 51.480 -39.500 1.00 77.44 643 GLN A C 1
ATOM 5083 O O . GLN A 1 643 ? -9.982 51.431 -40.596 1.00 77.44 643 GLN A O 1
ATOM 5088 N N . GLY A 1 644 ? -11.130 50.409 -38.962 1.00 77.69 644 GLY A N 1
ATOM 5089 C CA . GLY A 1 644 ? -11.160 49.100 -39.617 1.00 77.69 644 GLY A CA 1
ATOM 5090 C C . GLY A 1 644 ? -11.900 49.122 -40.959 1.00 77.69 644 GLY A C 1
ATOM 5091 O O . GLY A 1 644 ? -11.428 48.555 -41.942 1.00 77.69 644 GLY A O 1
ATOM 5092 N N . LEU A 1 645 ? -13.008 49.864 -41.048 1.00 81.94 645 LEU A N 1
ATOM 5093 C CA . LEU A 1 645 ? -13.815 50.001 -42.268 1.00 81.94 645 LEU A CA 1
ATOM 5094 C C . LEU A 1 645 ? -13.106 50.723 -43.430 1.00 81.94 645 LEU A C 1
ATOM 5096 O O . LEU A 1 645 ? -13.615 50.687 -44.556 1.00 81.94 645 LEU A O 1
ATOM 5100 N N . GLN A 1 646 ? -11.975 51.390 -43.172 1.00 77.19 646 GLN A N 1
ATOM 5101 C CA . GLN A 1 646 ? -11.125 52.004 -44.202 1.00 77.19 646 GLN A CA 1
ATOM 5102 C C . GLN A 1 646 ? -10.108 51.019 -44.797 1.00 77.19 646 GLN A C 1
ATOM 5104 O O . GLN A 1 646 ? -9.601 51.263 -45.889 1.00 77.19 646 GLN A O 1
ATOM 5109 N N . LEU A 1 647 ? -9.794 49.928 -44.088 1.00 74.56 647 LEU A N 1
ATOM 5110 C CA . LEU A 1 647 ? -8.676 49.031 -44.408 1.00 74.56 647 LEU A CA 1
ATOM 5111 C C . LEU A 1 647 ? -9.100 47.580 -44.695 1.00 74.56 647 LEU A C 1
ATOM 5113 O O . LEU A 1 647 ? -8.314 46.827 -45.275 1.00 74.56 647 LEU A O 1
ATOM 5117 N N . ALA A 1 648 ? -10.330 47.204 -44.334 1.00 83.44 648 ALA A N 1
ATOM 5118 C CA . ALA A 1 648 ? -10.903 45.878 -44.552 1.00 83.44 648 ALA A CA 1
ATOM 5119 C C . ALA A 1 648 ? -12.202 45.916 -45.370 1.00 83.44 648 ALA A C 1
ATOM 5121 O O . ALA A 1 648 ? -12.958 46.892 -45.333 1.00 83.44 648 ALA A O 1
ATOM 5122 N N . ASP A 1 649 ? -12.480 44.810 -46.062 1.00 83.12 649 ASP A N 1
ATOM 5123 C CA . ASP A 1 649 ? -13.740 44.589 -46.777 1.00 83.12 649 ASP A CA 1
ATOM 5124 C C . ASP A 1 649 ? -14.885 44.356 -45.785 1.00 83.12 649 ASP A C 1
ATOM 5126 O O . ASP A 1 649 ? -16.013 44.810 -45.992 1.00 83.12 649 ASP A O 1
ATOM 5130 N N . THR A 1 650 ? -14.588 43.680 -44.671 1.00 87.38 650 THR A N 1
ATOM 5131 C CA . THR A 1 650 ? -15.535 43.446 -43.577 1.00 87.38 650 THR A CA 1
ATOM 5132 C C . THR A 1 650 ? -14.856 43.588 -42.218 1.00 87.38 650 THR A C 1
ATOM 5134 O O . THR A 1 650 ? -13.782 43.036 -41.979 1.00 87.38 650 THR A O 1
ATOM 5137 N N . VAL A 1 651 ? -15.511 44.301 -41.300 1.00 88.00 651 VAL A N 1
ATOM 5138 C CA . VAL A 1 651 ? -15.126 44.359 -39.886 1.00 88.00 651 VAL A CA 1
ATOM 5139 C C . VAL A 1 651 ? -16.072 43.487 -39.066 1.00 88.00 651 VAL A C 1
ATOM 5141 O O . VAL A 1 651 ? -17.290 43.661 -39.122 1.00 88.00 651 VAL A O 1
ATOM 5144 N N . VAL A 1 652 ? -15.511 42.552 -38.303 1.00 89.62 652 VAL A N 1
ATOM 5145 C CA . VAL A 1 652 ? -16.245 41.622 -37.445 1.00 89.62 652 VAL A CA 1
ATOM 5146 C C . VAL A 1 652 ? -16.152 42.089 -35.993 1.00 89.62 652 VAL A C 1
ATOM 5148 O O . VAL A 1 652 ? -15.102 41.995 -35.357 1.00 89.62 652 VAL A O 1
ATOM 5151 N N . MET A 1 653 ? -17.272 42.567 -35.459 1.00 86.94 653 MET A N 1
ATOM 5152 C CA . MET A 1 653 ? -17.415 42.950 -34.057 1.00 86.94 653 MET A CA 1
ATOM 5153 C C . MET A 1 653 ? -17.793 41.721 -33.230 1.00 86.94 653 MET A C 1
ATOM 5155 O O . MET A 1 653 ? -18.909 41.201 -33.336 1.00 86.94 653 MET A O 1
ATOM 5159 N N . VAL A 1 654 ? -16.868 41.262 -32.391 1.00 86.56 654 VAL A N 1
ATOM 5160 C CA . VAL A 1 654 ? -17.068 40.101 -31.523 1.00 86.56 654 VAL A CA 1
ATOM 5161 C C . VAL A 1 654 ? -17.485 40.577 -30.136 1.00 86.56 654 VAL A C 1
ATOM 5163 O O . VAL A 1 654 ? -16.680 41.100 -29.368 1.00 86.56 654 VAL A O 1
ATOM 5166 N N . ALA A 1 655 ? -18.755 40.374 -29.798 1.00 83.00 655 ALA A N 1
ATOM 5167 C CA . ALA A 1 655 ? -19.287 40.716 -28.486 1.00 83.00 655 ALA A CA 1
ATOM 5168 C C . ALA A 1 655 ? -19.076 39.565 -27.495 1.00 83.00 655 ALA A C 1
ATOM 5170 O O . ALA A 1 655 ? -19.468 38.421 -27.757 1.00 83.00 655 ALA A O 1
ATOM 5171 N N . THR A 1 656 ? -18.510 39.858 -26.320 1.00 72.38 656 THR A N 1
ATOM 5172 C CA . THR A 1 656 ? -18.257 38.817 -25.311 1.00 72.38 656 THR A CA 1
ATOM 5173 C C . THR A 1 656 ? -19.481 38.440 -24.468 1.00 72.38 656 THR A C 1
ATOM 5175 O O . THR A 1 656 ? -19.457 37.440 -23.750 1.00 72.38 656 THR A O 1
ATOM 5178 N N . SER A 1 657 ? -20.588 39.178 -24.574 1.00 75.88 657 SER A N 1
ATOM 5179 C CA . SER A 1 657 ? -21.869 38.849 -23.934 1.00 75.88 657 SER A CA 1
ATOM 5180 C C . SER A 1 657 ? -23.054 39.393 -24.734 1.00 75.88 657 SER A C 1
ATOM 5182 O O . SER A 1 657 ? -22.899 40.325 -25.523 1.00 75.88 657 SER A O 1
ATOM 5184 N N . GLU A 1 658 ? -24.255 38.852 -24.505 1.00 76.94 658 GLU A N 1
ATOM 5185 C CA . GLU A 1 658 ? -25.482 39.339 -25.162 1.00 76.94 658 GLU A CA 1
ATOM 5186 C C . GLU A 1 658 ? -25.799 40.793 -24.775 1.00 76.94 658 GLU A C 1
ATOM 5188 O O . GLU A 1 658 ? -26.214 41.584 -25.620 1.00 76.94 658 GLU A O 1
ATOM 5193 N N . MET A 1 659 ? -25.496 41.193 -23.535 1.00 73.00 659 MET A N 1
ATOM 5194 C CA . MET A 1 659 ? -25.614 42.588 -23.093 1.00 73.00 659 MET A CA 1
ATOM 5195 C C . MET A 1 659 ? -24.633 43.520 -23.822 1.00 73.00 659 MET A C 1
ATOM 5197 O O . MET A 1 659 ? -25.011 44.627 -24.212 1.00 73.00 659 MET A O 1
ATOM 5201 N N . ALA A 1 660 ? -23.385 43.086 -24.044 1.00 73.06 660 ALA A N 1
ATOM 5202 C CA . ALA A 1 660 ? -22.418 43.852 -24.834 1.00 73.06 660 ALA A CA 1
ATOM 5203 C C . ALA A 1 660 ? -22.868 43.970 -26.299 1.00 73.06 660 ALA A C 1
ATOM 5205 O O . ALA A 1 660 ? -22.808 45.058 -26.868 1.00 73.06 660 ALA A O 1
ATOM 5206 N N . MET A 1 661 ? -23.398 42.887 -26.874 1.00 81.56 661 MET A N 1
ATOM 5207 C CA . MET A 1 661 ? -23.912 42.862 -28.246 1.00 81.56 661 MET A CA 1
ATOM 5208 C C . MET A 1 661 ? -25.045 43.877 -28.446 1.00 81.56 661 MET A C 1
ATOM 5210 O O . MET A 1 661 ? -24.955 44.719 -29.336 1.00 81.56 661 MET A O 1
ATOM 5214 N N . GLN A 1 662 ? -26.046 43.883 -27.559 1.00 81.31 662 GLN A N 1
ATOM 5215 C CA . GLN A 1 662 ? -27.160 44.839 -27.608 1.00 81.31 662 GLN A CA 1
ATOM 5216 C C . GLN A 1 662 ? -26.693 46.296 -27.456 1.00 81.31 662 GLN A C 1
ATOM 5218 O O . GLN A 1 662 ? -27.221 47.204 -28.103 1.00 81.31 662 GLN A O 1
ATOM 5223 N N . ARG A 1 663 ? -25.682 46.545 -26.610 1.00 81.75 663 ARG A N 1
ATOM 5224 C CA . ARG A 1 663 ? -25.102 47.885 -26.422 1.00 81.75 663 ARG A CA 1
ATOM 5225 C C . ARG A 1 663 ? -24.380 48.373 -27.679 1.00 81.75 663 ARG A C 1
ATOM 5227 O O . ARG A 1 663 ? -24.555 49.537 -28.055 1.00 81.75 663 ARG A O 1
ATOM 5234 N N . ILE A 1 664 ? -23.581 47.513 -28.309 1.00 79.62 664 ILE A N 1
ATOM 5235 C CA . ILE A 1 664 ? -22.856 47.827 -29.548 1.00 79.62 664 ILE A CA 1
ATOM 5236 C C . ILE A 1 664 ? -23.864 48.109 -30.661 1.00 79.62 664 ILE A C 1
ATOM 5238 O O . ILE A 1 664 ? -23.827 49.184 -31.256 1.00 79.62 664 ILE A O 1
ATOM 5242 N N . GLU A 1 665 ? -24.835 47.218 -30.854 1.00 82.56 665 GLU A N 1
ATOM 5243 C CA . GLU A 1 665 ? -25.877 47.334 -31.875 1.00 82.56 665 GLU A CA 1
ATOM 5244 C C . GLU A 1 665 ? -26.671 48.642 -31.750 1.00 82.56 665 GLU A C 1
ATOM 5246 O O . GLU A 1 665 ? -26.756 49.413 -32.707 1.00 82.56 665 GLU A O 1
ATOM 5251 N N . LYS A 1 666 ? -27.163 48.972 -30.547 1.00 82.75 666 LYS A N 1
ATOM 5252 C CA . LYS A 1 666 ? -27.901 50.221 -30.297 1.00 82.75 666 LYS A CA 1
ATOM 5253 C C . LYS A 1 666 ? -27.056 51.470 -30.575 1.00 82.75 666 LYS A C 1
ATOM 5255 O O . LYS A 1 666 ? -27.575 52.481 -31.052 1.00 82.75 666 LYS A O 1
ATOM 5260 N N . THR A 1 667 ? -25.757 51.414 -30.281 1.00 82.44 667 THR A N 1
ATOM 5261 C CA . THR A 1 667 ? -24.828 52.537 -30.485 1.00 82.44 667 THR A CA 1
ATOM 5262 C C . THR A 1 667 ? -24.494 52.730 -31.965 1.00 82.44 667 THR A C 1
ATOM 5264 O O . THR A 1 667 ? -24.494 53.865 -32.445 1.00 82.44 667 THR A O 1
ATOM 5267 N N . LEU A 1 668 ? -24.262 51.639 -32.702 1.00 81.94 668 LEU A N 1
ATOM 5268 C CA . LEU A 1 668 ? -23.981 51.677 -34.138 1.00 81.94 668 LEU A CA 1
ATOM 5269 C C . LEU A 1 668 ? -25.218 52.070 -34.952 1.00 81.94 668 LEU A C 1
ATOM 5271 O O . LEU A 1 668 ? -25.093 52.880 -35.870 1.00 81.94 668 LEU A O 1
ATOM 5275 N N . ALA A 1 669 ? -26.409 51.592 -34.573 1.00 82.44 669 ALA A N 1
ATOM 5276 C CA . ALA A 1 669 ? -27.674 51.982 -35.197 1.00 82.44 669 ALA A CA 1
ATOM 5277 C C . ALA A 1 669 ? -27.924 53.493 -35.077 1.00 82.44 669 ALA A C 1
ATOM 5279 O O . ALA A 1 669 ? -28.220 54.157 -36.068 1.00 82.44 669 ALA A O 1
ATOM 5280 N N . LYS A 1 670 ? -27.716 54.069 -33.883 1.00 81.75 670 LYS A N 1
ATOM 5281 C CA . LYS A 1 670 ? -27.893 55.512 -33.640 1.00 81.75 670 LYS A CA 1
ATOM 5282 C C . LYS A 1 670 ? -26.914 56.384 -34.440 1.00 81.75 670 LYS A C 1
ATOM 5284 O O . LYS A 1 670 ? -27.226 57.537 -34.721 1.00 81.75 670 LYS A O 1
ATOM 5289 N N . LYS A 1 671 ? -25.738 55.852 -34.790 1.00 80.44 671 LYS A N 1
ATOM 5290 C CA . LYS A 1 671 ? -24.717 56.538 -35.599 1.00 80.44 671 LYS A CA 1
ATOM 5291 C C . LYS A 1 671 ? -24.777 56.202 -37.097 1.00 80.44 671 LYS A C 1
ATOM 5293 O O . LYS A 1 671 ? -23.953 56.716 -37.843 1.00 80.44 671 LYS A O 1
ATOM 5298 N N . GLY A 1 672 ? -25.711 55.353 -37.536 1.00 78.19 672 GLY A N 1
ATOM 5299 C CA . GLY A 1 672 ? -25.828 54.933 -38.938 1.00 78.19 672 GLY A CA 1
ATOM 5300 C C . GLY A 1 672 ? -24.669 54.060 -39.442 1.00 78.19 672 GLY A C 1
ATOM 5301 O O . GLY A 1 672 ? -24.399 54.041 -40.636 1.00 78.19 672 GLY A O 1
ATOM 5302 N N . LEU A 1 673 ? -23.966 53.353 -38.548 1.00 79.81 673 LEU A N 1
ATOM 5303 C CA . LEU A 1 673 ? -22.751 52.580 -38.863 1.00 79.81 673 LEU A CA 1
ATOM 5304 C C . LEU A 1 673 ? -22.992 51.066 -39.018 1.00 79.81 673 LEU A C 1
ATOM 5306 O O . LEU A 1 673 ? -22.041 50.301 -39.166 1.00 79.81 673 LEU A O 1
ATOM 5310 N N . LEU A 1 674 ? -24.251 50.618 -39.012 1.00 79.81 674 LEU A N 1
ATOM 5311 C CA . LEU A 1 674 ? -24.628 49.240 -39.347 1.00 79.81 674 LEU A CA 1
ATOM 5312 C C . LEU A 1 674 ? -24.713 49.074 -40.870 1.00 79.81 674 LEU A C 1
ATOM 5314 O O . LEU A 1 674 ? -25.793 49.060 -41.455 1.00 79.81 674 LEU A O 1
ATOM 5318 N N . ILE A 1 675 ? -23.551 48.997 -41.517 1.00 81.19 675 ILE A N 1
ATOM 5319 C CA . ILE A 1 675 ? -23.449 48.884 -42.975 1.00 81.19 675 ILE A CA 1
ATOM 5320 C C . ILE A 1 675 ? -23.540 47.407 -43.369 1.00 81.19 675 ILE A C 1
ATOM 5322 O O . ILE A 1 675 ? -22.615 46.626 -43.121 1.00 81.19 675 ILE A O 1
ATOM 5326 N N . GLN A 1 676 ? -24.652 47.026 -43.999 1.00 76.81 676 GLN A N 1
ATOM 5327 C CA . GLN A 1 676 ? -24.894 45.654 -44.442 1.00 76.81 676 GLN A CA 1
ATOM 5328 C C . GLN A 1 676 ? -23.777 45.175 -45.384 1.00 76.81 676 GLN A C 1
ATOM 5330 O O . GLN A 1 676 ? -23.429 45.851 -46.348 1.00 76.81 676 GLN A O 1
ATOM 5335 N N . GLY A 1 677 ? -23.191 44.014 -45.079 1.00 75.81 677 GLY A N 1
ATOM 5336 C CA . GLY A 1 677 ? -22.091 43.424 -45.850 1.00 75.81 677 GLY A CA 1
ATOM 5337 C C . GLY A 1 677 ? -20.696 43.974 -45.532 1.00 75.81 677 GLY A C 1
ATOM 5338 O O . GLY A 1 677 ? -19.722 43.388 -45.988 1.00 75.81 677 GLY A O 1
ATOM 5339 N N . ARG A 1 678 ? -20.576 45.046 -44.733 1.00 83.94 678 ARG A N 1
ATOM 5340 C CA . ARG A 1 678 ? -19.274 45.594 -44.295 1.00 83.94 678 ARG A CA 1
ATOM 5341 C C . ARG A 1 678 ? -19.034 45.506 -42.791 1.00 83.94 678 ARG A C 1
ATOM 5343 O O . ARG A 1 678 ? -17.884 45.530 -42.362 1.00 83.94 678 ARG A O 1
ATOM 5350 N N . VAL A 1 679 ? -20.094 45.404 -41.990 1.00 85.19 679 VAL A N 1
ATOM 5351 C CA . VAL A 1 679 ? -20.008 45.196 -40.538 1.00 85.19 679 VAL A CA 1
ATOM 5352 C C . VAL A 1 679 ? -20.771 43.930 -40.169 1.00 85.19 679 VAL A C 1
ATOM 5354 O O . VAL A 1 679 ? -21.978 43.843 -40.388 1.00 85.19 679 VAL A O 1
ATOM 5357 N N . GLU A 1 680 ? -20.068 42.952 -39.603 1.00 88.44 680 GLU A N 1
ATOM 5358 C CA . GLU A 1 680 ? -20.645 41.706 -39.094 1.00 88.44 680 GLU A CA 1
ATOM 5359 C C . GLU A 1 680 ? -20.588 41.720 -37.562 1.00 88.44 680 GLU A C 1
ATOM 5361 O O . GLU A 1 680 ? -19.528 41.930 -36.979 1.00 88.44 680 GLU A O 1
ATOM 5366 N N . MET A 1 681 ? -21.719 41.496 -36.890 1.00 84.31 681 MET A N 1
ATOM 5367 C CA . MET A 1 681 ? -21.763 41.390 -35.428 1.00 84.31 681 MET A CA 1
ATOM 5368 C C . MET A 1 681 ? -22.018 39.947 -35.019 1.00 84.31 681 MET A C 1
ATOM 5370 O O . MET A 1 681 ? -22.990 39.332 -35.459 1.00 84.31 681 MET A O 1
ATOM 5374 N N . VAL A 1 682 ? -21.169 39.418 -34.142 1.00 85.38 682 VAL A N 1
ATOM 5375 C CA . VAL A 1 682 ? -21.258 38.031 -33.679 1.00 85.38 682 VAL A CA 1
ATOM 5376 C C . VAL A 1 682 ? -21.069 37.941 -32.173 1.00 85.38 682 VAL A C 1
ATOM 5378 O O . VAL A 1 682 ? -20.258 38.653 -31.581 1.00 85.38 682 VAL A O 1
ATOM 5381 N N . LEU A 1 683 ? -21.796 37.015 -31.547 1.00 78.88 683 LEU A N 1
ATOM 5382 C CA . LEU A 1 683 ? -21.460 36.585 -30.194 1.00 78.88 683 LEU A CA 1
ATOM 5383 C C . LEU A 1 683 ? -20.176 35.749 -30.248 1.00 78.88 683 LEU A C 1
ATOM 5385 O O . LEU A 1 683 ? -19.997 34.962 -31.182 1.00 78.88 683 LEU A O 1
ATOM 5389 N N . LYS A 1 684 ? -19.315 35.901 -29.238 1.00 71.56 684 LYS A N 1
ATOM 5390 C CA . LYS A 1 684 ? -17.990 35.267 -29.124 1.00 71.56 684 LYS A CA 1
ATOM 5391 C C . LYS A 1 684 ? -17.899 33.819 -29.631 1.00 71.56 684 LYS A C 1
ATOM 5393 O O . LYS A 1 684 ? -16.967 33.494 -30.362 1.00 71.56 684 LYS A O 1
ATOM 5398 N N . ASP A 1 685 ? -18.896 32.997 -29.329 1.00 69.06 685 ASP A N 1
ATOM 5399 C CA . ASP A 1 685 ? -19.007 31.564 -29.613 1.00 69.06 685 ASP A CA 1
ATOM 5400 C C . ASP A 1 685 ? -19.987 31.204 -30.749 1.00 69.06 685 ASP A C 1
ATOM 5402 O O . ASP A 1 685 ? -20.018 30.060 -31.197 1.00 69.06 685 ASP A O 1
ATOM 5406 N N . LYS A 1 686 ? -20.771 32.164 -31.255 1.00 72.62 686 LYS A N 1
ATOM 5407 C CA . LYS A 1 686 ? -21.814 31.947 -32.283 1.00 72.62 686 LYS A CA 1
ATOM 5408 C C . LYS A 1 686 ? -21.404 32.415 -33.683 1.00 72.62 686 LYS A C 1
ATOM 5410 O O . LYS A 1 686 ? -22.239 32.528 -34.580 1.00 72.62 686 LYS A O 1
ATOM 5415 N N . SER A 1 687 ? -20.119 32.678 -33.877 1.00 74.69 687 SER A N 1
ATOM 5416 C CA . SER A 1 687 ? -19.551 33.117 -35.148 1.00 74.69 687 SER A CA 1
ATOM 5417 C C . SER A 1 687 ? -19.480 31.996 -36.190 1.00 74.69 687 SER A C 1
ATOM 5419 O O . SER A 1 687 ? -19.250 30.825 -35.871 1.00 74.69 687 SER A O 1
ATOM 5421 N N . ARG A 1 688 ? -19.615 32.369 -37.471 1.00 74.56 688 ARG A N 1
ATOM 5422 C CA . ARG A 1 688 ? -19.482 31.447 -38.611 1.00 74.56 688 ARG A CA 1
ATOM 5423 C C . ARG A 1 688 ? -18.130 30.730 -38.649 1.00 74.56 688 ARG A C 1
ATOM 5425 O O . ARG A 1 688 ? -18.065 29.599 -39.116 1.00 74.56 688 ARG A O 1
ATOM 5432 N N . TYR A 1 689 ? -17.081 31.331 -38.086 1.00 74.12 689 TYR A N 1
ATOM 5433 C CA . TYR A 1 689 ? -15.737 30.748 -38.059 1.00 74.12 689 TYR A CA 1
ATOM 5434 C C . TYR A 1 689 ? -15.607 29.569 -37.075 1.00 74.12 689 TYR A C 1
ATOM 5436 O O . TYR A 1 689 ? -14.608 28.856 -37.121 1.00 74.12 689 TYR A O 1
ATOM 5444 N N . PHE A 1 690 ? -16.606 29.317 -36.215 1.00 63.69 690 PHE A N 1
ATOM 5445 C CA . PHE A 1 690 ? -16.629 28.185 -35.273 1.00 63.69 690 PHE A CA 1
ATOM 5446 C C . PHE A 1 690 ? -17.665 27.103 -35.599 1.00 63.69 690 PHE A C 1
ATOM 5448 O O . PHE A 1 690 ? -17.755 26.125 -34.862 1.00 63.69 690 PHE A O 1
ATOM 5455 N N . LYS A 1 691 ? -18.421 27.231 -36.697 1.00 56.31 691 LYS A N 1
ATOM 5456 C CA . LYS A 1 691 ? -19.302 26.155 -37.171 1.00 56.31 691 LYS A CA 1
ATOM 5457 C C . LYS A 1 691 ? -18.478 25.145 -37.977 1.00 56.31 691 LYS A C 1
ATOM 5459 O O . LYS A 1 691 ? -18.059 25.454 -39.089 1.00 56.31 691 LYS A O 1
ATOM 5464 N N . GLY A 1 692 ? -18.237 23.968 -37.400 1.00 45.03 692 GLY A N 1
ATOM 5465 C CA . GLY A 1 692 ? -17.483 22.870 -38.016 1.00 45.03 692 GLY A CA 1
ATOM 5466 C C . GLY A 1 692 ? -16.971 21.885 -36.987 1.00 45.03 692 GLY A C 1
ATOM 5467 O O . GLY A 1 692 ? -16.013 22.267 -36.274 1.00 45.03 692 GLY A O 1
#